Protein AF-0000000086505557 (afdb_homodimer)

Organism: NCBI:txid100452

Sequence (570 aa):
MATQVLDYRLEIDEKNFSAESYFPGIAYDDFDRAGGISPWKICRMFEAGRTVPFFVGNFLDFNSLRTNNFTFFVLGGDYYFDPCLWEVARRYHYFPYKIKVELINVGQTSLTIREVLTNLLDQKEIATFYGKLVYVDKNSKKSQVLPYWHRMKYRNVESSDRVRLDTSLPRIPEHAFSAKTVVGASDTDHNGHTNQGSYIRFCLDAAELARRAKVLHRLTHDICLYPIVKMSTAYTGETLAGEELITTVWEDDLSPTILHFVVKREDTVAYISSVTFKDKPCSKLMATQVLDYRLEIDEKNFSAESYFPGIAYDDFDRAGGISPWKICRMFEAGRTVPFFVGNFLDFNSLRTNNFTFFVLGGDYYFDPCLWEVARRYHYFPYKIKVELINVGQTSLTIREVLTNLLDQKEIATFYGKLVYVDKNSKKSQVLPYWHRMKYRNVESSDRVRLDTSLPRIPEHAFSAKTVVGASDTDHNGHTNQGSYIRFCLDAAELARRAKVLHRLTHDICLYPIVKMSTAYTGETLAGEELITTVWEDDLSPTILHFVVKREDTVAYISSVTFKDKPCSKL

Nearest PDB structures (foldseek):
  8qs0-assembly2_CCC  TM=7.598E-01  e=3.268E-13  Lemna aequinoctialis
  5x04-assembly1_A  TM=7.313E-01  e=1.491E-13  Umbellularia californica
  8qrt-assembly2_DDD  TM=7.493E-01  e=4.574E-13  Lemna aequinoctialis
  8qs0-assembly2_DDD  TM=7.159E-01  e=4.574E-13  Lemna aequinoctialis
  8qrt-assembly2_CCC  TM=7.308E-01  e=2.457E-12  Lemna aequinoctialis

pLDDT: mean 93.53, std 7.04, range [53.16, 98.81]

Radius of gyration: 23.65 Å; Cα contacts (8 Å, |Δi|>4): 1352; chains: 2; bounding box: 50×67×54 Å

Solvent-accessible surface area (backbone atoms only — not comparable to full-atom values): 29739 Å² total; per-residue (Å²): 118,57,56,66,70,41,73,60,54,73,47,77,37,78,90,74,42,31,33,37,33,44,44,66,35,59,47,78,83,38,39,42,48,51,28,31,75,32,70,34,48,51,47,45,50,52,48,45,31,48,47,47,40,27,72,75,61,36,44,91,48,35,60,75,62,40,52,96,50,30,41,74,45,73,42,30,31,39,38,38,39,36,70,33,53,62,63,43,42,64,70,73,49,32,42,33,31,34,20,38,30,30,58,31,36,68,57,65,35,33,42,29,35,37,34,39,36,27,37,64,79,70,65,45,70,36,32,37,36,35,37,36,34,33,31,25,30,65,83,78,67,38,79,33,72,57,56,66,71,57,53,61,73,49,56,82,45,76,45,89,71,74,82,83,73,74,76,71,80,72,86,76,61,90,82,43,41,75,32,77,41,46,38,41,50,81,37,21,34,75,86,52,32,56,28,76,34,45,54,50,43,52,48,54,24,33,48,39,53,32,32,75,69,63,70,43,82,66,54,73,60,68,59,72,34,36,41,56,42,34,36,40,39,23,51,69,46,85,51,45,57,71,40,62,31,41,32,33,36,39,63,36,89,89,46,55,49,26,37,39,37,41,32,22,48,82,91,43,64,26,34,40,36,37,38,33,40,48,83,65,60,55,79,81,115,119,56,54,66,71,42,72,58,55,73,48,78,38,77,90,74,41,31,33,37,35,45,48,66,34,59,45,79,83,38,39,40,48,50,28,30,76,30,70,34,47,50,45,44,50,53,48,45,30,48,46,47,40,26,72,74,62,36,44,93,49,33,61,74,60,40,52,99,51,29,41,74,43,72,42,31,29,39,37,39,38,35,70,32,53,60,63,44,45,60,71,75,46,31,44,34,32,35,21,37,32,30,59,31,37,68,56,65,35,33,41,30,37,39,34,40,36,28,37,64,80,69,65,46,70,35,32,37,36,36,35,35,34,33,30,26,30,66,83,79,68,39,79,34,72,57,54,65,71,57,51,61,72,49,56,82,46,77,46,90,73,74,82,83,74,74,77,71,81,72,87,76,60,89,82,44,41,75,34,77,42,45,38,40,52,80,37,21,33,74,86,52,31,55,29,75,34,44,54,49,42,51,47,54,25,34,49,39,52,33,31,74,69,62,70,43,82,66,56,72,59,67,59,72,34,35,44,56,43,35,36,40,38,22,51,68,47,84,51,44,58,71,41,62,31,40,32,33,38,40,64,36,88,90,45,54,49,26,38,38,37,41,33,22,49,82,91,42,62,26,36,41,38,37,38,34,40,48,84,65,60,56,80,80,114

Structure (mmCIF, N/CA/C/O backbone):
data_AF-0000000086505557-model_v1
#
loop_
_entity.id
_entity.type
_entity.pdbx_description
1 polymer 'Uncharacterized protein'
#
loop_
_atom_site.group_PDB
_atom_site.id
_atom_site.type_symbol
_atom_site.label_atom_id
_atom_site.label_alt_id
_atom_site.label_comp_id
_atom_site.label_asym_id
_atom_site.label_entity_id
_atom_site.label_seq_id
_atom_site.pdbx_PDB_ins_code
_atom_site.Cartn_x
_atom_site.Cartn_y
_atom_site.Cartn_z
_atom_site.occupancy
_atom_site.B_iso_or_equiv
_atom_site.auth_seq_id
_atom_site.auth_comp_id
_atom_site.auth_asym_id
_atom_site.auth_atom_id
_atom_site.pdbx_PDB_model_num
ATOM 1 N N . MET A 1 1 ? 11.859 18.188 -18.219 1 79.44 1 MET A N 1
ATOM 2 C CA . MET A 1 1 ? 12.445 16.875 -18.422 1 79.44 1 MET A CA 1
ATOM 3 C C . MET A 1 1 ? 12.07 15.93 -17.281 1 79.44 1 MET A C 1
ATOM 5 O O . MET A 1 1 ? 12.016 16.344 -16.125 1 79.44 1 MET A O 1
ATOM 9 N N . ALA A 1 2 ? 11.938 14.633 -17.734 1 87.19 2 ALA A N 1
ATOM 10 C CA . ALA A 1 2 ? 11.578 13.609 -16.75 1 87.19 2 ALA A CA 1
ATOM 11 C C . ALA A 1 2 ? 12.648 13.469 -15.68 1 87.19 2 ALA A C 1
ATOM 13 O O . ALA A 1 2 ? 13.836 13.695 -15.945 1 87.19 2 ALA A O 1
ATOM 14 N N . THR A 1 3 ? 12.266 13.172 -14.477 1 89.81 3 THR A N 1
ATOM 15 C CA . THR A 1 3 ? 13.234 12.906 -13.414 1 89.81 3 THR A CA 1
ATOM 16 C C . THR A 1 3 ? 13.977 11.594 -13.672 1 89.81 3 THR A C 1
ATOM 18 O O . THR A 1 3 ? 13.469 10.719 -14.375 1 89.81 3 THR A O 1
ATOM 21 N N . GLN A 1 4 ? 15.102 11.438 -13.125 1 92.56 4 GLN A N 1
ATOM 22 C CA . GLN A 1 4 ? 15.961 10.281 -13.352 1 92.56 4 GLN A CA 1
ATOM 23 C C . GLN A 1 4 ? 15.5 9.078 -12.531 1 92.56 4 GLN A C 1
ATOM 25 O O . GLN A 1 4 ? 14.891 9.242 -11.477 1 92.56 4 GLN A O 1
ATOM 30 N N . VAL A 1 5 ? 15.773 7.906 -13.094 1 93.44 5 VAL A N 1
ATOM 31 C CA . VAL A 1 5 ? 15.438 6.672 -12.391 1 93.44 5 VAL A CA 1
ATOM 32 C C . VAL A 1 5 ? 16.578 5.668 -12.531 1 93.44 5 VAL A C 1
ATOM 34 O O . VAL A 1 5 ? 17.469 5.844 -13.367 1 93.44 5 VAL A O 1
ATOM 37 N N . LEU A 1 6 ? 16.578 4.672 -11.656 1 93.94 6 LEU A N 1
ATOM 38 C CA . LEU A 1 6 ? 17.484 3.529 -11.719 1 93.94 6 LEU A CA 1
ATOM 39 C C . LEU A 1 6 ? 16.719 2.242 -12 1 93.94 6 LEU A C 1
ATOM 41 O O . LEU A 1 6 ? 15.578 2.084 -11.562 1 93.94 6 LEU A O 1
ATOM 45 N N . ASP A 1 7 ? 17.391 1.387 -12.734 1 92.88 7 ASP A N 1
ATOM 46 C CA . ASP A 1 7 ? 16.891 0.019 -12.867 1 92.88 7 ASP A CA 1
ATOM 47 C C . ASP A 1 7 ? 17.234 -0.816 -11.641 1 92.88 7 ASP A C 1
ATOM 49 O O . ASP A 1 7 ? 18.234 -0.551 -10.961 1 92.88 7 ASP A O 1
ATOM 53 N N . TYR A 1 8 ? 16.391 -1.765 -11.398 1 95.19 8 TYR A N 1
ATOM 54 C CA . TYR A 1 8 ? 16.781 -2.748 -10.398 1 95.19 8 TYR A CA 1
ATOM 55 C C . TYR A 1 8 ? 17.969 -3.588 -10.883 1 95.19 8 TYR A C 1
ATOM 57 O O . TYR A 1 8 ? 18.031 -3.945 -12.062 1 95.19 8 TYR A O 1
ATOM 65 N N . ARG A 1 9 ? 18.844 -3.889 -9.961 1 97.25 9 ARG A N 1
ATOM 66 C CA . ARG A 1 9 ? 19.859 -4.883 -10.281 1 97.25 9 ARG A CA 1
ATOM 67 C C . ARG A 1 9 ? 19.234 -6.27 -10.438 1 97.25 9 ARG A C 1
ATOM 69 O O . ARG A 1 9 ? 18.453 -6.699 -9.594 1 97.25 9 ARG A O 1
ATOM 76 N N . LEU A 1 10 ? 19.562 -6.922 -11.531 1 98.06 10 LEU A N 1
ATOM 77 C CA . LEU A 1 10 ? 19.016 -8.234 -11.867 1 98.06 10 LEU A CA 1
ATOM 78 C C . LEU A 1 10 ? 20.125 -9.18 -12.305 1 98.06 10 LEU A C 1
ATOM 80 O O . LEU A 1 10 ? 20.969 -8.82 -13.133 1 98.06 10 LEU A O 1
ATOM 84 N N . GLU A 1 11 ? 20.203 -10.344 -11.688 1 98.5 11 GLU A N 1
ATOM 85 C CA . GLU A 1 11 ? 21.125 -11.414 -12.062 1 98.5 11 GLU A CA 1
ATOM 86 C C . GLU A 1 11 ? 20.359 -12.68 -12.453 1 98.5 11 GLU A C 1
ATOM 88 O O . GLU A 1 11 ? 19.594 -13.219 -11.656 1 98.5 11 GLU A O 1
ATOM 93 N N . ILE A 1 12 ? 20.656 -13.188 -13.625 1 97.88 12 ILE A N 1
ATOM 94 C CA . ILE A 1 12 ? 19.984 -14.375 -14.117 1 97.88 12 ILE A CA 1
ATOM 95 C C . ILE A 1 12 ? 20.969 -15.531 -14.242 1 97.88 12 ILE A C 1
ATOM 97 O O . ILE A 1 12 ? 22.062 -15.359 -14.812 1 97.88 12 ILE A O 1
ATOM 101 N N . ASP A 1 13 ? 20.656 -16.609 -13.656 1 96.75 13 ASP A N 1
ATOM 102 C CA . ASP A 1 13 ? 21.391 -17.859 -13.75 1 96.75 13 ASP A CA 1
ATOM 103 C C . ASP A 1 13 ? 20.625 -18.891 -14.562 1 96.75 13 ASP A C 1
ATOM 105 O O . ASP A 1 13 ? 19.859 -19.688 -14.016 1 96.75 13 ASP A O 1
ATOM 109 N N . GLU A 1 14 ? 20.875 -18.969 -15.812 1 91.12 14 GLU A N 1
ATOM 110 C CA . GLU A 1 14 ? 20.125 -19.859 -16.719 1 91.12 14 GLU A CA 1
ATOM 111 C C . GLU A 1 14 ? 20.422 -21.328 -16.422 1 91.12 14 GLU A C 1
ATOM 113 O O . GLU A 1 14 ? 19.578 -22.188 -16.625 1 91.12 14 GLU A O 1
ATOM 118 N N . LYS A 1 15 ? 21.609 -21.578 -16.016 1 90.88 15 LYS A N 1
ATOM 119 C CA . LYS A 1 15 ? 22.031 -22.953 -15.758 1 90.88 15 LYS A CA 1
ATOM 120 C C . LYS A 1 15 ? 21.25 -23.547 -14.594 1 90.88 15 LYS A C 1
ATOM 122 O O . LYS A 1 15 ? 20.844 -24.703 -14.641 1 90.88 15 LYS A O 1
ATOM 127 N N . ASN A 1 16 ? 21 -22.734 -13.609 1 92.06 16 ASN A N 1
ATOM 128 C CA . ASN A 1 16 ? 20.328 -23.234 -12.414 1 92.06 16 ASN A CA 1
ATOM 129 C C . ASN A 1 16 ? 18.875 -22.766 -12.367 1 92.06 16 ASN A C 1
ATOM 131 O O . ASN A 1 16 ? 18.234 -22.859 -11.32 1 92.06 16 ASN A O 1
ATOM 135 N N . PHE A 1 17 ? 18.391 -22.219 -13.461 1 94.94 17 PHE A N 1
ATOM 136 C CA . PHE A 1 17 ? 17 -21.812 -13.633 1 94.94 17 PHE A CA 1
ATOM 137 C C . PHE A 1 17 ? 16.562 -20.891 -12.492 1 94.94 17 PHE A C 1
ATOM 139 O O . PHE A 1 17 ? 15.523 -21.109 -11.883 1 94.94 17 PHE A O 1
ATOM 146 N N . SER A 1 18 ? 17.406 -19.906 -12.195 1 97.25 18 SER A N 1
ATOM 147 C CA . SER A 1 18 ? 17.094 -18.969 -11.125 1 97.25 18 SER A CA 1
ATOM 148 C C . SER A 1 18 ? 17.469 -17.531 -11.516 1 97.25 18 SER A C 1
ATOM 150 O O . SER A 1 18 ? 18.172 -17.328 -12.5 1 97.25 18 SER A O 1
ATOM 152 N N . ALA A 1 19 ? 16.906 -16.594 -10.859 1 98.62 19 ALA A N 1
ATOM 153 C CA . ALA A 1 19 ? 17.203 -15.164 -11.016 1 98.62 19 ALA A CA 1
ATOM 154 C C . ALA A 1 19 ? 17.109 -14.438 -9.68 1 98.62 19 ALA A C 1
ATOM 156 O O . ALA A 1 19 ? 16.312 -14.812 -8.812 1 98.62 19 ALA A O 1
ATOM 157 N N . GLU A 1 20 ? 17.938 -13.438 -9.508 1 98.75 20 GLU A N 1
ATOM 158 C CA . GLU A 1 20 ? 17.938 -12.609 -8.305 1 98.75 20 GLU A CA 1
ATOM 159 C C . GLU A 1 20 ? 17.719 -11.141 -8.641 1 98.75 20 GLU A C 1
ATOM 161 O O . GLU A 1 20 ? 18.375 -10.594 -9.531 1 98.75 20 GLU A O 1
ATOM 166 N N . SER A 1 21 ? 16.766 -10.586 -8.047 1 98.44 21 SER A N 1
ATOM 167 C CA . SER A 1 21 ? 16.5 -9.156 -8.141 1 98.44 21 SER A CA 1
ATOM 168 C C . SER A 1 21 ? 16.812 -8.453 -6.824 1 98.44 21 SER A C 1
ATOM 170 O O . SER A 1 21 ? 16.516 -8.977 -5.75 1 98.44 21 SER A O 1
ATOM 172 N N . TYR A 1 22 ? 17.406 -7.266 -6.926 1 98.25 22 TYR A N 1
ATOM 173 C CA . TYR A 1 22 ? 17.844 -6.512 -5.754 1 98.25 22 TYR A CA 1
ATOM 174 C C . TYR A 1 22 ? 17.047 -5.223 -5.609 1 98.25 22 TYR A C 1
ATOM 176 O O . TYR A 1 22 ? 16.875 -4.48 -6.578 1 98.25 22 TYR A O 1
ATOM 184 N N . PHE A 1 23 ? 16.578 -4.969 -4.461 1 97.5 23 PHE A N 1
ATOM 185 C CA . PHE A 1 23 ? 15.727 -3.822 -4.18 1 97.5 23 PHE A CA 1
ATOM 186 C C . PHE A 1 23 ? 16.328 -2.959 -3.078 1 97.5 23 PHE A C 1
ATOM 188 O O . PHE A 1 23 ? 16.984 -3.473 -2.162 1 97.5 23 PHE A O 1
ATOM 195 N N . PRO A 1 24 ? 16.125 -1.678 -3.17 1 94.44 24 PRO A N 1
ATOM 196 C CA . PRO A 1 24 ? 16.828 -0.757 -2.266 1 94.44 24 PRO A CA 1
ATOM 197 C C . PRO A 1 24 ? 16.359 -0.882 -0.819 1 94.44 24 PRO A C 1
ATOM 199 O O . PRO A 1 24 ? 17.078 -0.526 0.107 1 94.44 24 PRO A O 1
ATOM 202 N N . GLY A 1 25 ? 15.055 -1.306 -0.625 1 92.38 25 GLY A N 1
ATOM 203 C CA . GLY A 1 25 ? 14.625 -1.514 0.749 1 92.38 25 GLY A CA 1
ATOM 204 C C . GLY A 1 25 ? 13.117 -1.49 0.912 1 92.38 25 GLY A C 1
ATOM 205 O O . GLY A 1 25 ? 12.391 -1.109 -0.011 1 92.38 25 GLY A O 1
ATOM 206 N N . ILE A 1 26 ? 12.719 -1.904 2.15 1 91.31 26 ILE A N 1
ATOM 207 C CA . ILE A 1 26 ? 11.32 -1.717 2.533 1 91.31 26 ILE A CA 1
ATOM 208 C C . ILE A 1 26 ? 11.039 -0.232 2.754 1 91.31 26 ILE A C 1
ATOM 210 O O . ILE A 1 26 ? 11.953 0.539 3.062 1 91.31 26 ILE A O 1
ATOM 214 N N . ALA A 1 27 ? 9.797 0.083 2.492 1 90.5 27 ALA A N 1
ATOM 215 C CA . ALA A 1 27 ? 9.398 1.485 2.594 1 90.5 27 ALA A CA 1
ATOM 216 C C . ALA A 1 27 ? 8.578 1.736 3.857 1 90.5 27 ALA A C 1
ATOM 218 O O . ALA A 1 27 ? 8.086 0.794 4.48 1 90.5 27 ALA A O 1
ATOM 219 N N . TYR A 1 28 ? 8.477 2.994 4.254 1 91.44 28 TYR A N 1
ATOM 220 C CA . TYR A 1 28 ? 7.664 3.42 5.391 1 91.44 28 TYR A CA 1
ATOM 221 C C . TYR A 1 28 ? 6.246 2.873 5.281 1 91.44 28 TYR A C 1
ATOM 223 O O . TYR A 1 28 ? 5.668 2.43 6.273 1 91.44 28 TYR A O 1
ATOM 231 N N . ASP A 1 29 ? 5.699 2.838 4.129 1 91.75 29 ASP A N 1
ATOM 232 C CA . ASP A 1 29 ? 4.312 2.441 3.895 1 91.75 29 ASP A CA 1
ATOM 233 C C . ASP A 1 29 ? 4.168 0.922 3.904 1 91.75 29 ASP A C 1
ATOM 235 O O . ASP A 1 29 ? 3.066 0.398 3.727 1 91.75 29 ASP A O 1
ATOM 239 N N . ASP A 1 30 ? 5.238 0.219 4.074 1 92 30 ASP A N 1
ATOM 240 C CA . ASP A 1 30 ? 5.18 -1.238 4.145 1 92 30 ASP A CA 1
ATOM 241 C C . ASP A 1 30 ? 4.797 -1.704 5.547 1 92 30 ASP A C 1
ATOM 243 O O . ASP A 1 30 ? 4.441 -2.867 5.746 1 92 30 ASP A O 1
ATOM 247 N N . PHE A 1 31 ? 4.859 -0.807 6.465 1 90.38 31 PHE A N 1
ATOM 248 C CA . PHE A 1 31 ? 4.523 -1.137 7.848 1 90.38 31 PHE A CA 1
ATOM 249 C C . PHE A 1 31 ? 3.029 -0.965 8.094 1 90.38 31 PHE A C 1
ATOM 251 O O . PHE A 1 31 ? 2.416 -0.016 7.605 1 90.38 31 PHE A O 1
ATOM 258 N N . ASP A 1 32 ? 2.521 -1.871 8.852 1 90.88 32 ASP A N 1
ATOM 259 C CA . ASP A 1 32 ? 1.107 -1.777 9.195 1 90.88 32 ASP A CA 1
ATOM 260 C C . ASP A 1 32 ? 0.907 -0.941 10.461 1 90.88 32 ASP A C 1
ATOM 262 O O . ASP A 1 32 ? 1.849 -0.314 10.953 1 90.88 32 ASP A O 1
ATOM 266 N N . ARG A 1 33 ? -0.333 -0.852 10.922 1 90.19 33 ARG A N 1
ATOM 267 C CA . ARG A 1 33 ? -0.722 0.029 12.016 1 90.19 33 ARG A CA 1
ATOM 268 C C . ARG A 1 33 ? -0.018 -0.364 13.312 1 90.19 33 ARG A C 1
ATOM 270 O O . ARG A 1 33 ? 0.106 0.45 14.227 1 90.19 33 ARG A O 1
ATOM 277 N N . ALA A 1 34 ? 0.431 -1.656 13.445 1 89 34 ALA A N 1
ATOM 278 C CA . ALA A 1 34 ? 1.112 -2.125 14.648 1 89 34 ALA A CA 1
ATOM 279 C C . ALA A 1 34 ? 2.621 -1.923 14.539 1 89 34 ALA A C 1
ATOM 281 O O . ALA A 1 34 ? 3.357 -2.166 15.5 1 89 34 ALA A O 1
ATOM 282 N N . GLY A 1 35 ? 3.053 -1.557 13.352 1 87.56 35 GLY A N 1
ATOM 283 C CA . GLY A 1 35 ? 4.461 -1.229 13.188 1 87.56 35 GLY A CA 1
ATOM 284 C C . GLY A 1 35 ? 5.27 -2.361 12.586 1 87.56 35 GLY A C 1
ATOM 285 O O . GLY A 1 35 ? 6.484 -2.242 12.422 1 87.56 35 GLY A O 1
ATOM 286 N N . GLY A 1 36 ? 4.707 -3.434 12.289 1 89.06 36 GLY A N 1
ATOM 287 C CA . GLY A 1 36 ? 5.379 -4.527 11.609 1 89.06 36 GLY A CA 1
ATOM 288 C C . GLY A 1 36 ? 5.18 -4.504 10.102 1 89.06 36 GLY A C 1
ATOM 289 O O . GLY A 1 36 ? 4.301 -3.801 9.602 1 89.06 36 GLY A O 1
ATOM 290 N N . ILE A 1 37 ? 6.035 -5.25 9.406 1 91.81 37 ILE A N 1
ATOM 291 C CA . ILE A 1 37 ? 5.852 -5.363 7.965 1 91.81 37 ILE A CA 1
ATOM 292 C C . ILE A 1 37 ? 4.574 -6.141 7.668 1 91.81 37 ILE A C 1
ATOM 294 O O . ILE A 1 37 ? 4.336 -7.207 8.242 1 91.81 37 ILE A O 1
ATOM 298 N N . SER A 1 38 ? 3.783 -5.625 6.805 1 93.88 38 SER A N 1
ATOM 299 C CA . SER A 1 38 ? 2.504 -6.246 6.477 1 93.88 38 SER A CA 1
ATOM 300 C C . SER A 1 38 ? 2.695 -7.48 5.605 1 93.88 38 SER A C 1
ATOM 302 O O . SER A 1 38 ? 3.455 -7.449 4.637 1 93.88 38 SER A O 1
ATOM 304 N N . PRO A 1 39 ? 1.947 -8.555 5.902 1 95.75 39 PRO A N 1
ATOM 305 C CA . PRO A 1 39 ? 2.076 -9.758 5.078 1 95.75 39 PRO A CA 1
ATOM 306 C C . PRO A 1 39 ? 1.699 -9.523 3.619 1 95.75 39 PRO A C 1
ATOM 308 O O . PRO A 1 39 ? 2.293 -10.125 2.719 1 95.75 39 PRO A O 1
ATOM 311 N N . TRP A 1 40 ? 0.682 -8.695 3.385 1 97.25 40 TRP A N 1
ATOM 312 C CA . TRP A 1 40 ? 0.293 -8.445 2 1 97.25 40 TRP A CA 1
ATOM 313 C C . TRP A 1 40 ? 1.358 -7.633 1.274 1 97.25 40 TRP A C 1
ATOM 315 O O . TRP A 1 40 ? 1.48 -7.707 0.05 1 97.25 40 TRP A O 1
ATOM 325 N N . LYS A 1 41 ? 2.148 -6.848 2.021 1 96.19 41 LYS A N 1
ATOM 326 C CA . LYS A 1 41 ? 3.275 -6.156 1.4 1 96.19 41 LYS A CA 1
ATOM 327 C C . LYS A 1 41 ? 4.402 -7.129 1.067 1 96.19 41 LYS A C 1
ATOM 329 O O . LYS A 1 41 ? 5.082 -6.977 0.049 1 96.19 41 LYS A O 1
ATOM 334 N N . ILE A 1 42 ? 4.586 -8.086 1.916 1 96.75 42 ILE A N 1
ATOM 335 C CA . ILE A 1 42 ? 5.57 -9.117 1.617 1 96.75 42 ILE A CA 1
ATOM 336 C C . ILE A 1 42 ? 5.156 -9.875 0.356 1 96.75 42 ILE A C 1
ATOM 338 O O . ILE A 1 42 ? 6 -10.203 -0.484 1 96.75 42 ILE A O 1
ATOM 342 N N . CYS A 1 43 ? 3.889 -10.141 0.228 1 97.75 43 CYS A N 1
ATOM 343 C CA . CYS A 1 43 ? 3.377 -10.742 -1 1 97.75 43 CYS A CA 1
ATOM 344 C C . CYS A 1 43 ? 3.736 -9.891 -2.211 1 97.75 43 CYS A C 1
ATOM 346 O O . CYS A 1 43 ? 4.141 -10.414 -3.248 1 97.75 43 CYS A O 1
ATOM 348 N N . ARG A 1 44 ? 3.613 -8.609 -2.088 1 97 44 ARG A N 1
ATOM 349 C CA . ARG A 1 44 ? 3.941 -7.703 -3.186 1 97 44 ARG A CA 1
ATOM 350 C C . ARG A 1 44 ? 5.438 -7.711 -3.473 1 97 44 ARG A C 1
ATOM 352 O O . ARG A 1 44 ? 5.855 -7.559 -4.621 1 97 44 ARG A O 1
ATOM 359 N N . MET A 1 45 ? 6.238 -7.875 -2.428 1 97.25 45 MET A N 1
ATOM 360 C CA . MET A 1 45 ? 7.676 -8.023 -2.643 1 97.25 45 MET A CA 1
ATOM 361 C C . MET A 1 45 ? 7.977 -9.258 -3.48 1 97.25 45 MET A C 1
ATOM 363 O O . MET A 1 45 ? 8.797 -9.211 -4.402 1 97.25 45 MET A O 1
ATOM 367 N N . PHE A 1 46 ? 7.305 -10.305 -3.158 1 98.44 46 PHE A N 1
ATOM 368 C CA . PHE A 1 46 ? 7.488 -11.523 -3.947 1 98.44 46 PHE A CA 1
ATOM 369 C C . PHE A 1 46 ? 7.016 -11.312 -5.383 1 98.44 46 PHE A C 1
ATOM 371 O O . PHE A 1 46 ? 7.617 -11.836 -6.32 1 98.44 46 PHE A O 1
ATOM 378 N N . GLU A 1 47 ? 5.93 -10.586 -5.535 1 96.94 47 GLU A N 1
ATOM 379 C CA . GLU A 1 47 ? 5.488 -10.234 -6.883 1 96.94 47 GLU A CA 1
ATOM 380 C C . GLU A 1 47 ? 6.574 -9.477 -7.637 1 96.94 47 GLU A C 1
ATOM 382 O O . GLU A 1 47 ? 6.848 -9.766 -8.805 1 96.94 47 GLU A O 1
ATOM 387 N N . ALA A 1 48 ? 7.176 -8.531 -6.984 1 96.44 48 ALA A N 1
ATOM 388 C CA . ALA A 1 48 ? 8.281 -7.797 -7.594 1 96.44 48 ALA A CA 1
ATOM 389 C C . ALA A 1 48 ? 9.406 -8.742 -8 1 96.44 48 ALA A C 1
ATOM 391 O O . ALA A 1 48 ? 9.953 -8.633 -9.102 1 96.44 48 ALA A O 1
ATOM 392 N N . GLY A 1 49 ? 9.68 -9.656 -7.133 1 97.56 49 GLY A N 1
ATOM 393 C CA . GLY A 1 49 ? 10.766 -10.602 -7.352 1 97.56 49 GLY A CA 1
ATOM 394 C C . GLY A 1 49 ? 10.523 -11.523 -8.531 1 97.56 49 GLY A C 1
ATOM 395 O O . GLY A 1 49 ? 11.469 -12.133 -9.055 1 97.56 49 GLY A O 1
ATOM 396 N N . ARG A 1 50 ? 9.32 -11.672 -8.914 1 95.38 50 ARG A N 1
ATOM 397 C CA . ARG A 1 50 ? 9.023 -12.5 -10.078 1 95.38 50 ARG A CA 1
ATOM 398 C C . ARG A 1 50 ? 8.82 -11.648 -11.32 1 95.38 50 ARG A C 1
ATOM 400 O O . ARG A 1 50 ? 9.25 -12.023 -12.414 1 95.38 50 ARG A O 1
ATOM 407 N N . THR A 1 51 ? 8.242 -10.484 -11.172 1 94.06 51 THR A N 1
ATOM 408 C CA . THR A 1 51 ? 7.879 -9.672 -12.328 1 94.06 51 THR A CA 1
ATOM 409 C C . THR A 1 51 ? 9.117 -9.023 -12.945 1 94.06 51 THR A C 1
ATOM 411 O O . THR A 1 51 ? 9.219 -8.906 -14.164 1 94.06 51 THR A O 1
ATOM 414 N N . VAL A 1 52 ? 10.062 -8.625 -12.117 1 96.12 52 VAL A N 1
ATOM 415 C CA . VAL A 1 52 ? 11.258 -7.977 -12.641 1 96.12 52 VAL A CA 1
ATOM 416 C C . VAL A 1 52 ? 12.047 -8.961 -13.5 1 96.12 52 VAL A C 1
ATOM 418 O O . VAL A 1 52 ? 12.32 -8.695 -14.672 1 96.12 52 VAL A O 1
ATOM 421 N N . PRO A 1 53 ? 12.359 -10.141 -13.023 1 97.56 53 PRO A N 1
ATOM 422 C CA . PRO A 1 53 ? 13.055 -11.094 -13.891 1 97.56 53 PRO A CA 1
ATOM 423 C C . PRO A 1 53 ? 12.227 -11.5 -15.109 1 97.56 53 PRO A C 1
ATOM 425 O O . PRO A 1 53 ? 12.781 -11.703 -16.188 1 97.56 53 PRO A O 1
ATOM 428 N N . PHE A 1 54 ? 10.922 -11.633 -14.953 1 95.75 54 PHE A N 1
ATOM 429 C CA . PHE A 1 54 ? 10.062 -12.062 -16.047 1 95.75 54 PHE A CA 1
ATOM 430 C C . PHE A 1 54 ? 10 -11.008 -17.141 1 95.75 54 PHE A C 1
ATOM 432 O O . PHE A 1 54 ? 10.336 -11.281 -18.297 1 95.75 54 PHE A O 1
ATOM 439 N N . PHE A 1 55 ? 9.719 -9.789 -16.766 1 91.88 55 PHE A N 1
ATOM 440 C CA . PHE A 1 55 ? 9.391 -8.766 -17.75 1 91.88 55 PHE A CA 1
ATOM 441 C C . PHE A 1 55 ? 10.641 -8.016 -18.188 1 91.88 55 PHE A C 1
ATOM 443 O O . PHE A 1 55 ? 10.789 -7.68 -19.359 1 91.88 55 PHE A O 1
ATOM 450 N N . VAL A 1 56 ? 11.5 -7.77 -17.266 1 92.44 56 VAL A N 1
ATOM 451 C CA . VAL A 1 56 ? 12.711 -7.016 -17.594 1 92.44 56 VAL A CA 1
ATOM 452 C C . VAL A 1 56 ? 13.797 -7.973 -18.078 1 92.44 56 VAL A C 1
ATOM 454 O O . VAL A 1 56 ? 14.492 -7.688 -19.047 1 92.44 56 VAL A O 1
ATOM 457 N N . GLY A 1 57 ? 13.883 -9.141 -17.531 1 95.38 57 GLY A N 1
ATOM 458 C CA . GLY A 1 57 ? 14.984 -10.047 -17.797 1 95.38 57 GLY A CA 1
ATOM 459 C C . GLY A 1 57 ? 14.633 -11.148 -18.781 1 95.38 57 GLY A C 1
ATOM 460 O O . GLY A 1 57 ? 15.5 -11.906 -19.219 1 95.38 57 GLY A O 1
ATOM 461 N N . ASN A 1 58 ? 13.344 -11.281 -19.062 1 96.56 58 ASN A N 1
ATOM 462 C CA . ASN A 1 58 ? 12.852 -12.375 -19.891 1 96.56 58 ASN A CA 1
ATOM 463 C C . ASN A 1 58 ? 13.234 -13.734 -19.312 1 96.56 58 ASN A C 1
ATOM 465 O O . ASN A 1 58 ? 13.625 -14.641 -20.062 1 96.56 58 ASN A O 1
ATOM 469 N N . PHE A 1 59 ? 13.336 -13.789 -18.016 1 97.25 59 PHE A N 1
ATOM 470 C CA . PHE A 1 59 ? 13.602 -15.039 -17.312 1 97.25 59 PHE A CA 1
ATOM 471 C C . PHE A 1 59 ? 12.594 -16.109 -17.703 1 97.25 59 PHE A C 1
ATOM 473 O O . PHE A 1 59 ? 11.398 -15.836 -17.797 1 97.25 59 PHE A O 1
ATOM 480 N N . LEU A 1 60 ? 13.102 -17.328 -18.109 1 96.56 60 LEU A N 1
ATOM 481 C CA . LEU A 1 60 ? 12.32 -18.5 -18.516 1 96.56 60 LEU A CA 1
ATOM 482 C C . LEU A 1 60 ? 11.602 -18.219 -19.844 1 96.56 60 LEU A C 1
ATOM 484 O O . LEU A 1 60 ? 10.539 -18.781 -20.094 1 96.56 60 LEU A O 1
ATOM 488 N N . ASP A 1 61 ? 12.109 -17.234 -20.594 1 96.56 61 ASP A N 1
ATOM 489 C CA . ASP A 1 61 ? 11.539 -16.859 -21.875 1 96.56 61 ASP A CA 1
ATOM 490 C C . ASP A 1 61 ? 10.109 -16.359 -21.719 1 96.56 61 ASP A C 1
ATOM 492 O O . ASP A 1 61 ? 9.25 -16.656 -22.547 1 96.56 61 ASP A O 1
ATOM 496 N N . PHE A 1 62 ? 9.914 -15.672 -20.672 1 95.75 62 PHE A N 1
ATOM 497 C CA . PHE A 1 62 ? 8.57 -15.227 -20.281 1 95.75 62 PHE A CA 1
ATOM 498 C C . PHE A 1 62 ? 7.957 -14.367 -21.375 1 95.75 62 PHE A C 1
ATOM 500 O O . PHE A 1 62 ? 6.766 -14.5 -21.688 1 95.75 62 PHE A O 1
ATOM 507 N N . ASN A 1 63 ? 8.688 -13.516 -22 1 93.56 63 ASN A N 1
ATOM 508 C CA . ASN A 1 63 ? 8.18 -12.609 -23.016 1 93.56 63 ASN A CA 1
ATOM 509 C C . ASN A 1 63 ? 7.754 -13.367 -24.281 1 93.56 63 ASN A C 1
ATOM 511 O O . ASN A 1 63 ? 6.855 -12.922 -25 1 93.56 63 ASN A O 1
ATOM 515 N N . SER A 1 64 ? 8.359 -14.453 -24.438 1 93.94 64 SER A N 1
ATOM 516 C CA . SER A 1 64 ? 7.992 -15.297 -25.578 1 93.94 64 SER A CA 1
ATOM 517 C C . SER A 1 64 ? 6.723 -16.094 -25.281 1 93.94 64 SER A C 1
ATOM 519 O O . SER A 1 64 ? 5.965 -16.422 -26.188 1 93.94 64 SER A O 1
ATOM 521 N N . LEU A 1 65 ? 6.559 -16.422 -24.078 1 95.25 65 LEU A N 1
ATOM 522 C CA . LEU A 1 65 ? 5.383 -17.188 -23.672 1 95.25 65 LEU A CA 1
ATOM 523 C C . LEU A 1 65 ? 4.148 -16.281 -23.625 1 95.25 65 LEU A C 1
ATOM 525 O O . LEU A 1 65 ? 3.043 -16.719 -23.938 1 95.25 65 LEU A O 1
ATOM 529 N N . ARG A 1 66 ? 4.453 -15.094 -23.203 1 92.5 66 ARG A N 1
ATOM 530 C CA . ARG A 1 66 ? 3.352 -14.141 -23.109 1 92.5 66 ARG A CA 1
ATOM 531 C C . ARG A 1 66 ? 3.041 -13.539 -24.484 1 92.5 66 ARG A C 1
ATOM 533 O O . ARG A 1 66 ? 3.941 -13.062 -25.172 1 92.5 66 ARG A O 1
ATOM 540 N N . THR A 1 67 ? 1.825 -13.688 -24.922 1 90.25 67 THR A N 1
ATOM 541 C CA . THR A 1 67 ? 1.354 -13.117 -26.188 1 90.25 67 THR A CA 1
ATOM 542 C C . THR A 1 67 ? 0.052 -12.344 -25.969 1 90.25 67 THR A C 1
ATOM 544 O O . THR A 1 67 ? -0.358 -12.109 -24.828 1 90.25 67 THR A O 1
ATOM 547 N N . ASN A 1 68 ? -0.494 -11.93 -27.031 1 88.44 68 ASN A N 1
ATOM 548 C CA . ASN A 1 68 ? -1.786 -11.258 -26.953 1 88.44 68 ASN A CA 1
ATOM 549 C C . ASN A 1 68 ? -2.881 -12.203 -26.469 1 88.44 68 ASN A C 1
ATOM 551 O O . ASN A 1 68 ? -3.912 -11.758 -25.969 1 88.44 68 ASN A O 1
ATOM 555 N N . ASN A 1 69 ? -2.551 -13.469 -26.578 1 91.62 69 ASN A N 1
ATOM 556 C CA . ASN A 1 69 ? -3.615 -14.43 -26.297 1 91.62 69 ASN A CA 1
ATOM 557 C C . ASN A 1 69 ? -3.338 -15.234 -25.031 1 91.62 69 ASN A C 1
ATOM 559 O O . ASN A 1 69 ? -4.238 -15.867 -24.484 1 91.62 69 ASN A O 1
ATOM 563 N N . PHE A 1 70 ? -2.033 -15.25 -24.688 1 94.06 70 PHE A N 1
ATOM 564 C CA . PHE A 1 70 ? -1.677 -16.141 -23.578 1 94.06 70 PHE A CA 1
ATOM 565 C C . PHE A 1 70 ? -0.923 -15.375 -22.5 1 94.06 70 PHE A C 1
ATOM 567 O O . PHE A 1 70 ? -0.23 -14.391 -22.797 1 94.06 70 PHE A O 1
ATOM 574 N N . THR A 1 71 ? -1.125 -15.805 -21.328 1 93.44 71 THR A N 1
ATOM 575 C CA . THR A 1 71 ? -0.441 -15.203 -20.188 1 93.44 71 THR A CA 1
ATOM 576 C C . THR A 1 71 ? -0.321 -16.203 -19.031 1 93.44 71 THR A C 1
ATOM 578 O O . THR A 1 71 ? -0.656 -17.375 -19.188 1 93.44 71 THR A O 1
ATOM 581 N N . PHE A 1 72 ? 0.261 -15.805 -17.938 1 94.12 72 PHE A N 1
ATOM 582 C CA . PHE A 1 72 ? 0.35 -16.609 -16.719 1 94.12 72 PHE A CA 1
ATOM 583 C C . PHE A 1 72 ? -0.479 -15.992 -15.602 1 94.12 72 PHE A C 1
ATOM 585 O O . PHE A 1 72 ? -0.5 -14.773 -15.445 1 94.12 72 PHE A O 1
ATOM 592 N N . PHE A 1 73 ? -1.12 -16.844 -14.859 1 93.12 73 PHE A N 1
ATOM 593 C CA . PHE A 1 73 ? -1.754 -16.453 -13.602 1 93.12 73 PHE A CA 1
ATOM 594 C C . PHE A 1 73 ? -1.146 -17.219 -12.43 1 93.12 73 PHE A C 1
ATOM 596 O O . PHE A 1 73 ? -0.777 -18.391 -12.562 1 93.12 73 PHE A O 1
ATOM 603 N N . VAL A 1 74 ? -1.035 -16.562 -11.359 1 94.38 74 VAL A N 1
ATOM 604 C CA . VAL A 1 74 ? -0.686 -17.25 -10.117 1 94.38 74 VAL A CA 1
ATOM 605 C C . VAL A 1 74 ? -1.902 -18 -9.586 1 94.38 74 VAL A C 1
ATOM 607 O O . VAL A 1 74 ? -2.955 -17.406 -9.352 1 94.38 74 VAL A O 1
ATOM 610 N N . LEU A 1 75 ? -1.839 -19.266 -9.344 1 94.62 75 LEU A N 1
ATOM 611 C CA . LEU A 1 75 ? -2.936 -20.078 -8.844 1 94.62 75 LEU A CA 1
ATOM 612 C C . LEU A 1 75 ? -2.949 -20.094 -7.32 1 94.62 75 LEU A C 1
ATOM 614 O O . LEU A 1 75 ? -3.975 -20.391 -6.703 1 94.62 75 LEU A O 1
ATOM 618 N N . GLY A 1 76 ? -1.875 -19.906 -6.742 1 95.44 76 GLY A N 1
ATOM 619 C CA . GLY A 1 76 ? -1.729 -19.969 -5.297 1 95.44 76 GLY A CA 1
ATOM 620 C C . GLY A 1 76 ? -0.37 -20.469 -4.852 1 95.44 76 GLY A C 1
ATOM 621 O O . GLY A 1 76 ? 0.556 -20.578 -5.66 1 95.44 76 GLY A O 1
ATOM 622 N N . GLY A 1 77 ? -0.303 -20.688 -3.564 1 95.75 77 GLY A N 1
ATOM 623 C CA . GLY A 1 77 ? 0.946 -21.172 -3.004 1 95.75 77 GLY A CA 1
ATOM 624 C C . GLY A 1 77 ? 1.046 -20.969 -1.503 1 95.75 77 GLY A C 1
ATOM 625 O O . GLY A 1 77 ? 0.058 -20.625 -0.852 1 95.75 77 GLY A O 1
ATOM 626 N N . ASP A 1 78 ? 2.256 -21.312 -1.011 1 96.81 78 ASP A N 1
ATOM 627 C CA . ASP A 1 78 ? 2.52 -21.234 0.423 1 96.81 78 ASP A CA 1
ATOM 628 C C . ASP A 1 78 ? 3.623 -20.219 0.724 1 96.81 78 ASP A C 1
ATOM 630 O O . ASP A 1 78 ? 4.668 -20.219 0.068 1 96.81 78 ASP A O 1
ATOM 634 N N . TYR A 1 79 ? 3.295 -19.406 1.665 1 97.75 79 TYR A N 1
ATOM 635 C CA . TYR A 1 79 ? 4.297 -18.516 2.234 1 97.75 79 TYR A CA 1
ATOM 636 C C . TYR A 1 79 ? 4.797 -19.031 3.576 1 97.75 79 TYR A C 1
ATOM 638 O O . TYR A 1 79 ? 4.004 -19.484 4.406 1 97.75 79 TYR A O 1
ATOM 646 N N . TYR A 1 80 ? 6.055 -18.969 3.779 1 97.56 80 TYR A N 1
ATOM 647 C CA . TYR A 1 80 ? 6.688 -19.234 5.062 1 97.56 80 TYR A CA 1
ATOM 648 C C . TYR A 1 80 ? 7.469 -18.031 5.559 1 97.56 80 TYR A C 1
ATOM 650 O O . TYR A 1 80 ? 8.211 -17.406 4.797 1 97.56 80 TYR A O 1
ATOM 658 N N . PHE A 1 81 ? 7.277 -17.75 6.828 1 96.88 81 PHE A N 1
ATOM 659 C CA . PHE A 1 81 ? 7.941 -16.578 7.398 1 96.88 81 PHE A CA 1
ATOM 660 C C . PHE A 1 81 ? 8.875 -16.984 8.531 1 96.88 81 PHE A C 1
ATOM 662 O O . PHE A 1 81 ? 8.477 -17.719 9.438 1 96.88 81 PHE A O 1
ATOM 669 N N . ASP A 1 82 ? 10.062 -16.516 8.43 1 95 82 ASP A N 1
ATOM 670 C CA . ASP A 1 82 ? 11.023 -16.766 9.5 1 95 82 ASP A CA 1
ATOM 671 C C . ASP A 1 82 ? 10.75 -15.852 10.703 1 95 82 ASP A C 1
ATOM 673 O O . ASP A 1 82 ? 10.445 -14.672 10.531 1 95 82 ASP A O 1
ATOM 677 N N . PRO A 1 83 ? 10.992 -16.359 11.898 1 90.88 83 PRO A N 1
ATOM 678 C CA . PRO A 1 83 ? 10.727 -15.57 13.102 1 90.88 83 PRO A CA 1
ATOM 679 C C . PRO A 1 83 ? 11.57 -14.297 13.164 1 90.88 83 PRO A C 1
ATOM 681 O O . PRO A 1 83 ? 11.156 -13.312 13.781 1 90.88 83 PRO A O 1
ATOM 684 N N . CYS A 1 84 ? 12.664 -14.281 12.516 1 90.38 84 CYS A N 1
ATOM 685 C CA . CYS A 1 84 ? 13.555 -13.133 12.57 1 90.38 84 CYS A CA 1
ATOM 686 C C . CYS A 1 84 ? 12.906 -11.914 11.922 1 90.38 84 CYS A C 1
ATOM 688 O O . CYS A 1 84 ? 13.32 -10.773 12.18 1 90.38 84 CYS A O 1
ATOM 690 N N . LEU A 1 85 ? 11.93 -12.203 11.133 1 90.12 85 LEU A N 1
ATOM 691 C CA . LEU A 1 85 ? 11.203 -11.125 10.461 1 90.12 85 LEU A CA 1
ATOM 692 C C . LEU A 1 85 ? 10.383 -10.32 11.461 1 90.12 85 LEU A C 1
ATOM 694 O O . LEU A 1 85 ? 10.312 -9.094 11.367 1 90.12 85 LEU A O 1
ATOM 698 N N . TRP A 1 86 ? 9.82 -10.984 12.398 1 87.19 86 TRP A N 1
ATOM 699 C CA . TRP A 1 86 ? 8.812 -10.383 13.258 1 87.19 86 TRP A CA 1
ATOM 700 C C . TRP A 1 86 ? 9.461 -9.75 14.484 1 87.19 86 TRP A C 1
ATOM 702 O O . TRP A 1 86 ? 8.82 -8.953 15.188 1 87.19 86 TRP A O 1
ATOM 712 N N . GLU A 1 87 ? 10.711 -10.141 14.75 1 76.44 87 GLU A N 1
ATOM 713 C CA . GLU A 1 87 ? 11.398 -9.625 15.93 1 76.44 87 GLU A CA 1
ATOM 714 C C . GLU A 1 87 ? 11.953 -8.227 15.672 1 76.44 87 GLU A C 1
ATOM 716 O O . GLU A 1 87 ? 12.422 -7.559 16.594 1 76.44 87 GLU A O 1
ATOM 721 N N . VAL A 1 88 ? 12.008 -7.812 14.406 1 62.41 88 VAL A N 1
ATOM 722 C CA . VAL A 1 88 ? 12.531 -6.5 14.039 1 62.41 88 VAL A CA 1
ATOM 723 C C . VAL A 1 88 ? 11.43 -5.449 14.164 1 62.41 88 VAL A C 1
ATOM 725 O O . VAL A 1 88 ? 10.461 -5.469 13.406 1 62.41 88 VAL A O 1
ATOM 728 N N . ALA A 1 89 ? 10.734 -5.477 15.125 1 53.16 89 ALA A N 1
ATOM 729 C CA . ALA A 1 89 ? 9.578 -4.582 15.086 1 53.16 89 ALA A CA 1
ATOM 730 C C . ALA A 1 89 ? 9.953 -3.219 14.516 1 53.16 89 ALA A C 1
ATOM 732 O O . ALA A 1 89 ? 9.219 -2.656 13.703 1 53.16 89 ALA A O 1
ATOM 733 N N . ARG A 1 90 ? 10.703 -2.367 14.172 1 66.25 90 ARG A N 1
ATOM 734 C CA . ARG A 1 90 ? 10.484 -1.067 14.797 1 66.25 90 ARG A CA 1
ATOM 735 C C . ARG A 1 90 ? 10.32 0.027 13.75 1 66.25 90 ARG A C 1
ATOM 737 O O . ARG A 1 90 ? 10.898 -0.056 12.664 1 66.25 90 ARG A O 1
ATOM 744 N N . ARG A 1 91 ? 9.062 0.49 13.609 1 71.94 91 ARG A N 1
ATOM 745 C CA . ARG A 1 91 ? 8.656 1.606 12.758 1 71.94 91 ARG A CA 1
ATOM 746 C C . ARG A 1 91 ? 9.828 2.549 12.5 1 71.94 91 ARG A C 1
ATOM 748 O O . ARG A 1 91 ? 10.641 2.797 13.391 1 71.94 91 ARG A O 1
ATOM 755 N N . TYR A 1 92 ? 10.156 2.781 11.305 1 82.5 92 TYR A N 1
ATOM 756 C CA . TYR A 1 92 ? 11.07 3.826 10.859 1 82.5 92 TYR A CA 1
ATOM 757 C C . TYR A 1 92 ? 12.43 3.24 10.5 1 82.5 92 TYR A C 1
ATOM 759 O O . TYR A 1 92 ? 13.461 3.896 10.664 1 82.5 92 TYR A O 1
ATOM 767 N N . HIS A 1 93 ? 12.445 1.864 10.266 1 90.94 93 HIS A N 1
ATOM 768 C CA . HIS A 1 93 ? 13.672 1.219 9.797 1 90.94 93 HIS A CA 1
ATOM 769 C C . HIS A 1 93 ? 13.477 0.604 8.414 1 90.94 93 HIS A C 1
ATOM 771 O O . HIS A 1 93 ? 12.344 0.47 7.945 1 90.94 93 HIS A O 1
ATOM 777 N N . TYR A 1 94 ? 14.586 0.37 7.871 1 93.12 94 TYR A N 1
ATOM 778 C CA . TYR A 1 94 ? 14.516 -0.318 6.59 1 93.12 94 TYR A CA 1
ATOM 779 C C . TYR A 1 94 ? 15.711 -1.247 6.406 1 93.12 94 TYR A C 1
ATOM 781 O O . TYR A 1 94 ? 16.656 -1.228 7.207 1 93.12 94 TYR A O 1
ATOM 789 N N . PHE A 1 95 ? 15.633 -2.098 5.492 1 94.44 95 PHE A N 1
ATOM 790 C CA . PHE A 1 95 ? 16.75 -2.91 5.031 1 94.44 95 PHE A CA 1
ATOM 791 C C . PHE A 1 95 ? 16.641 -3.207 3.543 1 94.44 95 PHE A C 1
ATOM 793 O O . PHE A 1 95 ? 15.523 -3.383 3.027 1 94.44 95 PHE A O 1
ATOM 800 N N . PRO A 1 96 ? 17.75 -3.105 2.848 1 96.69 96 PRO A N 1
ATOM 801 C CA . PRO A 1 96 ? 17.734 -3.605 1.472 1 96.69 96 PRO A CA 1
ATOM 802 C C . PRO A 1 96 ? 17.547 -5.117 1.396 1 96.69 96 PRO A C 1
ATOM 804 O O . PRO A 1 96 ? 17.891 -5.84 2.332 1 96.69 96 PRO A O 1
ATOM 807 N N . TYR A 1 97 ? 16.953 -5.543 0.309 1 97.31 97 TYR A N 1
ATOM 808 C CA . TYR A 1 97 ? 16.688 -6.977 0.227 1 97.31 97 TYR A CA 1
ATOM 809 C C . TYR A 1 97 ? 16.828 -7.477 -1.205 1 97.31 97 TYR A C 1
ATOM 811 O O . TYR A 1 97 ? 16.891 -6.68 -2.145 1 97.31 97 TYR A O 1
ATOM 819 N N . LYS A 1 98 ? 16.953 -8.711 -1.378 1 98.62 98 LYS A N 1
ATOM 820 C CA . LYS A 1 98 ? 16.875 -9.375 -2.672 1 98.62 98 LYS A CA 1
ATOM 821 C C . LYS A 1 98 ? 15.828 -10.5 -2.643 1 98.62 98 LYS A C 1
ATOM 823 O O . LYS A 1 98 ? 15.461 -10.984 -1.571 1 98.62 98 LYS A O 1
ATOM 828 N N . ILE A 1 99 ? 15.344 -10.836 -3.779 1 98.81 99 ILE A N 1
ATOM 829 C CA . ILE A 1 99 ? 14.484 -12 -3.961 1 98.81 99 ILE A CA 1
ATOM 830 C C . ILE A 1 99 ? 15.078 -12.922 -5.023 1 98.81 99 ILE A C 1
ATOM 832 O O . ILE A 1 99 ? 15.383 -12.484 -6.137 1 98.81 99 ILE A O 1
ATOM 836 N N . LYS A 1 100 ? 15.25 -14.102 -4.621 1 98.81 100 LYS A N 1
ATOM 837 C CA . LYS A 1 100 ? 15.641 -15.133 -5.574 1 98.81 100 LYS A CA 1
ATOM 838 C C . LYS A 1 100 ? 14.43 -15.945 -6.023 1 98.81 100 LYS A C 1
ATOM 840 O O . LYS A 1 100 ? 13.688 -16.484 -5.191 1 98.81 100 LYS A O 1
ATOM 845 N N . VAL A 1 101 ? 14.195 -16.031 -7.336 1 98.38 101 VAL A N 1
ATOM 846 C CA . VAL A 1 101 ? 13.164 -16.891 -7.895 1 98.38 101 VAL A CA 1
ATOM 847 C C . VAL A 1 101 ? 13.805 -18.062 -8.633 1 98.38 101 VAL A C 1
ATOM 849 O O . VAL A 1 101 ? 14.766 -17.891 -9.375 1 98.38 101 VAL A O 1
ATOM 852 N N . GLU A 1 102 ? 13.305 -19.188 -8.344 1 96.88 102 GLU A N 1
ATOM 853 C CA . GLU A 1 102 ? 13.797 -20.438 -8.938 1 96.88 102 GLU A CA 1
ATOM 854 C C . GLU A 1 102 ? 12.656 -21.266 -9.523 1 96.88 102 GLU A C 1
ATOM 856 O O . GLU A 1 102 ? 11.594 -21.375 -8.906 1 96.88 102 GLU A O 1
ATOM 861 N N . LEU A 1 103 ? 12.883 -21.734 -10.727 1 96.62 103 LEU A N 1
ATOM 862 C CA . LEU A 1 103 ? 11.969 -22.734 -11.281 1 96.62 103 LEU A CA 1
ATOM 863 C C . LEU A 1 103 ? 12.211 -24.109 -10.664 1 96.62 103 LEU A C 1
ATOM 865 O O . LEU A 1 103 ? 13.312 -24.656 -10.773 1 96.62 103 LEU A O 1
ATOM 869 N N . ILE A 1 104 ? 11.164 -24.656 -10.094 1 94.12 104 ILE A N 1
ATOM 870 C CA . ILE A 1 104 ? 11.469 -25.891 -9.383 1 94.12 104 ILE A CA 1
ATOM 871 C C . ILE A 1 104 ? 10.68 -27.047 -10 1 94.12 104 ILE A C 1
ATOM 873 O O . ILE A 1 104 ? 10.961 -28.203 -9.734 1 94.12 104 ILE A O 1
ATOM 877 N N . ASN A 1 105 ? 9.68 -26.766 -10.812 1 92.5 105 ASN A N 1
ATOM 878 C CA . ASN A 1 105 ? 8.961 -27.797 -11.547 1 92.5 105 ASN A CA 1
ATOM 879 C C . ASN A 1 105 ? 8.273 -27.234 -12.789 1 92.5 105 ASN A C 1
ATOM 881 O O . ASN A 1 105 ? 7.75 -26.109 -12.758 1 92.5 105 ASN A O 1
ATOM 885 N N . VAL A 1 106 ? 8.305 -28.016 -13.812 1 93.44 106 VAL A N 1
ATOM 886 C CA . VAL A 1 106 ? 7.57 -27.688 -15.023 1 93.44 106 VAL A CA 1
ATOM 887 C C . VAL A 1 106 ? 6.523 -28.766 -15.297 1 93.44 106 VAL A C 1
ATOM 889 O O . VAL A 1 106 ? 6.859 -29.938 -15.5 1 93.44 106 VAL A O 1
ATOM 892 N N . GLY A 1 107 ? 5.273 -28.344 -15.258 1 91.25 107 GLY A N 1
ATOM 893 C CA . GLY A 1 107 ? 4.18 -29.219 -15.641 1 91.25 107 GLY A CA 1
ATOM 894 C C . GLY A 1 107 ? 3.738 -29.031 -17.078 1 91.25 107 GLY A C 1
ATOM 895 O O . GLY A 1 107 ? 4.422 -28.375 -17.859 1 91.25 107 GLY A O 1
ATOM 896 N N . GLN A 1 108 ? 2.609 -29.672 -17.406 1 94.12 108 GLN A N 1
ATOM 897 C CA . GLN A 1 108 ? 2.068 -29.531 -18.75 1 94.12 108 GLN A CA 1
ATOM 898 C C . GLN A 1 108 ? 1.527 -28.125 -18.984 1 94.12 108 GLN A C 1
ATOM 900 O O . GLN A 1 108 ? 1.712 -27.547 -20.062 1 94.12 108 GLN A O 1
ATOM 905 N N . THR A 1 109 ? 0.868 -27.578 -17.953 1 96 109 THR A N 1
ATOM 906 C CA . THR A 1 109 ? 0.211 -26.281 -18.125 1 96 109 THR A CA 1
ATOM 907 C C . THR A 1 109 ? 0.707 -25.281 -17.094 1 96 109 THR A C 1
ATOM 909 O O . THR A 1 109 ? 0.186 -24.172 -17 1 96 109 THR A O 1
ATOM 912 N N . SER A 1 110 ? 1.694 -25.781 -16.25 1 94.19 110 SER A N 1
ATOM 913 C CA . SER A 1 110 ? 2.008 -24.938 -15.094 1 94.19 110 SER A CA 1
ATOM 914 C C . SER A 1 110 ? 3.508 -24.906 -14.828 1 94.19 110 SER A C 1
ATOM 916 O O . SER A 1 110 ? 4.242 -25.797 -15.273 1 94.19 110 SER A O 1
ATOM 918 N N . LEU A 1 111 ? 3.941 -23.844 -14.219 1 94.88 111 LEU A N 1
ATOM 919 C CA . LEU A 1 111 ? 5.273 -23.688 -13.641 1 94.88 111 LEU A CA 1
ATOM 920 C C . LEU A 1 111 ? 5.195 -23.562 -12.125 1 94.88 111 LEU A C 1
ATOM 922 O O . LEU A 1 111 ? 4.316 -22.875 -11.602 1 94.88 111 LEU A O 1
ATOM 926 N N . THR A 1 112 ? 6.047 -24.281 -11.414 1 95.38 112 THR A N 1
ATOM 927 C CA . THR A 1 112 ? 6.18 -24.109 -9.977 1 95.38 112 THR A CA 1
ATOM 928 C C . THR A 1 112 ? 7.488 -23.391 -9.641 1 95.38 112 THR A C 1
ATOM 930 O O . THR A 1 112 ? 8.555 -23.781 -10.125 1 95.38 112 THR A O 1
ATOM 933 N N . ILE A 1 113 ? 7.32 -22.391 -8.836 1 96.56 113 ILE A N 1
ATOM 934 C CA . ILE A 1 113 ? 8.5 -21.609 -8.516 1 96.56 113 ILE A CA 1
ATOM 935 C C . ILE A 1 113 ? 8.695 -21.547 -7.004 1 96.56 113 ILE A C 1
ATOM 937 O O . ILE A 1 113 ? 7.746 -21.766 -6.242 1 96.56 113 ILE A O 1
ATOM 941 N N . ARG A 1 114 ? 9.906 -21.328 -6.602 1 96.88 114 ARG A N 1
ATOM 942 C CA . ARG A 1 114 ? 10.297 -2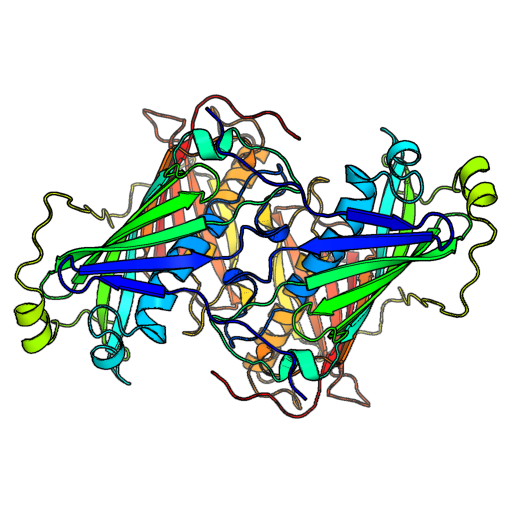0.969 -5.238 1 96.88 114 ARG A CA 1
ATOM 943 C C . ARG A 1 114 ? 10.945 -19.594 -5.188 1 96.88 114 ARG A C 1
ATOM 945 O O . ARG A 1 114 ? 11.82 -19.281 -5.992 1 96.88 114 ARG A O 1
ATOM 952 N N . GLU A 1 115 ? 10.5 -18.781 -4.348 1 98.25 115 GLU A N 1
ATOM 953 C CA . GLU A 1 115 ? 11.094 -17.453 -4.129 1 98.25 115 GLU A CA 1
ATOM 954 C C . GLU A 1 115 ? 11.594 -17.312 -2.695 1 98.25 115 GLU A C 1
ATOM 956 O O . GLU A 1 115 ? 10.938 -17.766 -1.755 1 98.25 115 GLU A O 1
ATOM 961 N N . VAL A 1 116 ? 12.758 -16.719 -2.541 1 98.56 116 VAL A N 1
ATOM 962 C CA . VAL A 1 116 ? 13.336 -16.484 -1.221 1 98.56 116 VAL A CA 1
ATOM 963 C C . VAL A 1 116 ? 13.656 -15.008 -1.045 1 98.56 116 VAL A C 1
ATOM 965 O O . VAL A 1 116 ? 14.383 -14.422 -1.855 1 98.56 116 VAL A O 1
ATOM 968 N N . LEU A 1 117 ? 13.078 -14.445 -0.035 1 98.5 117 LEU A N 1
ATOM 969 C CA . LEU A 1 117 ? 13.359 -13.07 0.366 1 98.5 117 LEU A CA 1
ATOM 970 C C . LEU A 1 117 ? 14.5 -13.023 1.373 1 98.5 117 LEU A C 1
ATOM 972 O O . LEU A 1 117 ? 14.406 -13.602 2.459 1 98.5 117 LEU A O 1
ATOM 976 N N . THR A 1 118 ? 15.555 -12.273 1.058 1 98.38 118 THR A N 1
ATOM 977 C CA . THR A 1 118 ? 16.75 -12.227 1.887 1 98.38 118 THR A CA 1
ATOM 978 C C . THR A 1 118 ? 17.094 -10.789 2.26 1 98.38 118 THR A C 1
ATOM 980 O O . THR A 1 118 ? 17.125 -9.906 1.398 1 98.38 118 THR A O 1
ATOM 983 N N . ASN A 1 119 ? 17.312 -10.57 3.537 1 97.12 119 ASN A N 1
ATOM 984 C CA . ASN A 1 119 ? 17.859 -9.305 4.008 1 97.12 119 ASN A CA 1
ATOM 985 C C . ASN A 1 119 ? 19.328 -9.156 3.643 1 97.12 119 ASN A C 1
ATOM 987 O O . ASN A 1 119 ? 20.156 -9.984 4.02 1 97.12 119 ASN A O 1
ATOM 991 N N . LEU A 1 120 ? 19.672 -8.102 3.018 1 97.69 120 LEU A N 1
ATOM 992 C CA . LEU A 1 120 ? 21.016 -7.965 2.471 1 97.69 120 LEU A CA 1
ATOM 993 C C . LEU A 1 120 ? 22 -7.477 3.539 1 97.69 120 LEU A C 1
ATOM 995 O O . LEU A 1 120 ? 23.219 -7.523 3.344 1 97.69 120 LEU A O 1
ATOM 999 N N . LEU A 1 121 ? 21.516 -7.008 4.66 1 96.12 121 LEU A N 1
ATOM 1000 C CA . LEU A 1 121 ? 22.391 -6.527 5.723 1 96.12 121 LEU A CA 1
ATOM 1001 C C . LEU A 1 121 ? 23.016 -7.695 6.477 1 96.12 121 LEU A C 1
ATOM 1003 O O . LEU A 1 121 ? 24.172 -7.605 6.922 1 96.12 121 LEU A O 1
ATOM 1007 N N . ASP A 1 122 ? 22.297 -8.797 6.594 1 96.38 122 ASP A N 1
ATOM 1008 C CA . ASP A 1 122 ? 22.812 -9.906 7.391 1 96.38 122 ASP A CA 1
ATOM 1009 C C . ASP A 1 122 ? 22.672 -11.234 6.652 1 96.38 122 ASP A C 1
ATOM 1011 O O . ASP A 1 122 ? 22.969 -12.289 7.199 1 96.38 122 ASP A O 1
ATOM 1015 N N . GLN A 1 123 ? 22.094 -11.234 5.492 1 97.62 123 GLN A N 1
ATOM 1016 C CA . GLN A 1 123 ? 21.953 -12.359 4.574 1 97.62 123 GLN A CA 1
ATOM 1017 C C . GLN A 1 123 ? 20.984 -13.406 5.129 1 97.62 123 GLN A C 1
ATOM 1019 O O . GLN A 1 123 ? 21 -14.562 4.691 1 97.62 123 GLN A O 1
ATOM 1024 N N . LYS A 1 124 ? 20.172 -13 6.039 1 96.5 124 LYS A N 1
ATOM 1025 C CA . LYS A 1 124 ? 19.156 -13.922 6.539 1 96.5 124 LYS A CA 1
ATOM 1026 C C . LYS A 1 124 ? 18.016 -14.062 5.543 1 96.5 124 LYS A C 1
ATOM 1028 O O . LYS A 1 124 ? 17.531 -13.07 4.992 1 96.5 124 LYS A O 1
ATOM 1033 N N . GLU A 1 125 ? 17.625 -15.312 5.316 1 97.31 125 GLU A N 1
ATOM 1034 C CA . GLU A 1 125 ? 16.375 -15.586 4.613 1 97.31 125 GLU A CA 1
ATOM 1035 C C . GLU A 1 125 ? 15.164 -15.359 5.52 1 97.31 125 GLU A C 1
ATOM 1037 O O . GLU A 1 125 ? 14.977 -16.078 6.5 1 97.31 125 GLU A O 1
ATOM 1042 N N . ILE A 1 126 ? 14.336 -14.422 5.148 1 95.62 126 ILE A N 1
ATOM 1043 C CA . ILE A 1 126 ? 13.352 -14.016 6.141 1 95.62 126 ILE A CA 1
ATOM 1044 C C . ILE A 1 126 ? 11.969 -14.523 5.73 1 95.62 126 ILE A C 1
ATOM 1046 O O . ILE A 1 126 ? 11.047 -14.562 6.547 1 95.62 126 ILE A O 1
ATOM 1050 N N . ALA A 1 127 ? 11.758 -14.891 4.488 1 97.56 127 ALA A N 1
ATOM 1051 C CA . ALA A 1 127 ? 10.508 -15.477 4.023 1 97.56 127 ALA A CA 1
ATOM 1052 C C . ALA A 1 127 ? 10.727 -16.281 2.748 1 97.56 127 ALA A C 1
ATOM 1054 O O . ALA A 1 127 ? 11.68 -16.047 2.004 1 97.56 127 ALA A O 1
ATOM 1055 N N . THR A 1 128 ? 9.875 -17.203 2.523 1 97.94 128 THR A N 1
ATOM 1056 C CA . THR A 1 128 ? 9.898 -18.047 1.329 1 97.94 128 THR A CA 1
ATOM 1057 C C . THR A 1 128 ? 8.492 -18.219 0.767 1 97.94 128 THR A C 1
ATOM 1059 O O . THR A 1 128 ? 7.523 -18.344 1.523 1 97.94 128 THR A O 1
ATOM 1062 N N . PHE A 1 129 ? 8.391 -18.234 -0.52 1 98 129 PHE A N 1
ATOM 1063 C CA . PHE A 1 129 ? 7.133 -18.469 -1.206 1 98 129 PHE A CA 1
ATOM 1064 C C . PHE A 1 129 ? 7.277 -19.609 -2.215 1 98 129 PHE A C 1
ATOM 1066 O O . PHE A 1 129 ? 8.188 -19.594 -3.051 1 98 129 PHE A O 1
ATOM 1073 N N . TYR A 1 130 ? 6.473 -20.578 -2.102 1 96.62 130 TYR A N 1
ATOM 1074 C CA . TYR A 1 130 ? 6.266 -21.594 -3.131 1 96.62 130 TYR A CA 1
ATOM 1075 C C . TYR A 1 130 ? 4.965 -21.344 -3.889 1 96.62 130 TYR A C 1
ATOM 1077 O O . TYR A 1 130 ? 3.889 -21.312 -3.291 1 96.62 130 TYR A O 1
ATOM 1085 N N . GLY A 1 131 ? 5.094 -21.141 -5.164 1 95.94 131 GLY A N 1
ATOM 1086 C CA . GLY A 1 131 ? 3.902 -20.781 -5.914 1 95.94 131 GLY A CA 1
ATOM 1087 C C . GLY A 1 131 ? 3.775 -21.531 -7.227 1 95.94 131 GLY A C 1
ATOM 1088 O O . GLY A 1 131 ? 4.77 -22.031 -7.766 1 95.94 131 GLY A O 1
ATOM 1089 N N . LYS A 1 132 ? 2.551 -21.641 -7.656 1 95.56 132 LYS A N 1
ATOM 1090 C CA . LYS A 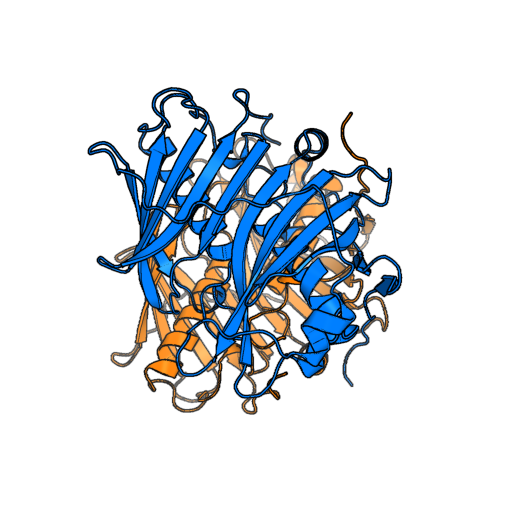1 132 ? 2.242 -22.25 -8.945 1 95.56 132 LYS A CA 1
ATOM 1091 C C . LYS A 1 132 ? 1.652 -21.234 -9.914 1 95.56 132 LYS A C 1
ATOM 1093 O O . LYS A 1 132 ? 0.723 -20.5 -9.562 1 95.56 132 LYS A O 1
ATOM 1098 N N . LEU A 1 133 ? 2.246 -21.156 -11.062 1 95.75 133 LEU A N 1
ATOM 1099 C CA . LEU A 1 133 ? 1.741 -20.344 -12.172 1 95.75 133 LEU A CA 1
ATOM 1100 C C . LEU A 1 133 ? 1.088 -21.219 -13.234 1 95.75 133 LEU A C 1
ATOM 1102 O O . LEU A 1 133 ? 1.587 -22.312 -13.539 1 95.75 133 LEU A O 1
ATOM 1106 N N . VAL A 1 134 ? 0.034 -20.766 -13.758 1 95.88 134 VAL A N 1
ATOM 1107 C CA . VAL A 1 134 ? -0.648 -21.531 -14.789 1 95.88 134 VAL A CA 1
ATOM 1108 C C . VAL A 1 134 ? -0.684 -20.734 -16.094 1 95.88 134 VAL A C 1
ATOM 1110 O O . VAL A 1 134 ? -0.902 -19.531 -16.078 1 95.88 134 VAL A O 1
ATOM 1113 N N . TYR A 1 135 ? -0.346 -21.406 -17.125 1 96.88 135 TYR A N 1
ATOM 1114 C CA . TYR A 1 135 ? -0.432 -20.844 -18.453 1 96.88 135 TYR A CA 1
ATOM 1115 C C . TYR A 1 135 ? -1.874 -20.828 -18.953 1 96.88 135 TYR A C 1
ATOM 1117 O O . TYR A 1 135 ? -2.543 -21.859 -18.969 1 96.88 135 TYR A O 1
ATOM 1125 N N . VAL A 1 136 ? -2.332 -19.609 -19.375 1 95.81 136 VAL A N 1
ATOM 1126 C CA . VAL A 1 136 ? -3.77 -19.484 -19.594 1 95.81 136 VAL A CA 1
ATOM 1127 C C . VAL A 1 136 ? -4.027 -18.75 -20.906 1 95.81 136 VAL A C 1
ATOM 1129 O O . VAL A 1 136 ? -3.25 -17.875 -21.297 1 95.81 136 VAL A O 1
ATOM 1132 N N . ASP A 1 137 ? -5.094 -19.125 -21.531 1 94.88 137 ASP A N 1
ATOM 1133 C CA . ASP A 1 137 ? -5.664 -18.359 -22.641 1 94.88 137 ASP A CA 1
ATOM 1134 C C . ASP A 1 137 ? -6.449 -17.156 -22.109 1 94.88 137 ASP A C 1
ATOM 1136 O O . ASP A 1 137 ? -7.41 -17.312 -21.359 1 94.88 137 ASP A O 1
ATOM 1140 N N . LYS A 1 138 ? -6.102 -15.992 -22.562 1 89.5 138 LYS A N 1
ATOM 1141 C CA . LYS A 1 138 ? -6.695 -14.766 -22.031 1 89.5 138 LYS A CA 1
ATOM 1142 C C . LYS A 1 138 ? -8.18 -14.688 -22.359 1 89.5 138 LYS A C 1
ATOM 1144 O O . LYS A 1 138 ? -8.961 -14.094 -21.625 1 89.5 138 LYS A O 1
ATOM 1149 N N . ASN A 1 139 ? -8.586 -15.266 -23.406 1 90.56 139 ASN A N 1
ATOM 1150 C CA . ASN A 1 139 ? -9.969 -15.195 -23.875 1 90.56 139 ASN A CA 1
ATOM 1151 C C . ASN A 1 139 ? -10.844 -16.219 -23.172 1 90.56 139 ASN A C 1
ATOM 1153 O O . ASN A 1 139 ? -11.852 -15.867 -22.562 1 90.56 139 ASN A O 1
ATOM 1157 N N . SER A 1 140 ? -10.445 -17.438 -23.172 1 91.31 140 SER A N 1
ATOM 1158 C CA . SER A 1 140 ? -11.258 -18.5 -22.578 1 91.31 140 SER A CA 1
ATOM 1159 C C . SER A 1 140 ? -11.016 -18.609 -21.078 1 91.31 140 SER A C 1
ATOM 1161 O O . SER A 1 140 ? -11.789 -19.25 -20.359 1 91.31 140 SER A O 1
ATOM 1163 N N . LYS A 1 141 ? -9.914 -18.094 -20.609 1 87.25 141 LYS A N 1
ATOM 1164 C CA . LYS A 1 141 ? -9.484 -18.172 -19.219 1 87.25 141 LYS A CA 1
ATOM 1165 C C . LYS A 1 141 ? -9.195 -19.609 -18.812 1 87.25 141 LYS A C 1
ATOM 1167 O O . LYS A 1 141 ? -9.188 -19.922 -17.625 1 87.25 141 LYS A O 1
ATOM 1172 N N . LYS A 1 142 ? -8.992 -20.422 -19.797 1 93.19 142 LYS A N 1
ATOM 1173 C CA . LYS A 1 142 ? -8.688 -21.812 -19.516 1 93.19 142 LYS A CA 1
ATOM 1174 C C . LYS A 1 142 ? -7.188 -22.078 -19.578 1 93.19 142 LYS A C 1
ATOM 1176 O O . LYS A 1 142 ? -6.473 -21.422 -20.344 1 93.19 142 LYS A O 1
ATOM 1181 N N . SER A 1 143 ? -6.855 -23.094 -18.828 1 95.12 143 SER A N 1
ATOM 1182 C CA . SER A 1 143 ? -5.457 -23.5 -18.844 1 95.12 143 SER A CA 1
ATOM 1183 C C . SER A 1 143 ? -5.051 -24.031 -20.219 1 95.12 143 SER A C 1
ATOM 1185 O O . SER A 1 143 ? -5.832 -24.719 -20.875 1 95.12 143 SER A O 1
ATOM 1187 N N . GLN A 1 144 ? -3.836 -23.734 -20.562 1 96.06 144 GLN A N 1
ATOM 1188 C CA . GLN A 1 144 ? -3.27 -24.156 -21.844 1 96.06 144 GLN A CA 1
ATOM 1189 C C . GLN A 1 144 ? -1.963 -24.922 -21.641 1 96.06 144 GLN A C 1
ATOM 1191 O O . GLN A 1 144 ? -1.202 -24.625 -20.719 1 96.06 144 GLN A O 1
ATOM 1196 N N . VAL A 1 145 ? -1.75 -25.828 -22.547 1 96.56 145 VAL A N 1
ATOM 1197 C CA . VAL A 1 145 ? -0.48 -26.547 -22.531 1 96.56 145 VAL A CA 1
ATOM 1198 C C . VAL A 1 145 ? 0.655 -25.594 -22.922 1 96.56 145 VAL A C 1
ATOM 1200 O O . VAL A 1 145 ? 0.533 -24.828 -23.875 1 96.56 145 VAL A O 1
ATOM 1203 N N . LEU A 1 146 ? 1.731 -25.719 -22.156 1 96.94 146 LEU A N 1
ATOM 1204 C CA . LEU A 1 146 ? 2.916 -24.953 -22.516 1 96.94 146 LEU A CA 1
ATOM 1205 C C . LEU A 1 146 ? 3.467 -25.375 -23.875 1 96.94 146 LEU A C 1
ATOM 1207 O O . LEU A 1 146 ? 3.434 -26.562 -24.219 1 96.94 146 LEU A O 1
ATOM 1211 N N . PRO A 1 147 ? 4.02 -24.391 -24.594 1 96.25 147 PRO A N 1
ATOM 1212 C CA . PRO A 1 147 ? 4.613 -24.766 -25.891 1 96.25 147 PRO A CA 1
ATOM 1213 C C . PRO A 1 147 ? 5.668 -25.859 -25.75 1 96.25 147 PRO A C 1
ATOM 1215 O O . PRO A 1 147 ? 6.434 -25.875 -24.781 1 96.25 147 PRO A O 1
ATOM 1218 N N . TYR A 1 148 ? 5.66 -26.688 -26.766 1 96 148 TYR A N 1
ATOM 1219 C CA . TYR A 1 148 ? 6.574 -27.828 -26.766 1 96 148 TYR A CA 1
ATOM 1220 C C . TYR A 1 148 ? 8.016 -27.359 -26.578 1 96 148 TYR A C 1
ATOM 1222 O O . TYR A 1 148 ? 8.766 -27.953 -25.781 1 96 148 TYR A O 1
ATOM 1230 N N . TRP A 1 149 ? 8.414 -26.328 -27.25 1 96.31 149 TRP A N 1
ATOM 1231 C CA . TRP A 1 149 ? 9.789 -25.844 -27.172 1 96.31 149 TRP A CA 1
ATOM 1232 C C . TRP A 1 149 ? 10.148 -25.453 -25.734 1 96.31 149 TRP A C 1
ATOM 1234 O O . TRP A 1 149 ? 11.273 -25.672 -25.297 1 96.31 149 TRP A O 1
ATOM 1244 N N . HIS A 1 150 ? 9.266 -24.891 -25.016 1 96.44 150 HIS A N 1
ATOM 1245 C CA . HIS A 1 150 ? 9.516 -24.438 -23.641 1 96.44 150 HIS A CA 1
ATOM 1246 C C . HIS A 1 150 ? 9.648 -25.625 -22.688 1 96.44 150 HIS A C 1
ATOM 1248 O O . HIS A 1 150 ? 10.562 -25.656 -21.875 1 96.44 150 HIS A O 1
ATOM 1254 N N . ARG A 1 151 ? 8.734 -26.578 -22.781 1 95.06 151 ARG A N 1
ATOM 1255 C CA . ARG A 1 151 ? 8.781 -27.766 -21.953 1 95.06 151 ARG A CA 1
ATOM 1256 C C . ARG A 1 151 ? 10.086 -28.531 -22.156 1 95.06 151 ARG A C 1
ATOM 1258 O O . ARG A 1 151 ? 10.672 -29.047 -21.203 1 95.06 151 ARG A O 1
ATOM 1265 N N . MET A 1 152 ? 10.523 -28.562 -23.375 1 94.75 152 MET A N 1
ATOM 1266 C CA . MET A 1 152 ? 11.766 -29.266 -23.688 1 94.75 152 MET A CA 1
ATOM 1267 C C . MET A 1 152 ? 12.977 -28.5 -23.141 1 94.75 152 MET A C 1
ATOM 1269 O O . MET A 1 152 ? 13.891 -29.109 -22.594 1 94.75 152 MET A O 1
ATOM 1273 N N . LYS A 1 153 ? 12.922 -27.281 -23.281 1 94.62 153 LYS A N 1
ATOM 1274 C CA . LYS A 1 153 ? 14.047 -26.469 -22.828 1 94.62 153 LYS A CA 1
ATOM 1275 C C . LYS A 1 153 ? 14.242 -26.578 -21.328 1 94.62 153 LYS A C 1
ATOM 1277 O O . LYS A 1 153 ? 15.375 -26.578 -20.844 1 94.62 153 LYS A O 1
ATOM 1282 N N . TYR A 1 154 ? 13.172 -26.641 -20.625 1 94.25 154 TYR A N 1
ATOM 1283 C CA . TYR A 1 154 ? 13.258 -26.609 -19.172 1 94.25 154 TYR A CA 1
ATOM 1284 C C . TYR A 1 154 ? 12.938 -27.969 -18.578 1 94.25 154 TYR A C 1
ATOM 1286 O O . TYR A 1 154 ? 12.586 -28.078 -17.391 1 94.25 154 TYR A O 1
ATOM 1294 N N . ARG A 1 155 ? 13.023 -29 -19.281 1 89.56 155 ARG A N 1
ATOM 1295 C CA . ARG A 1 155 ? 12.633 -30.359 -18.906 1 89.56 155 ARG A CA 1
ATOM 1296 C C . ARG A 1 155 ? 13.516 -30.891 -17.781 1 89.56 155 ARG A C 1
ATOM 1298 O O . ARG A 1 155 ? 13.102 -31.766 -17.016 1 89.56 155 ARG A O 1
ATOM 1305 N N . ASN A 1 156 ? 14.703 -30.344 -17.672 1 87.81 156 ASN A N 1
ATOM 1306 C CA . ASN A 1 156 ? 15.656 -30.906 -16.719 1 87.81 156 ASN A CA 1
ATOM 1307 C C . ASN A 1 156 ? 15.477 -30.297 -15.328 1 87.81 156 ASN A C 1
ATOM 1309 O O . ASN A 1 156 ? 16.234 -30.625 -14.398 1 87.81 156 ASN A O 1
ATOM 1313 N N . VAL A 1 157 ? 14.477 -29.469 -15.258 1 85.69 157 VAL A N 1
ATOM 1314 C CA . VAL A 1 157 ? 14.203 -28.906 -13.945 1 85.69 157 VAL A CA 1
ATOM 1315 C C . VAL A 1 157 ? 13.578 -29.969 -13.047 1 85.69 157 VAL A C 1
ATOM 1317 O O . VAL A 1 157 ? 12.602 -30.625 -13.422 1 85.69 157 VAL A O 1
ATOM 1320 N N . GLU A 1 158 ? 14.266 -30.516 -12.031 1 72.75 158 GLU A N 1
ATOM 1321 C CA . GLU A 1 158 ? 13.664 -31.453 -11.086 1 72.75 158 GLU A CA 1
ATOM 1322 C C . GLU A 1 158 ? 14.008 -31.078 -9.648 1 72.75 158 GLU A C 1
ATOM 1324 O O . GLU A 1 158 ? 15.172 -30.844 -9.32 1 72.75 158 GLU A O 1
ATOM 1329 N N . SER A 1 159 ? 13 -30.547 -9.062 1 72 159 SER A N 1
ATOM 1330 C CA . SER A 1 159 ? 13.172 -30.312 -7.637 1 72 159 SER A CA 1
ATOM 1331 C C . SER A 1 159 ? 12.312 -31.266 -6.812 1 72 159 SER A C 1
ATOM 1333 O O . SER A 1 159 ? 11.281 -31.75 -7.281 1 72 159 SER A O 1
ATOM 1335 N N . SER A 1 160 ? 12.797 -31.594 -5.672 1 68.75 160 SER A N 1
ATOM 1336 C CA . SER A 1 160 ? 12.062 -32.438 -4.723 1 68.75 160 SER A CA 1
ATOM 1337 C C . SER A 1 160 ? 10.969 -31.625 -4.023 1 68.75 160 SER A C 1
ATOM 1339 O O . SER A 1 160 ? 10.047 -32.219 -3.439 1 68.75 160 SER A O 1
ATOM 1341 N N . ASP A 1 161 ? 11.047 -30.359 -4.207 1 71.5 161 ASP A N 1
ATOM 1342 C CA . ASP A 1 161 ? 10.047 -29.531 -3.531 1 71.5 161 ASP A CA 1
ATOM 1343 C C . ASP A 1 161 ? 8.727 -29.531 -4.293 1 71.5 161 ASP A C 1
ATOM 1345 O O . ASP A 1 161 ? 8.711 -29.453 -5.523 1 71.5 161 ASP A O 1
ATOM 1349 N N . ARG A 1 162 ? 7.648 -30.047 -3.678 1 63.66 162 ARG A N 1
ATOM 1350 C CA . ARG A 1 162 ? 6.332 -30.047 -4.309 1 63.66 162 ARG A CA 1
ATOM 1351 C C . ARG A 1 162 ? 5.402 -29.047 -3.621 1 63.66 162 ARG A C 1
ATOM 1353 O O . ARG A 1 162 ? 5.41 -28.922 -2.395 1 63.66 162 ARG A O 1
ATOM 1360 N N . VAL A 1 163 ? 4.945 -28.203 -4.469 1 72.06 163 VAL A N 1
ATOM 1361 C CA . VAL A 1 163 ? 3.885 -27.328 -3.992 1 72.06 163 VAL A CA 1
ATOM 1362 C C . VAL A 1 163 ? 2.527 -27.984 -4.211 1 72.06 163 VAL A C 1
ATOM 1364 O O . VAL A 1 163 ? 2.18 -28.344 -5.34 1 72.06 163 VAL A O 1
ATOM 1367 N N . ARG A 1 164 ? 1.92 -28.469 -3.039 1 73.19 164 ARG A N 1
ATOM 1368 C CA . ARG A 1 164 ? 0.543 -28.938 -3.152 1 73.19 164 ARG A CA 1
ATOM 1369 C C . ARG A 1 164 ? -0.447 -27.812 -2.9 1 73.19 164 ARG A C 1
ATOM 1371 O O . ARG A 1 164 ? -0.453 -27.219 -1.824 1 73.19 164 ARG A O 1
ATOM 1378 N N . LEU A 1 165 ? -1.052 -27.406 -3.994 1 80.44 165 LEU A N 1
ATOM 1379 C CA . LEU A 1 165 ? -2.104 -26.406 -3.871 1 80.44 165 LEU A CA 1
ATOM 1380 C C . LEU A 1 165 ? -3.451 -27.062 -3.594 1 80.44 165 LEU A C 1
ATOM 1382 O O . LEU A 1 165 ? -3.885 -27.938 -4.344 1 80.44 165 LEU A O 1
ATOM 1386 N N . ASP A 1 166 ? -3.982 -26.766 -2.434 1 78.88 166 ASP A N 1
ATOM 1387 C CA . ASP A 1 166 ? -5.332 -27.219 -2.115 1 78.88 166 ASP A CA 1
ATOM 1388 C C . ASP A 1 166 ? -6.367 -26.156 -2.473 1 78.88 166 ASP A C 1
ATOM 1390 O O . ASP A 1 166 ? -6.457 -25.125 -1.807 1 78.88 166 ASP A O 1
ATOM 1394 N N . THR A 1 167 ? -7.16 -26.422 -3.516 1 79.5 167 THR A N 1
ATOM 1395 C CA . THR A 1 167 ? -8.148 -25.453 -3.98 1 79.5 167 THR A CA 1
ATOM 1396 C C . THR A 1 167 ? -9.555 -25.859 -3.547 1 79.5 167 THR A C 1
ATOM 1398 O O . THR A 1 167 ? -10.539 -25.25 -3.949 1 79.5 167 THR A O 1
ATOM 1401 N N . SER A 1 168 ? -9.594 -26.859 -2.725 1 84 168 SER A N 1
ATOM 1402 C CA . SER A 1 168 ? -10.914 -27.312 -2.291 1 84 168 SER A CA 1
ATOM 1403 C C . SER A 1 168 ? -11.539 -26.344 -1.301 1 84 168 SER A C 1
ATOM 1405 O O . SER A 1 168 ? -10.836 -25.781 -0.457 1 84 168 SER A O 1
ATOM 1407 N N . LEU A 1 169 ? -12.812 -26.141 -1.553 1 84.62 169 LEU A N 1
ATOM 1408 C CA . LEU A 1 169 ? -13.531 -25.297 -0.611 1 84.62 169 LEU A CA 1
ATOM 1409 C C . LEU A 1 169 ? -13.703 -25.984 0.734 1 84.62 169 LEU A C 1
ATOM 1411 O O . LEU A 1 169 ? -14.281 -27.078 0.806 1 84.62 169 LEU A O 1
ATOM 1415 N N . PRO A 1 170 ? -13.211 -25.344 1.7 1 87.56 170 PRO A N 1
ATOM 1416 C CA . PRO A 1 170 ? -13.43 -25.938 3.02 1 87.56 170 PRO A CA 1
ATOM 1417 C C . PRO A 1 170 ? -14.867 -25.766 3.514 1 87.56 170 PRO A C 1
ATOM 1419 O O . PRO A 1 170 ? -15.578 -24.875 3.037 1 87.56 170 PRO A O 1
ATOM 1422 N N . ARG A 1 171 ? -15.266 -26.641 4.398 1 91.69 171 ARG A N 1
ATOM 1423 C CA . ARG A 1 171 ? -16.547 -26.453 5.062 1 91.69 171 ARG A CA 1
ATOM 1424 C C . ARG A 1 171 ? -16.531 -25.219 5.969 1 91.69 171 ARG A C 1
ATOM 1426 O O . ARG A 1 171 ? -15.711 -25.141 6.879 1 91.69 171 ARG A O 1
ATOM 1433 N N . ILE A 1 172 ? -17.422 -24.375 5.711 1 95.88 172 ILE A N 1
ATOM 1434 C CA . ILE A 1 172 ? -17.516 -23.156 6.512 1 95.88 172 ILE A CA 1
ATOM 1435 C C . ILE A 1 172 ? -18.453 -23.391 7.695 1 95.88 172 ILE A C 1
ATOM 1437 O O . ILE A 1 172 ? -19.625 -23.688 7.512 1 95.88 172 ILE A O 1
ATOM 1441 N N . PRO A 1 173 ? -17.969 -23.266 8.82 1 96.38 173 PRO A N 1
ATOM 1442 C CA . PRO A 1 173 ? -18.844 -23.484 9.977 1 96.38 173 PRO A CA 1
ATOM 1443 C C . PRO A 1 173 ? -19.891 -22.391 10.125 1 96.38 173 PRO A C 1
ATOM 1445 O O . PRO A 1 173 ? -19.734 -21.297 9.602 1 96.38 173 PRO A O 1
ATOM 1448 N N . GLU A 1 174 ? -20.922 -22.672 10.914 1 94.12 174 GLU A N 1
ATOM 1449 C CA . GLU A 1 174 ? -22.031 -21.75 11.109 1 94.12 174 GLU A CA 1
ATOM 1450 C C . GLU A 1 174 ? -21.594 -20.516 11.898 1 94.12 174 GLU A C 1
ATOM 1452 O O . GLU A 1 174 ? -22.141 -19.422 11.711 1 94.12 174 GLU A O 1
ATOM 1457 N N . HIS A 1 175 ? -20.594 -20.688 12.711 1 93.81 175 HIS A N 1
ATOM 1458 C CA . HIS A 1 175 ? -20.172 -19.609 13.594 1 93.81 175 HIS A CA 1
ATOM 1459 C C . HIS A 1 175 ? -19.109 -18.75 12.93 1 93.81 175 HIS A C 1
ATOM 1461 O O . HIS A 1 175 ? -18.547 -17.859 13.57 1 93.81 175 HIS A O 1
ATOM 1467 N N . ALA A 1 176 ? -18.828 -19 11.742 1 97.75 176 ALA A N 1
ATOM 1468 C CA . ALA A 1 176 ? -17.828 -18.203 11.031 1 97.75 176 ALA A CA 1
ATOM 1469 C C . ALA A 1 176 ? -18.25 -16.734 10.961 1 97.75 176 ALA A C 1
ATOM 1471 O O . ALA A 1 176 ? -19.453 -16.438 10.914 1 97.75 176 ALA A O 1
ATOM 1472 N N . PHE A 1 177 ? -17.281 -15.883 11.023 1 98.5 177 PHE A N 1
ATOM 1473 C CA . PHE A 1 177 ? -17.516 -14.445 10.938 1 98.5 177 PHE A CA 1
ATOM 1474 C C . PHE A 1 177 ? -17.391 -13.961 9.5 1 98.5 177 PHE A C 1
ATOM 1476 O O . PHE A 1 177 ? -16.5 -14.398 8.766 1 98.5 177 PHE A O 1
ATOM 1483 N N . SER A 1 178 ? -18.266 -13.039 9.078 1 98.19 178 SER A N 1
ATOM 1484 C CA . SER A 1 178 ? -18.219 -12.5 7.719 1 98.19 178 SER A CA 1
ATOM 1485 C C . SER A 1 178 ? -18.047 -10.984 7.738 1 98.19 178 SER A C 1
ATOM 1487 O O . SER A 1 178 ? -18.688 -10.289 8.531 1 98.19 178 SER A O 1
ATOM 1489 N N . ALA A 1 179 ? -17.172 -10.539 6.934 1 98.12 179 ALA A N 1
ATOM 1490 C CA . ALA A 1 179 ? -16.938 -9.109 6.766 1 98.12 179 ALA A CA 1
ATOM 1491 C C . ALA A 1 179 ? -17.109 -8.688 5.312 1 98.12 179 ALA A C 1
ATOM 1493 O O . ALA A 1 179 ? -16.703 -9.414 4.398 1 98.12 179 ALA A O 1
ATOM 1494 N N . LYS A 1 180 ? -17.656 -7.52 5.137 1 97.38 180 LYS A N 1
ATOM 1495 C CA . LYS A 1 180 ? -17.844 -6.965 3.795 1 97.38 180 LYS A CA 1
ATOM 1496 C C . LYS A 1 180 ? -16.594 -6.219 3.342 1 97.38 180 LYS A C 1
ATOM 1498 O O . LYS A 1 180 ? -15.93 -5.547 4.145 1 97.38 180 LYS A O 1
ATOM 1503 N N . THR A 1 181 ? -16.312 -6.375 2.133 1 96.88 181 THR A N 1
ATOM 1504 C CA . THR A 1 181 ? -15.242 -5.617 1.481 1 96.88 181 THR A CA 1
ATOM 1505 C C . THR A 1 181 ? -15.68 -5.148 0.097 1 96.88 181 THR A C 1
ATOM 1507 O O . THR A 1 181 ? -16.391 -5.867 -0.612 1 96.88 181 THR A O 1
ATOM 1510 N N . VAL A 1 182 ? -15.32 -3.965 -0.279 1 97.88 182 VAL A N 1
ATOM 1511 C CA . VAL A 1 182 ? -15.516 -3.473 -1.639 1 97.88 182 VAL A CA 1
ATOM 1512 C C . VAL A 1 182 ? -14.164 -3.357 -2.344 1 97.88 182 VAL A C 1
ATOM 1514 O O . VAL A 1 182 ? -13.234 -2.734 -1.823 1 97.88 182 VAL A O 1
ATOM 1517 N N . VAL A 1 183 ? -14.086 -3.973 -3.518 1 98.56 183 VAL A N 1
ATOM 1518 C CA . VAL A 1 183 ? -12.844 -3.926 -4.273 1 98.56 183 VAL A CA 1
ATOM 1519 C C . VAL A 1 183 ? -12.641 -2.525 -4.852 1 98.56 183 VAL A C 1
ATOM 1521 O O . VAL A 1 183 ? -13.461 -2.053 -5.645 1 98.56 183 VAL A O 1
ATOM 1524 N N . GLY A 1 184 ? -11.586 -1.858 -4.445 1 98 184 GLY A N 1
ATOM 1525 C CA . GLY A 1 184 ? -11.211 -0.605 -5.086 1 98 184 GLY A CA 1
ATOM 1526 C C . GLY A 1 184 ? -10.453 -0.798 -6.383 1 98 184 GLY A C 1
ATOM 1527 O O . GLY A 1 184 ? -9.781 -1.818 -6.57 1 98 184 GLY A O 1
ATOM 1528 N N . ALA A 1 185 ? -10.539 0.244 -7.234 1 97.69 185 ALA A N 1
ATOM 1529 C CA . ALA A 1 185 ? -9.703 0.194 -8.43 1 97.69 185 ALA A CA 1
ATOM 1530 C C . ALA A 1 185 ? -8.227 0.069 -8.062 1 97.69 185 ALA A C 1
ATOM 1532 O O . ALA A 1 185 ? -7.453 -0.564 -8.781 1 97.69 185 ALA A O 1
ATOM 1533 N N . SER A 1 186 ? -7.848 0.629 -6.934 1 97.62 186 SER A N 1
ATOM 1534 C CA . SER A 1 186 ? -6.473 0.591 -6.449 1 97.62 186 SER A CA 1
ATOM 1535 C C . SER A 1 186 ? -6.086 -0.812 -5.992 1 97.62 186 SER A C 1
ATOM 1537 O O . SER A 1 186 ? -4.906 -1.095 -5.77 1 97.62 186 SER A O 1
ATOM 1539 N N . ASP A 1 187 ? -7.031 -1.704 -5.848 1 98 187 ASP A N 1
ATOM 1540 C CA . ASP A 1 187 ? -6.773 -3.088 -5.465 1 98 187 ASP A CA 1
ATOM 1541 C C . ASP A 1 187 ? -6.418 -3.939 -6.684 1 98 187 ASP A C 1
ATOM 1543 O O . ASP A 1 187 ? -6.035 -5.102 -6.543 1 98 187 ASP A O 1
ATOM 1547 N N . THR A 1 188 ? -6.543 -3.381 -7.875 1 96.81 188 THR A N 1
ATOM 1548 C CA . THR A 1 188 ? -6.406 -4.168 -9.094 1 96.81 188 THR A CA 1
ATOM 1549 C C . THR A 1 188 ? -5.008 -4.012 -9.688 1 96.81 188 THR A C 1
ATOM 1551 O O . THR A 1 188 ? -4.281 -3.08 -9.344 1 96.81 188 THR A O 1
ATOM 1554 N N . ASP A 1 189 ? -4.66 -4.977 -10.461 1 91.56 189 ASP A N 1
ATOM 1555 C CA . ASP A 1 189 ? -3.359 -4.957 -11.125 1 91.56 189 ASP A CA 1
ATOM 1556 C C . ASP A 1 189 ? -3.488 -4.484 -12.57 1 91.56 189 ASP A C 1
ATOM 1558 O O . ASP A 1 189 ? -4.516 -3.924 -12.953 1 91.56 189 ASP A O 1
ATOM 1562 N N . HIS A 1 190 ? -2.426 -4.613 -13.289 1 85.81 190 HIS A N 1
ATOM 1563 C CA . HIS A 1 190 ? -2.344 -4.109 -14.656 1 85.81 190 HIS A CA 1
ATOM 1564 C C . HIS A 1 190 ? -3.385 -4.773 -15.555 1 85.81 190 HIS A C 1
ATOM 1566 O O . HIS A 1 190 ? -3.807 -4.195 -16.562 1 85.81 190 HIS A O 1
ATOM 1572 N N . ASN A 1 191 ? -3.84 -6.008 -15.156 1 83.94 191 ASN A N 1
ATOM 1573 C CA . ASN A 1 191 ? -4.844 -6.727 -15.93 1 83.94 191 ASN A CA 1
ATOM 1574 C C . ASN A 1 191 ? -6.258 -6.293 -15.555 1 83.94 191 ASN A C 1
ATOM 1576 O O . ASN A 1 191 ? -7.23 -6.73 -16.172 1 83.94 191 ASN A O 1
ATOM 1580 N N . GLY A 1 192 ? -6.328 -5.461 -14.523 1 89.25 192 GLY A N 1
ATOM 1581 C CA . GLY A 1 192 ? -7.633 -4.961 -14.109 1 89.25 192 GLY A CA 1
ATOM 1582 C C . GLY A 1 192 ? -8.328 -5.863 -13.109 1 89.25 192 GLY A C 1
ATOM 1583 O O . GLY A 1 192 ? -9.492 -5.652 -12.781 1 89.25 192 GLY A O 1
ATOM 1584 N N . HIS A 1 193 ? -7.676 -6.887 -12.703 1 94 193 HIS A N 1
ATOM 1585 C CA . HIS A 1 193 ? -8.227 -7.797 -11.703 1 94 193 HIS A CA 1
ATOM 1586 C C . HIS A 1 193 ? -7.629 -7.527 -10.32 1 94 193 HIS A C 1
ATOM 1588 O O . HIS A 1 193 ? -6.539 -6.965 -10.211 1 94 193 HIS A O 1
ATOM 1594 N N . THR A 1 194 ? -8.391 -7.969 -9.328 1 97.56 194 THR A N 1
ATOM 1595 C CA . THR A 1 194 ? -7.883 -7.816 -7.973 1 97.56 194 THR A CA 1
ATOM 1596 C C . THR A 1 194 ? -6.52 -8.484 -7.828 1 97.56 194 THR A C 1
ATOM 1598 O O . THR A 1 194 ? -6.336 -9.625 -8.242 1 97.56 194 THR A O 1
ATOM 1601 N N . ASN A 1 195 ? -5.637 -7.734 -7.312 1 97 195 ASN A N 1
ATOM 1602 C CA . ASN A 1 195 ? -4.27 -8.211 -7.121 1 97 195 ASN A CA 1
ATOM 1603 C C . ASN A 1 195 ? -4.199 -9.281 -6.035 1 97 195 ASN A C 1
ATOM 1605 O O . ASN A 1 195 ? -4.965 -9.242 -5.066 1 97 195 ASN A O 1
ATOM 1609 N N . GLN A 1 196 ? -3.219 -10.164 -6.152 1 96.56 196 GLN A N 1
ATOM 1610 C CA . GLN A 1 196 ? -3.045 -11.266 -5.211 1 96.56 196 GLN A CA 1
ATOM 1611 C C . GLN A 1 196 ? -2.857 -10.75 -3.789 1 96.56 196 GLN A C 1
ATOM 1613 O O . GLN A 1 196 ? -3.42 -11.305 -2.842 1 96.56 196 GLN A O 1
ATOM 1618 N N . GLY A 1 197 ? -2.057 -9.711 -3.604 1 97.5 197 GLY A N 1
ATOM 1619 C CA . GLY A 1 197 ? -1.812 -9.148 -2.285 1 97.5 197 GLY A CA 1
ATOM 1620 C C . GLY A 1 197 ? -3.053 -8.547 -1.652 1 97.5 197 GLY A C 1
ATOM 1621 O O . GLY A 1 197 ? -3.203 -8.57 -0.429 1 97.5 197 GLY A O 1
ATOM 1622 N N . SER A 1 198 ? -3.949 -8.023 -2.469 1 98.44 198 SER A N 1
ATOM 1623 C CA . SER A 1 198 ? -5.176 -7.418 -1.962 1 98.44 198 SER A CA 1
ATOM 1624 C C . SER A 1 198 ? -6.066 -8.461 -1.289 1 98.44 198 SER A C 1
ATOM 1626 O O . SER A 1 198 ? -6.676 -8.188 -0.253 1 98.44 198 SER A O 1
ATOM 1628 N N . TYR A 1 199 ? -6.105 -9.672 -1.825 1 98.62 199 TYR A N 1
ATOM 1629 C CA . TYR A 1 199 ? -6.898 -10.719 -1.192 1 98.62 199 TYR A CA 1
ATOM 1630 C C . TYR A 1 199 ? -6.375 -11.031 0.204 1 98.62 199 TYR A C 1
ATOM 1632 O O . TYR A 1 199 ? -7.156 -11.227 1.138 1 98.62 199 TYR A O 1
ATOM 1640 N N . ILE A 1 200 ? -5.086 -11.094 0.301 1 98.56 200 ILE A N 1
ATOM 1641 C CA . ILE A 1 200 ? -4.473 -11.344 1.601 1 98.56 200 ILE A CA 1
ATOM 1642 C C . ILE A 1 200 ? -4.848 -10.227 2.57 1 98.56 200 ILE A C 1
ATOM 1644 O O . ILE A 1 200 ? -5.207 -10.484 3.721 1 98.56 200 ILE A O 1
ATOM 1648 N N . ARG A 1 201 ? -4.801 -9.062 2.111 1 98.56 201 ARG A N 1
ATOM 1649 C CA . ARG A 1 201 ? -5.16 -7.906 2.928 1 98.56 201 ARG A CA 1
ATOM 1650 C C . ARG A 1 201 ? -6.621 -7.977 3.359 1 98.56 201 ARG A C 1
ATOM 1652 O O . ARG A 1 201 ? -6.945 -7.727 4.523 1 98.56 201 ARG A O 1
ATOM 1659 N N . PHE A 1 202 ? -7.531 -8.336 2.416 1 98.75 202 PHE A N 1
ATOM 1660 C CA . PHE A 1 202 ? -8.938 -8.5 2.75 1 98.75 202 PHE A CA 1
ATOM 1661 C C . PHE A 1 202 ? -9.117 -9.484 3.896 1 98.75 202 PHE A C 1
ATOM 1663 O O . PHE A 1 202 ? -9.891 -9.242 4.82 1 98.75 202 PHE A O 1
ATOM 1670 N N . CYS A 1 203 ? -8.383 -10.523 3.842 1 98.75 203 CYS A N 1
ATOM 1671 C CA . CYS A 1 203 ? -8.484 -11.578 4.844 1 98.75 203 CYS A CA 1
ATOM 1672 C C . CYS A 1 203 ? -8.039 -11.07 6.211 1 98.75 203 CYS A C 1
ATOM 1674 O O . CYS A 1 203 ? -8.742 -11.258 7.207 1 98.75 203 CYS A O 1
ATOM 1676 N N . LEU A 1 204 ? -6.941 -10.453 6.242 1 98.62 204 LEU A N 1
ATOM 1677 C CA . LEU A 1 204 ? -6.418 -10.008 7.527 1 98.62 204 LEU A CA 1
ATOM 1678 C C . LEU A 1 204 ? -7.258 -8.859 8.086 1 98.62 204 LEU A C 1
ATOM 1680 O O . LEU A 1 204 ? -7.395 -8.727 9.305 1 98.62 204 LEU A O 1
ATOM 1684 N N . ASP A 1 205 ? -7.816 -8.062 7.211 1 98.62 205 ASP A N 1
ATOM 1685 C CA . ASP A 1 205 ? -8.789 -7.066 7.652 1 98.62 205 ASP A CA 1
ATOM 1686 C C . ASP A 1 205 ? -10 -7.734 8.297 1 98.62 205 ASP A C 1
ATOM 1688 O O . ASP A 1 205 ? -10.469 -7.297 9.352 1 98.62 205 ASP A O 1
ATOM 1692 N N . ALA A 1 206 ? -10.484 -8.766 7.66 1 98.69 206 ALA A N 1
ATOM 1693 C CA . ALA A 1 206 ? -11.617 -9.5 8.211 1 98.69 206 ALA A CA 1
ATOM 1694 C C . ALA A 1 206 ? -11.266 -10.125 9.562 1 98.69 206 ALA A C 1
ATOM 1696 O O . ALA A 1 206 ? -12.086 -10.125 10.484 1 98.69 206 ALA A O 1
ATOM 1697 N N . ALA A 1 207 ? -10.07 -10.641 9.648 1 98.62 207 ALA A N 1
ATOM 1698 C CA . ALA A 1 207 ? -9.617 -11.219 10.914 1 98.62 207 ALA A CA 1
ATOM 1699 C C . ALA A 1 207 ? -9.664 -10.18 12.031 1 98.62 207 ALA A C 1
ATOM 1701 O O . ALA A 1 207 ? -10.086 -10.484 13.148 1 98.62 207 ALA A O 1
ATOM 1702 N N . GLU A 1 208 ? -9.18 -9.016 11.75 1 98.25 208 GLU A N 1
ATOM 1703 C CA . GLU A 1 208 ? -9.195 -7.961 12.758 1 98.25 208 GLU A CA 1
ATOM 1704 C C . GLU A 1 208 ? -10.625 -7.609 13.164 1 98.25 208 GLU A C 1
ATOM 1706 O O . GLU A 1 208 ? -10.898 -7.395 14.344 1 98.25 208 GLU A O 1
ATOM 1711 N N . LEU A 1 209 ? -11.516 -7.531 12.203 1 98.19 209 LEU A N 1
ATOM 1712 C CA . LEU A 1 209 ? -12.914 -7.254 12.523 1 98.19 209 LEU A CA 1
ATOM 1713 C C . LEU A 1 209 ? -13.508 -8.375 13.375 1 98.19 209 LEU A C 1
ATOM 1715 O O . LEU A 1 209 ? -14.273 -8.117 14.305 1 98.19 209 LEU A O 1
ATOM 1719 N N . ALA A 1 210 ? -13.172 -9.578 13.047 1 98.38 210 ALA A N 1
ATOM 1720 C CA . ALA A 1 210 ? -13.625 -10.719 13.836 1 98.38 210 ALA A CA 1
ATOM 1721 C C . ALA A 1 210 ? -13.117 -10.625 15.273 1 98.38 210 ALA A C 1
ATOM 1723 O O . ALA A 1 210 ? -13.867 -10.883 16.219 1 98.38 210 ALA A O 1
ATOM 1724 N N . ARG A 1 211 ? -11.867 -10.312 15.422 1 97.31 211 ARG A N 1
ATOM 1725 C CA . ARG A 1 211 ? -11.281 -10.133 16.75 1 97.31 211 ARG A CA 1
ATOM 1726 C C . ARG A 1 211 ? -12.023 -9.062 17.531 1 97.31 211 ARG A C 1
ATOM 1728 O O . ARG A 1 211 ? -12.352 -9.266 18.703 1 97.31 211 ARG A O 1
ATOM 1735 N N . ARG A 1 212 ? -12.289 -7.961 16.922 1 96.31 212 ARG A N 1
ATOM 1736 C CA . ARG A 1 212 ? -12.992 -6.859 17.578 1 96.31 212 ARG A CA 1
ATOM 1737 C C . ARG A 1 212 ? -14.406 -7.277 17.984 1 96.31 212 ARG A C 1
ATOM 1739 O O . ARG A 1 212 ? -14.922 -6.816 19 1 96.31 212 ARG A O 1
ATOM 1746 N N . ALA A 1 213 ? -14.984 -8.102 17.188 1 96.94 213 ALA A N 1
ATOM 1747 C CA . ALA A 1 213 ? -16.312 -8.625 17.5 1 96.94 213 ALA A CA 1
ATOM 1748 C C . ALA A 1 213 ? -16.25 -9.727 18.547 1 96.94 213 ALA A C 1
ATOM 1750 O O . ALA A 1 213 ? -17.266 -10.336 18.891 1 96.94 213 ALA A O 1
ATOM 1751 N N . LYS A 1 214 ? -15.031 -10.078 19 1 96.25 214 LYS A N 1
ATOM 1752 C CA . LYS A 1 214 ? -14.758 -11.047 20.062 1 96.25 214 LYS A CA 1
ATOM 1753 C C . LYS A 1 214 ? -15.195 -12.453 19.656 1 96.25 214 LYS A C 1
ATOM 1755 O O . LYS A 1 214 ? -15.719 -13.211 20.469 1 96.25 214 LYS A O 1
ATOM 1760 N N . VAL A 1 215 ? -15.008 -12.711 18.375 1 95.31 215 VAL A N 1
ATOM 1761 C CA . VAL A 1 215 ? -15.391 -14.039 17.891 1 95.31 215 VAL A CA 1
ATOM 1762 C C . VAL A 1 215 ? -14.172 -14.953 17.875 1 95.31 215 VAL A C 1
ATOM 1764 O O . VAL A 1 215 ? -14.305 -16.188 17.844 1 95.31 215 VAL A O 1
ATOM 1767 N N . LEU A 1 216 ? -13.023 -14.367 17.828 1 95.56 216 LEU A N 1
ATOM 1768 C CA . LEU A 1 216 ? -11.805 -15.156 17.906 1 95.56 216 LEU A CA 1
ATOM 1769 C C . LEU A 1 216 ? -11.422 -15.43 19.359 1 95.56 216 LEU A C 1
ATOM 1771 O O . LEU A 1 216 ? -11.445 -14.516 20.188 1 95.56 216 LEU A O 1
ATOM 1775 N N . HIS A 1 217 ? -11.016 -16.578 19.672 1 94.88 217 HIS A N 1
ATOM 1776 C CA . HIS A 1 217 ? -10.797 -16.984 21.047 1 94.88 217 HIS A CA 1
ATOM 1777 C C . HIS A 1 217 ? -9.32 -16.938 21.406 1 94.88 217 HIS A C 1
ATOM 1779 O O . HIS A 1 217 ? -8.961 -16.609 22.547 1 94.88 217 HIS A O 1
ATOM 1785 N N . ARG A 1 218 ? -8.5 -17.281 20.531 1 94.12 218 ARG A N 1
ATOM 1786 C CA . ARG A 1 218 ? -7.074 -17.375 20.828 1 94.12 218 ARG A CA 1
ATOM 1787 C C . ARG A 1 218 ? -6.348 -16.078 20.484 1 94.12 218 ARG A C 1
ATOM 1789 O O . ARG A 1 218 ? -5.473 -15.641 21.234 1 94.12 218 ARG A O 1
ATOM 1796 N N . LEU A 1 219 ? -6.711 -15.516 19.406 1 96.31 219 LEU A N 1
ATOM 1797 C CA . LEU A 1 219 ? -6.086 -14.281 18.938 1 96.31 219 LEU A CA 1
ATOM 1798 C C . LEU A 1 219 ? -6.871 -13.062 19.422 1 96.31 219 LEU A C 1
ATOM 1800 O O . LEU A 1 219 ? -7.676 -12.5 18.672 1 96.31 219 LEU A O 1
ATOM 1804 N N . THR A 1 220 ? -6.535 -12.594 20.609 1 95.75 220 THR A N 1
ATOM 1805 C CA . THR A 1 220 ? -7.387 -11.602 21.25 1 95.75 220 THR A CA 1
ATOM 1806 C C . THR A 1 220 ? -6.762 -10.211 21.172 1 95.75 220 THR A C 1
ATOM 1808 O O . THR A 1 220 ? -7.395 -9.219 21.531 1 95.75 220 THR A O 1
ATOM 1811 N N . HIS A 1 221 ? -5.543 -10.086 20.75 1 94.69 221 HIS A N 1
ATOM 1812 C CA . HIS A 1 221 ? -4.895 -8.797 20.516 1 94.69 221 HIS A CA 1
ATOM 1813 C C . HIS A 1 221 ? -4.973 -8.398 19.047 1 94.69 221 HIS A C 1
ATOM 1815 O O . HIS A 1 221 ? -5.484 -9.156 18.219 1 94.69 221 HIS A O 1
ATOM 1821 N N . ASP A 1 222 ? -4.566 -7.188 18.781 1 94.12 222 ASP A N 1
ATOM 1822 C CA . ASP A 1 222 ? -4.52 -6.758 17.391 1 94.12 222 ASP A CA 1
ATOM 1823 C C . ASP A 1 222 ? -3.885 -7.828 16.5 1 94.12 222 ASP A C 1
ATOM 1825 O O . ASP A 1 222 ? -2.777 -8.289 16.781 1 94.12 222 ASP A O 1
ATOM 1829 N N . ILE A 1 223 ? -4.543 -8.195 15.445 1 95.81 223 ILE A N 1
ATOM 1830 C CA . ILE A 1 223 ? -4.129 -9.281 14.57 1 95.81 223 ILE A CA 1
ATOM 1831 C C . ILE A 1 223 ? -2.732 -8.992 14.016 1 95.81 223 ILE A C 1
ATOM 1833 O O . ILE A 1 223 ? -1.933 -9.914 13.828 1 95.81 223 ILE A O 1
ATOM 1837 N N . CYS A 1 224 ? -2.391 -7.734 13.867 1 93.19 224 CYS A N 1
ATOM 1838 C CA . CYS A 1 224 ? -1.117 -7.336 13.281 1 93.19 224 CYS A CA 1
ATOM 1839 C C . CYS A 1 224 ? 0.034 -7.586 14.25 1 93.19 224 CYS A C 1
ATOM 1841 O O . CYS A 1 224 ? 1.201 -7.559 13.852 1 93.19 224 CYS A O 1
ATOM 1843 N N . LEU A 1 225 ? -0.248 -7.852 15.477 1 92.62 225 LEU A N 1
ATOM 1844 C CA . LEU A 1 225 ? 0.8 -8.078 16.469 1 92.62 225 LEU A CA 1
ATOM 1845 C C . LEU A 1 225 ? 1.236 -9.539 16.469 1 92.62 225 LEU A C 1
ATOM 1847 O O . LEU A 1 225 ? 2.27 -9.883 17.047 1 92.62 225 LEU A O 1
ATOM 1851 N N . TYR A 1 226 ? 0.446 -10.406 15.898 1 94.94 226 TYR A N 1
ATOM 1852 C CA . TYR A 1 226 ? 0.772 -11.828 15.93 1 94.94 226 TYR A CA 1
ATOM 1853 C C . TYR A 1 226 ? 1.697 -12.203 14.773 1 94.94 226 TYR A C 1
ATOM 1855 O O . TYR A 1 226 ? 1.359 -11.992 13.609 1 94.94 226 TYR A O 1
ATOM 1863 N N . PRO A 1 227 ? 2.867 -12.766 15.086 1 94.62 227 PRO A N 1
ATOM 1864 C CA . PRO A 1 227 ? 3.727 -13.273 14.016 1 94.62 227 PRO A CA 1
ATOM 1865 C C . PRO A 1 227 ? 3.061 -14.375 13.195 1 94.62 227 PRO A C 1
ATOM 1867 O O . PRO A 1 227 ? 2.361 -15.227 13.75 1 94.62 227 PRO A O 1
ATOM 1870 N N . ILE A 1 228 ? 3.172 -14.297 11.93 1 97.12 228 ILE A N 1
ATOM 1871 C CA . ILE A 1 228 ? 2.658 -15.336 11.039 1 97.12 228 ILE A CA 1
ATOM 1872 C C . ILE A 1 228 ? 3.771 -16.328 10.703 1 97.12 228 ILE A C 1
ATOM 1874 O O . ILE A 1 228 ? 4.891 -15.922 10.367 1 97.12 228 ILE A O 1
ATOM 1878 N N . VAL A 1 229 ? 3.412 -17.578 10.758 1 97.38 229 VAL A N 1
ATOM 1879 C CA . VAL A 1 229 ? 4.355 -18.641 10.453 1 97.38 229 VAL A CA 1
ATOM 1880 C C . VAL A 1 229 ? 4.191 -19.078 9 1 97.38 229 VAL A C 1
ATOM 1882 O O . VAL A 1 229 ? 5.18 -19.266 8.281 1 97.38 229 VAL A O 1
ATOM 1885 N N . LYS A 1 230 ? 2.994 -19.219 8.656 1 97.62 230 LYS A N 1
ATOM 1886 C CA . LYS A 1 230 ? 2.68 -19.75 7.332 1 97.62 230 LYS A CA 1
ATOM 1887 C C . LYS A 1 230 ? 1.363 -19.188 6.812 1 97.62 230 LYS A C 1
ATOM 1889 O O . LYS A 1 230 ? 0.433 -18.953 7.586 1 97.62 230 LYS A O 1
ATOM 1894 N N . MET A 1 231 ? 1.309 -18.969 5.566 1 97.81 231 MET A N 1
ATOM 1895 C CA . MET A 1 231 ? 0.075 -18.656 4.848 1 97.81 231 MET A CA 1
ATOM 1896 C C . MET A 1 231 ? -0.082 -19.562 3.629 1 97.81 231 MET A C 1
ATOM 1898 O O . MET A 1 231 ? 0.849 -19.703 2.834 1 97.81 231 MET A O 1
ATOM 1902 N N . SER A 1 232 ? -1.186 -20.172 3.469 1 97 232 SER A N 1
ATOM 1903 C CA . SER A 1 232 ? -1.545 -20.922 2.273 1 97 232 SER A CA 1
ATOM 1904 C C . SER A 1 232 ? -2.625 -20.203 1.471 1 97 232 SER A C 1
ATOM 1906 O O . SER A 1 232 ? -3.629 -19.766 2.029 1 97 232 SER A O 1
ATOM 1908 N N . THR A 1 233 ? -2.428 -20.125 0.197 1 97.19 233 THR A N 1
ATOM 1909 C CA . THR A 1 233 ? -3.33 -19.328 -0.616 1 97.19 233 THR A CA 1
ATOM 1910 C C . THR A 1 233 ? -3.76 -20.078 -1.866 1 97.19 233 THR A C 1
ATOM 1912 O O . THR A 1 233 ? -2.98 -20.859 -2.428 1 97.19 233 THR A O 1
ATOM 1915 N N . ALA A 1 234 ? -4.969 -19.875 -2.297 1 96.88 234 ALA A N 1
ATOM 1916 C CA . ALA A 1 234 ? -5.508 -20.391 -3.553 1 96.88 234 ALA A CA 1
ATOM 1917 C C . ALA A 1 234 ? -6.426 -19.375 -4.215 1 96.88 234 ALA A C 1
ATOM 1919 O O . ALA A 1 234 ? -7.422 -18.938 -3.627 1 96.88 234 ALA A O 1
ATOM 1920 N N . TYR A 1 235 ? -6.066 -19 -5.348 1 95.94 235 TYR A N 1
ATOM 1921 C CA . TYR A 1 235 ? -6.883 -18.094 -6.145 1 95.94 235 TYR A CA 1
ATOM 1922 C C . TYR A 1 235 ? -7.789 -18.859 -7.098 1 95.94 235 TYR A C 1
ATOM 1924 O O . TYR A 1 235 ? -7.309 -19.531 -8.016 1 95.94 235 TYR A O 1
ATOM 1932 N N . THR A 1 236 ? -9.109 -18.75 -6.941 1 93 236 THR A N 1
ATOM 1933 C CA . THR A 1 236 ? -10.016 -19.609 -7.68 1 93 236 THR A CA 1
ATOM 1934 C C . THR A 1 236 ? -10.867 -18.797 -8.648 1 93 236 THR A C 1
ATOM 1936 O O . THR A 1 236 ? -11.547 -19.359 -9.516 1 93 236 THR A O 1
ATOM 1939 N N . GLY A 1 237 ? -10.875 -17.531 -8.586 1 91.75 237 GLY A N 1
ATOM 1940 C CA . GLY A 1 237 ? -11.617 -16.656 -9.477 1 91.75 237 GLY A CA 1
ATOM 1941 C C . GLY A 1 237 ? -11.125 -15.219 -9.445 1 91.75 237 GLY A C 1
ATOM 1942 O O . GLY A 1 237 ? -10.375 -14.836 -8.547 1 91.75 237 GLY A O 1
ATOM 1943 N N . GLU A 1 238 ? -11.57 -14.445 -10.414 1 93.12 238 GLU A N 1
ATOM 1944 C CA . GLU A 1 238 ? -11.18 -13.047 -10.508 1 93.12 238 GLU A CA 1
ATOM 1945 C C . GLU A 1 238 ? -12.281 -12.125 -9.992 1 93.12 238 GLU A C 1
ATOM 1947 O O . GLU A 1 238 ? -13.469 -12.453 -10.094 1 93.12 238 GLU A O 1
ATOM 1952 N N . THR A 1 239 ? -11.922 -11.086 -9.32 1 97.06 239 THR A N 1
ATOM 1953 C CA . THR A 1 239 ? -12.852 -10.023 -8.938 1 97.06 239 THR A CA 1
ATOM 1954 C C . THR A 1 239 ? -12.391 -8.688 -9.508 1 97.06 239 THR A C 1
ATOM 1956 O O . THR A 1 239 ? -11.219 -8.516 -9.852 1 97.06 239 THR A O 1
ATOM 1959 N N . LEU A 1 240 ? -13.375 -7.773 -9.625 1 96.69 240 LEU A N 1
ATOM 1960 C CA . LEU A 1 240 ? -13.125 -6.516 -10.312 1 96.69 240 LEU A CA 1
ATOM 1961 C C . LEU A 1 240 ? -13.414 -5.328 -9.398 1 96.69 240 LEU A C 1
ATOM 1963 O O . LEU A 1 240 ? -14.117 -5.469 -8.398 1 96.69 240 LEU A O 1
ATOM 1967 N N . ALA A 1 241 ? -12.883 -4.203 -9.836 1 97.5 241 ALA A N 1
ATOM 1968 C CA . ALA A 1 241 ? -13.133 -2.965 -9.102 1 97.5 241 ALA A CA 1
ATOM 1969 C C . ALA A 1 241 ? -14.633 -2.684 -8.992 1 97.5 241 ALA A C 1
ATOM 1971 O O . ALA A 1 241 ? -15.367 -2.834 -9.969 1 97.5 241 ALA A O 1
ATOM 1972 N N . GLY A 1 242 ? -15.008 -2.27 -7.781 1 96.88 242 GLY A N 1
ATOM 1973 C CA . GLY A 1 242 ? -16.391 -1.912 -7.555 1 96.88 242 GLY A CA 1
ATOM 1974 C C . GLY A 1 242 ? -17.234 -3.062 -7.02 1 96.88 242 GLY A C 1
ATOM 1975 O O . GLY A 1 242 ? -18.328 -2.852 -6.512 1 96.88 242 GLY A O 1
ATOM 1976 N N . GLU A 1 243 ? -16.75 -4.27 -7.098 1 97.94 243 GLU A N 1
ATOM 1977 C CA . GLU A 1 243 ? -17.516 -5.426 -6.637 1 97.94 243 GLU A CA 1
ATOM 1978 C C . GLU A 1 243 ? -17.484 -5.531 -5.113 1 97.94 243 GLU A C 1
ATOM 1980 O O . GLU A 1 243 ? -16.469 -5.238 -4.484 1 97.94 243 GLU A O 1
ATOM 1985 N N . GLU A 1 244 ? -18.625 -5.93 -4.578 1 97.88 244 GLU A N 1
ATOM 1986 C CA . GLU A 1 244 ? -18.75 -6.215 -3.152 1 97.88 244 GLU A CA 1
ATOM 1987 C C . GLU A 1 244 ? -18.438 -7.68 -2.855 1 97.88 244 GLU A C 1
ATOM 1989 O O . GLU A 1 244 ? -19.031 -8.578 -3.463 1 97.88 244 GLU A O 1
ATOM 1994 N N . LEU A 1 245 ? -17.547 -7.883 -1.967 1 98.56 245 LEU A N 1
ATOM 1995 C CA . LEU A 1 245 ? -17.156 -9.227 -1.578 1 98.56 245 LEU A CA 1
ATOM 1996 C C . LEU A 1 245 ? -17.5 -9.5 -0.12 1 98.56 245 LEU A C 1
ATOM 1998 O O . LEU A 1 245 ? -17.688 -8.57 0.664 1 98.56 245 LEU A O 1
ATOM 2002 N N . ILE A 1 246 ? -17.656 -10.75 0.145 1 98.44 246 ILE A N 1
ATOM 2003 C CA . ILE A 1 246 ? -17.766 -11.211 1.523 1 98.44 246 ILE A CA 1
ATOM 2004 C C . ILE A 1 246 ? -16.562 -12.078 1.883 1 98.44 246 ILE A C 1
ATOM 2006 O O . ILE A 1 246 ? -16.312 -13.094 1.231 1 98.44 246 ILE A O 1
ATOM 2010 N N . THR A 1 247 ? -15.82 -11.664 2.852 1 98.5 247 THR A N 1
ATOM 2011 C CA . THR A 1 247 ? -14.727 -12.453 3.398 1 98.5 247 THR A CA 1
ATOM 2012 C C . THR A 1 247 ? -15.148 -13.148 4.688 1 98.5 247 THR A C 1
ATOM 2014 O O . THR A 1 247 ? -15.469 -12.484 5.68 1 98.5 247 THR A O 1
ATOM 2017 N N . THR A 1 248 ? -15.117 -14.422 4.648 1 98.44 248 THR A N 1
ATOM 2018 C CA . THR A 1 248 ? -15.484 -15.219 5.812 1 98.44 248 THR A CA 1
ATOM 2019 C C . THR A 1 248 ? -14.25 -15.773 6.508 1 98.44 248 THR A C 1
ATOM 2021 O O . THR A 1 248 ? -13.305 -16.219 5.848 1 98.44 248 THR A O 1
ATOM 2024 N N . VAL A 1 249 ? -14.227 -15.719 7.855 1 98.62 249 VAL A N 1
ATOM 2025 C CA . VAL A 1 249 ? -13.07 -16.172 8.625 1 98.62 249 VAL A CA 1
ATOM 2026 C C . VAL A 1 249 ? -13.531 -16.984 9.828 1 98.62 249 VAL A C 1
ATOM 2028 O O . VAL A 1 249 ? -14.555 -16.672 10.445 1 98.62 249 VAL A O 1
ATOM 2031 N N . TRP A 1 250 ? -12.812 -18.016 10.164 1 98.12 250 TRP A N 1
ATOM 2032 C CA . TRP A 1 250 ? -13.062 -18.812 11.367 1 98.12 250 TRP A CA 1
ATOM 2033 C C . TRP A 1 250 ? -11.789 -19.484 11.859 1 98.12 250 TRP A C 1
ATOM 2035 O O . TRP A 1 250 ? -10.828 -19.625 11.102 1 98.12 250 TRP A O 1
ATOM 2045 N N . GLU A 1 251 ? -11.797 -19.828 13.109 1 97.38 251 GLU A N 1
ATOM 2046 C CA . GLU A 1 251 ? -10.688 -20.531 13.75 1 97.38 251 GLU A CA 1
ATOM 2047 C C . GLU A 1 251 ? -10.719 -22.031 13.414 1 97.38 251 GLU A C 1
ATOM 2049 O O . GLU A 1 251 ? -11.789 -22.641 13.375 1 97.38 251 GLU A O 1
ATOM 2054 N N . ASP A 1 252 ? -9.516 -22.516 13.148 1 96.12 252 ASP A N 1
ATOM 2055 C CA . ASP A 1 252 ? -9.391 -23.969 13.008 1 96.12 252 ASP A CA 1
ATOM 2056 C C . ASP A 1 252 ? -9.812 -24.688 14.297 1 96.12 252 ASP A C 1
ATOM 2058 O O . ASP A 1 252 ? -9.469 -24.234 15.398 1 96.12 252 ASP A O 1
ATOM 2062 N N . ASP A 1 253 ? -10.438 -25.828 14.203 1 92.62 253 ASP A N 1
ATOM 2063 C CA . ASP A 1 253 ? -11 -26.516 15.352 1 92.62 253 ASP A CA 1
ATOM 2064 C C . ASP A 1 253 ? -9.906 -27.109 16.234 1 92.62 253 ASP A C 1
ATOM 2066 O O . ASP A 1 253 ? -10.008 -27.062 17.469 1 92.62 253 ASP A O 1
ATOM 2070 N N . LEU A 1 254 ? -8.945 -27.641 15.664 1 93.44 254 LEU A N 1
ATOM 2071 C CA . LEU A 1 254 ? -7.898 -28.328 16.406 1 93.44 254 LEU A CA 1
ATOM 2072 C C . LEU A 1 254 ? -6.797 -27.359 16.828 1 93.44 254 LEU A C 1
ATOM 2074 O O . LEU A 1 254 ? -6.203 -27.516 17.891 1 93.44 254 LEU A O 1
ATOM 2078 N N . SER A 1 255 ? -6.504 -26.359 15.992 1 95 255 SER A N 1
ATOM 2079 C CA . SER A 1 255 ? -5.461 -25.375 16.234 1 95 255 SER A CA 1
ATOM 2080 C C . SER A 1 255 ? -6.004 -23.953 16.078 1 95 255 SER A C 1
ATOM 2082 O O . SER A 1 255 ? -5.863 -23.344 15.008 1 95 255 SER A O 1
ATOM 2084 N N . PRO A 1 256 ? -6.406 -23.422 17.109 1 93.38 256 PRO A N 1
ATOM 2085 C CA . PRO A 1 256 ? -7.109 -22.141 17.016 1 93.38 256 PRO A CA 1
ATOM 2086 C C . PRO A 1 256 ? -6.191 -21 16.609 1 93.38 256 PRO A C 1
ATOM 2088 O O . PRO A 1 256 ? -6.66 -19.891 16.328 1 93.38 256 PRO A O 1
ATOM 2091 N N . THR A 1 257 ? -4.898 -21.234 16.5 1 96.12 257 THR A N 1
ATOM 2092 C CA . THR A 1 257 ? -3.979 -20.219 15.984 1 96.12 257 THR A CA 1
ATOM 2093 C C . THR A 1 257 ? -3.984 -20.219 14.453 1 96.12 257 THR A C 1
ATOM 2095 O O . THR A 1 257 ? -3.355 -19.359 13.828 1 96.12 257 THR A O 1
ATOM 2098 N N . ILE A 1 258 ? -4.699 -21.156 13.898 1 97.81 258 ILE A N 1
ATOM 2099 C CA . ILE A 1 258 ? -4.895 -21.188 12.453 1 97.81 258 ILE A CA 1
ATOM 2100 C C . ILE A 1 258 ? -6.246 -20.578 12.102 1 97.81 258 ILE A C 1
ATOM 2102 O O . ILE A 1 258 ? -7.285 -21.016 12.594 1 97.81 258 ILE A O 1
ATOM 2106 N N . LEU A 1 259 ? -6.227 -19.547 11.312 1 98.38 259 LEU A N 1
ATOM 2107 C CA . LEU A 1 259 ? -7.453 -18.984 10.766 1 98.38 259 LEU A CA 1
ATOM 2108 C C . LEU A 1 259 ? -7.664 -19.422 9.32 1 98.38 259 LEU A C 1
ATOM 2110 O O . LEU A 1 259 ? -6.715 -19.453 8.539 1 98.38 259 LEU A O 1
ATOM 2114 N N . HIS A 1 260 ? -8.859 -19.75 9.031 1 98.12 260 HIS A N 1
ATOM 2115 C CA . HIS A 1 260 ? -9.281 -20.047 7.664 1 98.12 260 HIS A CA 1
ATOM 2116 C C . HIS A 1 260 ? -10.078 -18.906 7.066 1 98.12 260 HIS A C 1
ATOM 2118 O O . HIS A 1 260 ? -10.812 -18.219 7.781 1 98.12 260 HIS A O 1
ATOM 2124 N N . PHE A 1 261 ? -9.945 -18.734 5.766 1 98.56 261 PHE A N 1
ATOM 2125 C CA . PHE A 1 261 ? -10.625 -17.641 5.082 1 98.56 261 PHE A CA 1
ATOM 2126 C C . PHE A 1 261 ? -11.227 -18.125 3.768 1 98.56 261 PHE A C 1
ATOM 2128 O O . PHE A 1 261 ? -10.617 -18.922 3.059 1 98.56 261 PHE A O 1
ATOM 2135 N N . VAL A 1 262 ? -12.391 -17.578 3.432 1 98.19 262 VAL A N 1
ATOM 2136 C CA . VAL A 1 262 ? -13 -17.703 2.111 1 98.19 262 VAL A CA 1
ATOM 2137 C C . VAL A 1 262 ? -13.531 -16.328 1.659 1 98.19 262 VAL A C 1
ATOM 2139 O O . VAL A 1 262 ? -14.25 -15.664 2.402 1 98.19 262 VAL A O 1
ATOM 2142 N N . VAL A 1 263 ? -13.125 -15.914 0.494 1 98.44 263 VAL A N 1
ATOM 2143 C CA . VAL A 1 263 ? -13.641 -14.68 -0.102 1 98.44 263 VAL A CA 1
ATOM 2144 C C . VAL A 1 263 ? -14.594 -15.016 -1.245 1 98.44 263 VAL A C 1
ATOM 2146 O O . VAL A 1 263 ? -14.227 -15.727 -2.182 1 98.44 263 VAL A O 1
ATOM 2149 N N . LYS A 1 264 ? -15.773 -14.43 -1.207 1 97.88 264 LYS A N 1
ATOM 2150 C CA . LYS A 1 264 ? -16.797 -14.742 -2.207 1 97.88 264 LYS A CA 1
ATOM 2151 C C . LYS A 1 264 ? -17.344 -13.461 -2.838 1 97.88 264 LYS A C 1
ATOM 2153 O O . LYS A 1 264 ? -17.453 -12.43 -2.172 1 97.88 264 LYS A O 1
ATOM 2158 N N . ARG A 1 265 ? -17.594 -13.508 -4.051 1 97.25 265 ARG A N 1
ATOM 2159 C CA . ARG A 1 265 ? -18.484 -12.594 -4.754 1 97.25 265 ARG A CA 1
ATOM 2160 C C . ARG A 1 265 ? -19.859 -13.227 -4.945 1 97.25 265 ARG A C 1
ATOM 2162 O O . ARG A 1 265 ? -20.031 -14.125 -5.773 1 97.25 265 ARG A O 1
ATOM 2169 N N . GLU A 1 266 ? -20.812 -12.727 -4.227 1 94.38 266 GLU A N 1
ATOM 2170 C CA . GLU A 1 266 ? -22.094 -13.422 -4.164 1 94.38 266 GLU A CA 1
ATOM 2171 C C . GLU A 1 266 ? -21.906 -14.891 -3.801 1 94.38 266 GLU A C 1
ATOM 2173 O O . GLU A 1 266 ? -21.297 -15.211 -2.777 1 94.38 266 GLU A O 1
ATOM 2178 N N . ASP A 1 267 ? -22.156 -15.797 -4.699 1 91.38 267 ASP A N 1
ATOM 2179 C CA . ASP A 1 267 ? -22.062 -17.219 -4.379 1 91.38 267 ASP A CA 1
ATOM 2180 C C . ASP A 1 267 ? -20.844 -17.859 -5.016 1 91.38 267 ASP A C 1
ATOM 2182 O O . ASP A 1 267 ? -20.609 -19.062 -4.879 1 91.38 267 ASP A O 1
ATOM 2186 N N . THR A 1 268 ? -20.031 -17.031 -5.562 1 94.88 268 THR A N 1
ATOM 2187 C CA . THR A 1 268 ? -18.859 -17.578 -6.246 1 94.88 268 THR A CA 1
ATOM 2188 C C . THR A 1 268 ? -17.594 -17.344 -5.422 1 94.88 268 THR A C 1
ATOM 2190 O O . THR A 1 268 ? -17.297 -16.219 -5.027 1 94.88 268 THR A O 1
ATOM 2193 N N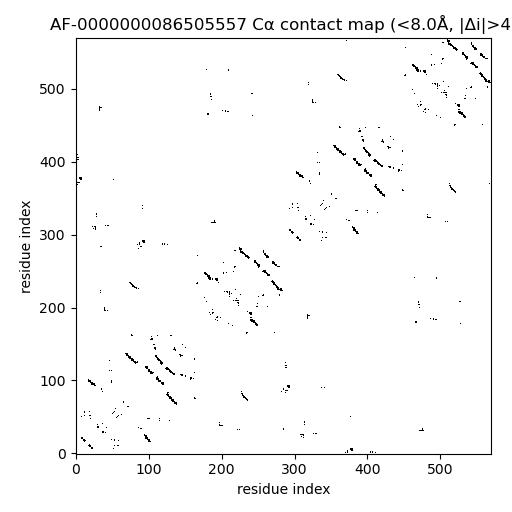 . VAL A 1 269 ? -16.859 -18.438 -5.172 1 96.44 269 VAL A N 1
ATOM 2194 C CA . VAL A 1 269 ? -15.609 -18.359 -4.418 1 96.44 269 VAL A CA 1
ATOM 2195 C C . VAL A 1 269 ? -14.508 -17.766 -5.301 1 96.44 269 VAL A C 1
ATOM 2197 O O . VAL A 1 269 ? -14.281 -18.25 -6.414 1 96.44 269 VAL A O 1
ATOM 2200 N N . ALA A 1 270 ? -13.82 -16.781 -4.789 1 96.88 270 ALA A N 1
ATOM 2201 C CA . ALA A 1 270 ? -12.742 -16.141 -5.543 1 96.88 270 ALA A CA 1
ATOM 2202 C C . ALA A 1 270 ? -11.383 -16.484 -4.945 1 96.88 270 ALA A C 1
ATOM 2204 O O . ALA A 1 270 ? -10.383 -16.547 -5.664 1 96.88 270 ALA A O 1
ATOM 2205 N N . TYR A 1 271 ? -11.367 -16.719 -3.688 1 97.69 271 TYR A N 1
ATOM 2206 C CA . TYR A 1 271 ? -10.102 -16.875 -2.99 1 97.69 271 TYR A CA 1
ATOM 2207 C C . TYR A 1 271 ? -10.266 -17.688 -1.715 1 97.69 271 TYR A C 1
ATOM 2209 O O . TYR A 1 271 ? -11.25 -17.516 -0.985 1 97.69 271 TYR A O 1
ATOM 2217 N N . ILE A 1 272 ? -9.344 -18.641 -1.428 1 97.75 272 ILE A N 1
ATOM 2218 C CA . ILE A 1 272 ? -9.281 -19.453 -0.219 1 97.75 272 ILE A CA 1
ATOM 2219 C C . ILE A 1 272 ? -7.887 -19.359 0.397 1 97.75 272 ILE A C 1
ATOM 2221 O O . ILE A 1 272 ? -6.883 -19.391 -0.316 1 97.75 272 ILE A O 1
ATOM 2225 N N . SER A 1 273 ? -7.863 -19.266 1.712 1 97.56 273 SER A N 1
ATOM 2226 C CA . SER A 1 273 ? -6.551 -19.219 2.352 1 97.56 273 SER A CA 1
ATOM 2227 C C . SER A 1 273 ? -6.625 -19.672 3.805 1 97.56 273 SER A C 1
ATOM 2229 O O . SER A 1 273 ? -7.715 -19.781 4.371 1 97.56 273 SER A O 1
ATOM 2231 N N . SER A 1 274 ? -5.531 -20 4.348 1 97.38 274 SER A N 1
ATOM 2232 C CA . SER A 1 274 ? -5.332 -20.188 5.781 1 97.38 274 SER A CA 1
ATOM 2233 C C . SER A 1 274 ? -4.055 -19.516 6.258 1 97.38 274 SER A C 1
ATOM 2235 O O . SER A 1 274 ? -3.07 -19.438 5.52 1 97.38 274 SER A O 1
ATOM 2237 N N . VAL A 1 275 ? -4.109 -19.047 7.426 1 98.44 275 VAL A N 1
ATOM 2238 C CA . VAL A 1 275 ? -2.971 -18.359 8.031 1 98.44 275 VAL A CA 1
ATOM 2239 C C . VAL A 1 275 ? -2.678 -18.969 9.406 1 98.44 275 VAL A C 1
ATOM 2241 O O . VAL A 1 275 ? -3.576 -19.094 10.242 1 98.44 275 VAL A O 1
ATOM 2244 N N . THR A 1 276 ? -1.465 -19.359 9.602 1 98.38 276 THR A N 1
ATOM 2245 C CA . THR A 1 276 ? -1.005 -19.891 10.883 1 98.38 276 THR A CA 1
ATOM 2246 C C . THR A 1 276 ? -0.224 -18.828 11.648 1 98.38 276 THR A C 1
ATOM 2248 O O . THR A 1 276 ? 0.829 -18.375 11.195 1 98.38 276 THR A O 1
ATOM 2251 N N . PHE A 1 277 ? -0.737 -18.5 12.828 1 97.94 277 PHE A N 1
ATOM 2252 C CA . PHE A 1 277 ? -0.106 -17.5 13.68 1 97.94 277 PHE A CA 1
ATOM 2253 C C . PHE A 1 277 ? 0.651 -18.156 14.828 1 97.94 277 PHE A C 1
ATOM 2255 O O . PHE A 1 277 ? 0.344 -19.297 15.203 1 97.94 277 PHE A O 1
ATOM 2262 N N . LYS A 1 278 ? 1.695 -17.453 15.312 1 95.19 278 LYS A N 1
ATOM 2263 C CA . LYS A 1 278 ? 2.205 -17.797 16.641 1 95.19 278 LYS A CA 1
ATOM 2264 C C . LYS A 1 278 ? 1.213 -17.406 17.734 1 95.19 278 LYS A C 1
ATOM 2266 O O . LYS A 1 278 ? 0.409 -16.5 17.547 1 95.19 278 LYS A O 1
ATOM 2271 N N . ASP A 1 279 ? 1.341 -18.016 18.812 1 92 279 ASP A N 1
ATOM 2272 C CA . ASP A 1 279 ? 0.383 -17.828 19.906 1 92 279 ASP A CA 1
ATOM 2273 C C . ASP A 1 279 ? 0.635 -16.531 20.656 1 92 279 ASP A C 1
ATOM 2275 O O . ASP A 1 279 ? -0.3 -15.906 21.156 1 92 279 ASP A O 1
ATOM 2279 N N . LYS A 1 280 ? 1.803 -16.109 20.734 1 90 280 LYS A N 1
ATOM 2280 C CA . LYS A 1 280 ? 2.16 -14.922 21.516 1 90 280 LYS A CA 1
ATOM 2281 C C . LYS A 1 280 ? 2.334 -13.703 20.594 1 90 280 LYS A C 1
ATOM 2283 O O . LYS A 1 280 ? 3.135 -13.734 19.656 1 90 280 LYS A O 1
ATOM 2288 N N . PRO A 1 281 ? 1.555 -12.688 20.906 1 88.75 281 PRO A N 1
ATOM 2289 C CA . PRO A 1 281 ? 1.727 -11.461 20.125 1 88.75 281 PRO A CA 1
ATOM 2290 C C . PRO A 1 281 ? 3.02 -10.727 20.469 1 88.75 281 PRO A C 1
ATOM 2292 O O . PRO A 1 281 ? 3.537 -10.852 21.578 1 88.75 281 PRO A O 1
ATOM 2295 N N . CYS A 1 282 ? 3.48 -10 19.5 1 81.25 282 CYS A N 1
ATOM 2296 C CA . CYS A 1 282 ? 4.598 -9.094 19.734 1 81.25 282 CYS A CA 1
ATOM 2297 C C . CYS A 1 282 ? 4.145 -7.863 20.516 1 81.25 282 CYS A C 1
ATOM 2299 O O . CYS A 1 282 ? 2.945 -7.633 20.672 1 81.25 282 CYS A O 1
ATOM 2301 N N . SER A 1 283 ? 5.09 -7.066 21.047 1 74.19 283 SER A N 1
ATOM 2302 C CA . SER A 1 283 ? 4.777 -5.812 21.719 1 74.19 283 SER A CA 1
ATOM 2303 C C . SER A 1 283 ? 4.461 -4.707 20.719 1 74.19 283 SER A C 1
ATOM 2305 O O . SER A 1 283 ? 5.051 -4.656 19.641 1 74.19 283 SER A O 1
ATOM 2307 N N . LYS A 1 284 ? 3.41 -3.953 21.141 1 66.69 284 LYS A N 1
ATOM 2308 C CA . LYS A 1 284 ? 3.086 -2.805 20.297 1 66.69 284 LYS A CA 1
ATOM 2309 C C . LYS A 1 284 ? 4.18 -1.741 20.375 1 66.69 284 LYS A C 1
ATOM 2311 O O . LYS A 1 284 ? 4.734 -1.491 21.438 1 66.69 284 LYS A O 1
ATOM 2316 N N . LEU A 1 285 ? 4.605 -1.238 19.281 1 61.62 285 LEU A N 1
ATOM 2317 C CA . LEU A 1 285 ? 5.582 -0.156 19.312 1 61.62 285 LEU A CA 1
ATOM 2318 C C . LEU A 1 285 ? 4.898 1.188 19.531 1 61.62 285 LEU A C 1
ATOM 2320 O O . LEU A 1 285 ? 3.797 1.418 19.016 1 61.62 285 LEU A O 1
ATOM 2324 N N . MET B 1 1 ? 17.75 -14.867 16.172 1 79.44 1 MET B N 1
ATOM 2325 C CA . MET B 1 1 ? 18.031 -13.438 16.312 1 79.44 1 MET B CA 1
ATOM 2326 C C . MET B 1 1 ? 17.312 -12.633 15.234 1 79.44 1 MET B C 1
ATOM 2328 O O . MET B 1 1 ? 17.219 -13.07 14.086 1 79.44 1 MET B O 1
ATOM 2332 N N . ALA B 1 2 ? 16.953 -11.398 15.703 1 87 2 ALA B N 1
ATOM 2333 C CA . ALA B 1 2 ? 16.266 -10.5 14.789 1 87 2 ALA B CA 1
ATOM 2334 C C . ALA B 1 2 ? 17.141 -10.141 13.594 1 87 2 ALA B C 1
ATOM 2336 O O . ALA B 1 2 ? 18.375 -10.086 13.719 1 87 2 ALA B O 1
ATOM 2337 N N . THR B 1 3 ? 16.562 -9.961 12.438 1 90.12 3 THR B N 1
ATOM 2338 C CA .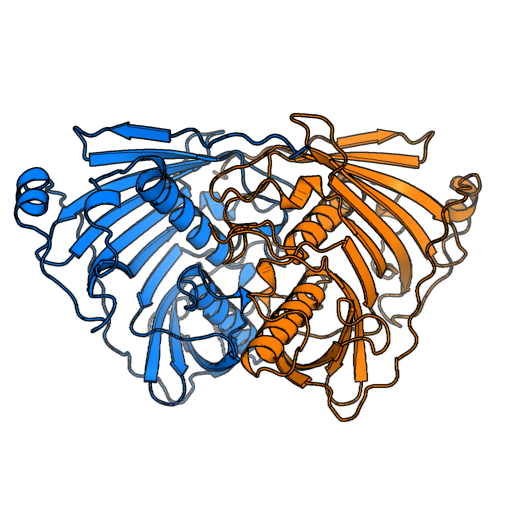 THR B 1 3 ? 17.312 -9.5 11.273 1 90.12 3 THR B CA 1
ATOM 2339 C C . THR B 1 3 ? 17.766 -8.055 11.453 1 90.12 3 THR B C 1
ATOM 2341 O O . THR B 1 3 ? 17.172 -7.305 12.234 1 90.12 3 THR B O 1
ATOM 2344 N N . GLN B 1 4 ? 18.766 -7.652 10.781 1 92.75 4 GLN B N 1
ATOM 2345 C CA . GLN B 1 4 ? 19.359 -6.332 10.922 1 92.75 4 GLN B CA 1
ATOM 2346 C C . GLN B 1 4 ? 18.547 -5.273 10.18 1 92.75 4 GLN B C 1
ATOM 2348 O O . GLN B 1 4 ? 17.875 -5.586 9.195 1 92.75 4 GLN B O 1
ATOM 2353 N N . VAL B 1 5 ? 18.625 -4.07 10.719 1 93.38 5 VAL B N 1
ATOM 2354 C CA . VAL B 1 5 ? 17.938 -2.955 10.078 1 93.38 5 VAL B CA 1
ATOM 2355 C C . VAL B 1 5 ? 18.828 -1.719 10.094 1 93.38 5 VAL B C 1
ATOM 2357 O O . VAL B 1 5 ? 19.828 -1.68 10.812 1 93.38 5 VAL B O 1
ATOM 2360 N N . LEU B 1 6 ? 18.5 -0.755 9.234 1 93.94 6 LEU B N 1
ATOM 2361 C CA . LEU B 1 6 ? 19.141 0.561 9.195 1 93.94 6 LEU B CA 1
ATOM 2362 C C . LEU B 1 6 ? 18.141 1.648 9.594 1 93.94 6 LEU B C 1
ATOM 2364 O O . LEU B 1 6 ? 16.953 1.546 9.297 1 93.94 6 LEU B O 1
ATOM 2368 N N . ASP B 1 7 ? 18.672 2.643 10.25 1 92.88 7 ASP B N 1
ATOM 2369 C CA . ASP B 1 7 ? 17.906 3.867 10.469 1 92.88 7 ASP B CA 1
ATOM 2370 C C . ASP B 1 7 ? 17.906 4.742 9.219 1 92.88 7 ASP B C 1
ATOM 2372 O O . ASP B 1 7 ? 18.844 4.695 8.422 1 92.88 7 ASP B O 1
ATOM 2376 N N . TYR B 1 8 ? 16.859 5.477 9.094 1 95.12 8 TYR B N 1
ATOM 2377 C CA . TYR B 1 8 ? 16.891 6.508 8.07 1 95.12 8 TYR B CA 1
ATOM 2378 C C . TYR B 1 8 ? 17.906 7.594 8.422 1 95.12 8 TYR B C 1
ATOM 2380 O O . TYR B 1 8 ? 18.031 7.973 9.586 1 95.12 8 TYR B O 1
ATOM 2388 N N . ARG B 1 9 ? 18.578 8.07 7.395 1 97.19 9 ARG B N 1
ATOM 2389 C CA . ARG B 1 9 ? 19.375 9.273 7.609 1 97.19 9 ARG B CA 1
ATOM 2390 C C . ARG B 1 9 ? 18.484 10.484 7.855 1 97.19 9 ARG B C 1
ATOM 2392 O O . ARG B 1 9 ? 17.531 10.727 7.117 1 97.19 9 ARG B O 1
ATOM 2399 N N . LEU B 1 10 ? 18.781 11.211 8.906 1 98.06 10 LEU B N 1
ATOM 2400 C CA . LEU B 1 10 ? 18 12.375 9.32 1 98.06 10 LEU B CA 1
ATOM 2401 C C . LEU B 1 10 ? 18.922 13.555 9.641 1 98.06 10 LEU B C 1
ATOM 2403 O O . LEU B 1 10 ? 19.922 13.398 10.352 1 98.06 10 LEU B O 1
ATOM 2407 N N . GLU B 1 11 ? 18.672 14.695 9.031 1 98.5 11 GLU B N 1
ATOM 2408 C CA . GLU B 1 11 ? 19.375 15.938 9.305 1 98.5 11 GLU B CA 1
ATOM 2409 C C . GLU B 1 11 ? 18.406 17.016 9.805 1 98.5 11 GLU B C 1
ATOM 2411 O O . GLU B 1 11 ? 17.453 17.375 9.117 1 98.5 11 GLU B O 1
ATOM 2416 N N . ILE B 1 12 ? 18.719 17.594 10.945 1 97.88 12 ILE B N 1
ATOM 2417 C CA . ILE B 1 12 ? 17.859 18.609 11.531 1 97.88 12 ILE B CA 1
ATOM 2418 C C . ILE B 1 12 ? 18.578 19.953 11.547 1 97.88 12 ILE B C 1
ATOM 2420 O O . ILE B 1 12 ? 19.734 20.031 11.969 1 97.88 12 ILE B O 1
ATOM 2424 N N . ASP B 1 13 ? 17.953 20.922 11.008 1 96.69 13 ASP B N 1
ATOM 2425 C CA . ASP B 1 13 ? 18.406 22.312 11.031 1 96.69 13 ASP B CA 1
ATOM 2426 C C . ASP B 1 13 ? 17.531 23.156 11.945 1 96.69 13 ASP B C 1
ATOM 2428 O O . ASP B 1 13 ? 16.547 23.75 11.5 1 96.69 13 ASP B O 1
ATOM 2432 N N . GLU B 1 14 ? 17.906 23.312 13.164 1 91.12 14 GLU B N 1
ATOM 2433 C CA . GLU B 1 14 ? 17.109 24.016 14.164 1 91.12 14 GLU B CA 1
ATOM 2434 C C . GLU B 1 14 ? 17.031 25.5 13.852 1 91.12 14 GLU B C 1
ATOM 2436 O O . GLU B 1 14 ? 16.031 26.156 14.156 1 91.12 14 GLU B O 1
ATOM 2441 N N . LYS B 1 15 ? 18.078 26.016 13.297 1 90.81 15 LYS B N 1
ATOM 2442 C CA . LYS B 1 15 ? 18.141 27.453 13.008 1 90.81 15 LYS B CA 1
ATOM 2443 C C . LYS B 1 15 ? 17.109 27.844 11.953 1 90.81 15 LYS B C 1
ATOM 2445 O O . LYS B 1 15 ? 16.469 28.891 12.07 1 90.81 15 LYS B O 1
ATOM 2450 N N . ASN B 1 16 ? 16.938 26.984 11 1 92.06 16 ASN B N 1
ATOM 2451 C CA . ASN B 1 16 ? 16.016 27.297 9.906 1 92.06 16 ASN B CA 1
ATOM 2452 C C . ASN B 1 16 ? 14.711 26.531 10.031 1 92.06 16 ASN B C 1
ATOM 2454 O O . ASN B 1 16 ? 13.938 26.453 9.07 1 92.06 16 ASN B O 1
ATOM 2458 N N . PHE B 1 17 ? 14.5 25.891 11.172 1 94.94 17 PHE B N 1
ATOM 2459 C CA . PHE B 1 17 ? 13.266 25.188 11.508 1 94.94 17 PHE B CA 1
ATOM 2460 C C . PHE B 1 17 ? 12.906 24.188 10.422 1 94.94 17 PHE B C 1
ATOM 2462 O O . PHE B 1 17 ? 11.773 24.156 9.945 1 94.94 17 PHE B O 1
ATOM 2469 N N . SER B 1 18 ? 13.891 23.406 10.008 1 97.31 18 SER B N 1
ATOM 2470 C CA . SER B 1 18 ? 13.672 22.406 8.977 1 97.31 18 SER B CA 1
ATOM 2471 C C . SER B 1 18 ? 14.398 21.109 9.297 1 97.31 18 SER B C 1
ATOM 2473 O O . SER B 1 18 ? 15.258 21.062 10.188 1 97.31 18 SER B O 1
ATOM 2475 N N . ALA B 1 19 ? 13.992 20.047 8.703 1 98.62 19 ALA B N 1
ATOM 2476 C CA . ALA B 1 19 ? 14.609 18.719 8.805 1 98.62 19 ALA B CA 1
ATOM 2477 C C . ALA B 1 19 ? 14.516 17.969 7.477 1 98.62 19 ALA B C 1
ATOM 2479 O O . ALA B 1 19 ? 13.562 18.156 6.719 1 98.62 19 ALA B O 1
ATOM 2480 N N . GLU B 1 20 ? 15.531 17.172 7.191 1 98.75 20 GLU B N 1
ATOM 2481 C CA . GLU B 1 20 ? 15.562 16.344 5.988 1 98.75 20 GLU B CA 1
ATOM 2482 C C . GLU B 1 20 ? 15.711 14.875 6.336 1 98.75 20 GLU B C 1
ATOM 2484 O O . GLU B 1 20 ? 16.578 14.5 7.133 1 98.75 20 GLU B O 1
ATOM 2489 N N . SER B 1 21 ? 14.844 14.117 5.852 1 98.44 21 SER B N 1
ATOM 2490 C CA . SER B 1 21 ? 14.922 12.664 5.957 1 98.44 21 SER B CA 1
ATOM 2491 C C . SER B 1 21 ? 15.211 12.031 4.602 1 98.44 21 SER B C 1
ATOM 2493 O O . SER B 1 21 ? 14.672 12.453 3.578 1 98.44 21 SER B O 1
ATOM 2495 N N . TYR B 1 22 ? 16.062 11.016 4.609 1 98.25 22 TYR B N 1
ATOM 2496 C CA . TYR B 1 22 ? 16.5 10.352 3.385 1 98.25 22 TYR B CA 1
ATOM 2497 C C . TYR B 1 22 ? 16 8.914 3.326 1 98.25 22 TYR B C 1
ATOM 2499 O O . TYR B 1 22 ? 16.125 8.172 4.297 1 98.25 22 TYR B O 1
ATOM 2507 N N . PHE B 1 23 ? 15.461 8.539 2.238 1 97.5 23 PHE B N 1
ATOM 2508 C CA . PHE B 1 23 ? 14.859 7.227 2.049 1 97.5 23 PHE B CA 1
ATOM 2509 C C . PHE B 1 23 ? 15.5 6.5 0.872 1 97.5 23 PHE B C 1
ATOM 2511 O O . PHE B 1 23 ? 15.914 7.133 -0.103 1 97.5 23 PHE B O 1
ATOM 2518 N N . PRO B 1 24 ? 15.578 5.203 0.974 1 94.38 24 PRO B N 1
ATOM 2519 C CA . PRO B 1 24 ? 16.328 4.441 -0.022 1 94.38 24 PRO B CA 1
ATOM 2520 C C . PRO B 1 24 ? 15.68 4.457 -1.4 1 94.38 24 PRO B C 1
ATOM 2522 O O . PRO B 1 24 ? 16.359 4.266 -2.414 1 94.38 24 PRO B O 1
ATOM 2525 N N . GLY B 1 25 ? 14.312 4.598 -1.435 1 92.38 25 GLY B N 1
ATOM 2526 C CA . GLY B 1 25 ? 13.688 4.707 -2.744 1 92.38 25 GLY B CA 1
ATOM 2527 C C . GLY B 1 25 ? 12.219 4.348 -2.732 1 92.38 25 GLY B C 1
ATOM 2528 O O . GLY B 1 25 ? 11.711 3.814 -1.743 1 92.38 25 GLY B O 1
ATOM 2529 N N . ILE B 1 26 ? 11.594 4.652 -3.896 1 91.62 26 ILE B N 1
ATOM 2530 C CA . ILE B 1 26 ? 10.242 4.148 -4.125 1 91.62 26 ILE B CA 1
ATOM 2531 C C . ILE B 1 26 ? 10.281 2.635 -4.328 1 91.62 26 ILE B C 1
ATOM 2533 O O . ILE B 1 26 ? 11.297 2.088 -4.762 1 91.62 26 ILE B O 1
ATOM 2537 N N . ALA B 1 27 ? 9.18 2.049 -3.928 1 90.94 27 ALA B N 1
ATOM 2538 C CA . ALA B 1 27 ? 9.109 0.592 -4 1 90.94 27 ALA B CA 1
ATOM 2539 C C . ALA B 1 27 ? 8.211 0.144 -5.145 1 90.94 27 ALA B C 1
ATOM 2541 O O . ALA B 1 27 ? 7.438 0.94 -5.684 1 90.94 27 ALA B O 1
ATOM 2542 N N . TYR B 1 28 ? 8.344 -1.117 -5.547 1 92 28 TYR B N 1
ATOM 2543 C CA . TYR B 1 28 ? 7.508 -1.733 -6.574 1 92 28 TYR B CA 1
ATOM 2544 C C . TYR B 1 28 ? 6.027 -1.508 -6.281 1 92 28 TYR B C 1
ATOM 2546 O O . TYR B 1 28 ? 5.246 -1.225 -7.191 1 92 28 TYR B O 1
ATOM 2554 N N . ASP B 1 29 ? 5.625 -1.577 -5.062 1 92.12 29 ASP B N 1
ATOM 2555 C CA . ASP B 1 29 ? 4.227 -1.492 -4.652 1 92.12 29 ASP B CA 1
ATOM 2556 C C . ASP B 1 29 ? 3.748 -0.042 -4.625 1 92.12 29 ASP B C 1
ATOM 2558 O O . ASP B 1 29 ? 2.592 0.231 -4.301 1 92.12 29 ASP B O 1
ATOM 2562 N N . ASP B 1 30 ? 4.617 0.882 -4.914 1 92.38 30 ASP B N 1
ATOM 2563 C CA . ASP B 1 30 ? 4.23 2.289 -4.957 1 92.38 30 ASP B CA 1
ATOM 2564 C C . ASP B 1 30 ? 3.582 2.639 -6.297 1 92.38 30 ASP B C 1
ATOM 2566 O O . ASP B 1 30 ? 2.961 3.695 -6.434 1 92.38 30 ASP B O 1
ATOM 2570 N N . PHE B 1 31 ? 3.707 1.757 -7.23 1 90.94 31 PHE B N 1
ATOM 2571 C CA . PHE B 1 31 ? 3.146 1.983 -8.555 1 90.94 31 PHE B CA 1
ATOM 2572 C C . PHE B 1 31 ? 1.716 1.466 -8.641 1 90.94 31 PHE B C 1
ATOM 2574 O O . PHE B 1 31 ? 1.401 0.408 -8.086 1 90.94 31 PHE B O 1
ATOM 2581 N N . ASP B 1 32 ? 0.931 2.223 -9.305 1 91.06 32 ASP B N 1
ATOM 2582 C CA . ASP B 1 32 ? -0.459 1.81 -9.477 1 91.06 32 ASP B CA 1
ATOM 2583 C C . ASP B 1 32 ? -0.623 0.93 -10.711 1 91.06 32 ASP B C 1
ATOM 2585 O O . ASP B 1 32 ? 0.365 0.521 -11.328 1 91.06 32 ASP B O 1
ATOM 2589 N N . ARG B 1 33 ? -1.862 0.556 -11.016 1 90.44 33 ARG B N 1
ATOM 2590 C CA . ARG B 1 33 ? -2.178 -0.406 -12.07 1 90.44 33 ARG B CA 1
ATOM 2591 C C . ARG B 1 33 ? -1.742 0.113 -13.438 1 90.44 33 ARG B C 1
ATOM 2593 O O . ARG B 1 33 ? -1.546 -0.669 -14.367 1 90.44 33 ARG B O 1
ATOM 2600 N N . ALA B 1 34 ? -1.624 1.471 -13.602 1 89.12 34 ALA B N 1
ATOM 2601 C CA . ALA B 1 34 ? -1.222 2.061 -14.875 1 89.12 34 ALA B CA 1
ATOM 2602 C C . ALA B 1 34 ? 0.296 2.199 -14.961 1 89.12 34 ALA B C 1
ATOM 2604 O O . ALA B 1 34 ? 0.833 2.574 -16 1 89.12 34 ALA B O 1
ATOM 2605 N N . GLY B 1 35 ? 0.941 1.97 -13.844 1 87.75 35 GLY B N 1
ATOM 2606 C CA . GLY B 1 35 ? 2.395 1.972 -13.859 1 87.75 35 GLY B CA 1
ATOM 2607 C C . GLY B 1 35 ? 2.994 3.268 -13.344 1 87.75 35 GLY B C 1
ATOM 2608 O O . GLY B 1 35 ? 4.215 3.432 -13.336 1 87.75 35 GLY B O 1
ATOM 2609 N N . GLY B 1 36 ? 2.252 4.195 -12.969 1 89.38 36 GLY B N 1
ATOM 2610 C CA . GLY B 1 36 ? 2.738 5.422 -12.359 1 89.38 36 GLY B CA 1
ATOM 2611 C C . GLY B 1 36 ? 2.742 5.371 -10.844 1 89.38 36 GLY B C 1
ATOM 2612 O O . GLY B 1 36 ? 2.109 4.5 -10.242 1 89.38 36 GLY B O 1
ATOM 2613 N N . ILE B 1 37 ? 3.488 6.297 -10.25 1 92 37 ILE B N 1
ATOM 2614 C CA . ILE B 1 37 ? 3.471 6.383 -8.797 1 92 37 ILE B CA 1
ATOM 2615 C C . ILE B 1 37 ? 2.1 6.859 -8.32 1 92 37 ILE B C 1
ATOM 2617 O O . ILE B 1 37 ? 1.564 7.844 -8.836 1 92 37 ILE B O 1
ATOM 2621 N N . SER B 1 38 ? 1.561 6.188 -7.379 1 94.12 38 SER B N 1
ATOM 2622 C CA . SER B 1 38 ? 0.228 6.512 -6.883 1 94.12 38 SER B CA 1
ATOM 2623 C C . SER B 1 38 ? 0.248 7.773 -6.027 1 94.12 38 SER B C 1
ATOM 2625 O O . SER B 1 38 ? 1.108 7.926 -5.156 1 94.12 38 SER B O 1
ATOM 2627 N N . PRO B 1 39 ? -0.745 8.656 -6.211 1 95.94 39 PRO B N 1
ATOM 2628 C CA . PRO B 1 39 ? -0.784 9.875 -5.395 1 95.94 39 PRO B CA 1
ATOM 2629 C C . PRO B 1 39 ? -0.918 9.578 -3.902 1 95.94 39 PRO B C 1
ATOM 2631 O O . PRO B 1 39 ? -0.366 10.312 -3.076 1 95.94 39 PRO B O 1
ATOM 2634 N N . TRP B 1 40 ? -1.697 8.547 -3.555 1 97.38 40 TRP B N 1
ATOM 2635 C CA . TRP B 1 40 ? -1.85 8.234 -2.139 1 97.38 40 TRP B CA 1
ATOM 2636 C C . TRP B 1 40 ? -0.55 7.691 -1.557 1 97.38 40 TRP B C 1
ATOM 2638 O O . TRP B 1 40 ? -0.298 7.816 -0.356 1 97.38 40 TRP B O 1
ATOM 2648 N N . LYS B 1 41 ? 0.299 7.094 -2.404 1 96.38 41 LYS B N 1
ATOM 2649 C CA . LYS B 1 41 ? 1.617 6.676 -1.933 1 96.38 41 LYS B CA 1
ATOM 2650 C C . LYS B 1 41 ? 2.531 7.883 -1.726 1 96.38 41 LYS B C 1
ATOM 2652 O O . LYS B 1 41 ? 3.346 7.898 -0.801 1 96.38 41 LYS B O 1
ATOM 2657 N N . ILE B 1 42 ? 2.4 8.844 -2.58 1 96.88 42 ILE B N 1
ATOM 2658 C CA . ILE B 1 42 ? 3.158 10.078 -2.391 1 96.88 42 ILE B CA 1
ATOM 2659 C C . ILE B 1 42 ? 2.748 10.742 -1.078 1 96.88 42 ILE B C 1
ATOM 2661 O O . ILE B 1 42 ? 3.594 11.258 -0.345 1 96.88 42 ILE B O 1
ATOM 2665 N N . CYS B 1 43 ? 1.474 10.719 -0.79 1 97.81 43 CYS B N 1
ATOM 2666 C CA . CYS B 1 43 ? 0.997 11.203 0.499 1 97.81 43 CYS B CA 1
ATOM 2667 C C . CYS B 1 43 ? 1.68 10.469 1.646 1 97.81 43 CYS B C 1
ATOM 2669 O O . CYS B 1 43 ? 2.08 11.094 2.633 1 97.81 43 CYS B O 1
ATOM 2671 N N . ARG B 1 44 ? 1.827 9.195 1.519 1 97 44 ARG B N 1
ATOM 2672 C CA . ARG B 1 44 ? 2.479 8.398 2.555 1 97 44 ARG B CA 1
ATOM 2673 C C . ARG B 1 44 ? 3.961 8.742 2.656 1 97 44 ARG B C 1
ATOM 2675 O O . ARG B 1 44 ? 4.539 8.703 3.744 1 97 44 ARG B O 1
ATOM 2682 N N . MET B 1 45 ? 4.574 9.062 1.527 1 97.31 45 MET B N 1
ATOM 2683 C CA . MET B 1 45 ? 5.957 9.523 1.565 1 97.31 45 MET B CA 1
ATOM 2684 C C . MET B 1 45 ? 6.078 10.805 2.377 1 97.31 45 MET B C 1
ATOM 2686 O O . MET B 1 45 ? 6.992 10.945 3.191 1 97.31 45 MET B O 1
ATOM 2690 N N . PHE B 1 46 ? 5.16 11.68 2.152 1 98.44 46 PHE B N 1
ATOM 2691 C CA . PHE B 1 46 ? 5.164 12.914 2.93 1 98.44 46 PHE B CA 1
ATOM 2692 C C . PHE B 1 46 ? 4.93 12.625 4.406 1 98.44 46 PHE B C 1
ATOM 2694 O O . PHE B 1 46 ? 5.508 13.281 5.273 1 98.44 46 PHE B O 1
ATOM 2701 N N . GLU B 1 47 ? 4.051 11.68 4.684 1 96.88 47 GLU B N 1
ATOM 2702 C CA . GLU B 1 47 ? 3.867 11.258 6.07 1 96.88 47 GLU B CA 1
ATOM 2703 C C . GLU B 1 47 ? 5.18 10.766 6.676 1 96.88 47 GLU B C 1
ATOM 2705 O O . GLU B 1 47 ? 5.52 11.133 7.805 1 96.88 47 GLU B O 1
ATOM 2710 N N . ALA B 1 48 ? 5.898 9.977 5.941 1 96.38 48 ALA B N 1
ATOM 2711 C CA . ALA B 1 48 ? 7.203 9.516 6.406 1 96.38 48 ALA B CA 1
ATOM 2712 C C . ALA B 1 48 ? 8.133 10.695 6.684 1 96.38 48 ALA B C 1
ATOM 2714 O O . ALA B 1 48 ? 8.82 10.719 7.703 1 96.38 48 ALA B O 1
ATOM 2715 N N . GLY B 1 49 ? 8.086 11.641 5.801 1 97.5 49 GLY B N 1
ATOM 2716 C CA . GLY B 1 49 ? 8.953 12.805 5.898 1 97.5 49 GLY B CA 1
ATOM 2717 C C . GLY B 1 49 ? 8.656 13.672 7.109 1 97.5 49 GLY B C 1
ATOM 2718 O O . GLY B 1 49 ? 9.492 14.484 7.516 1 97.5 49 GLY B O 1
ATOM 2719 N N . ARG B 1 50 ? 7.508 13.539 7.645 1 95.38 50 ARG B N 1
ATOM 2720 C CA . ARG B 1 50 ? 7.176 14.297 8.844 1 95.38 50 ARG B CA 1
ATOM 2721 C C . ARG B 1 50 ? 7.328 13.438 10.094 1 95.38 50 ARG B C 1
ATOM 2723 O O . ARG B 1 50 ? 7.789 13.914 11.133 1 95.38 50 ARG B O 1
ATOM 2730 N N . THR B 1 51 ? 7.004 12.172 10 1 94 51 THR B N 1
ATOM 2731 C CA . THR B 1 51 ? 6.977 11.312 11.18 1 94 51 THR B CA 1
ATOM 2732 C C . THR B 1 51 ? 8.398 10.969 11.625 1 94 51 THR B C 1
ATOM 2734 O O . THR B 1 51 ? 8.672 10.891 12.828 1 94 51 THR B O 1
ATOM 2737 N N . VAL B 1 52 ? 9.297 10.766 10.695 1 96 52 VAL B N 1
ATOM 2738 C CA . VAL B 1 52 ? 10.664 10.414 11.047 1 96 52 VAL B CA 1
ATOM 2739 C C . VAL B 1 52 ? 11.312 11.562 11.82 1 96 52 VAL B C 1
ATOM 2741 O O . VAL B 1 52 ? 11.781 11.383 12.945 1 96 52 VAL B O 1
ATOM 2744 N N . PRO B 1 53 ? 11.289 12.781 11.32 1 97.56 53 PRO B N 1
ATOM 2745 C CA . PRO B 1 53 ? 11.859 13.883 12.109 1 97.56 53 PRO B CA 1
ATOM 2746 C C . PRO B 1 53 ? 11.125 14.102 13.43 1 97.56 53 PRO B C 1
ATOM 2748 O O . PRO B 1 53 ? 11.75 14.445 14.438 1 97.56 53 PRO B O 1
ATOM 2751 N N . PHE B 1 54 ? 9.805 13.93 13.438 1 95.69 54 PHE B N 1
ATOM 2752 C CA . PHE B 1 54 ? 9.023 14.18 14.641 1 95.69 54 PHE B CA 1
ATOM 2753 C C . PHE B 1 54 ? 9.336 13.141 15.719 1 95.69 54 PHE B C 1
ATOM 2755 O O . PHE B 1 54 ? 9.742 13.5 16.828 1 95.69 54 PHE B O 1
ATOM 2762 N N . PHE B 1 55 ? 9.289 11.891 15.359 1 91.81 55 PHE B N 1
ATOM 2763 C CA . PHE B 1 55 ? 9.32 10.828 16.359 1 91.81 55 PHE B CA 1
ATOM 2764 C C . PHE B 1 55 ? 10.75 10.383 16.625 1 91.81 55 PHE B C 1
ATOM 2766 O O . PHE B 1 55 ? 11.117 10.102 17.766 1 91.81 55 PHE B O 1
ATOM 2773 N N . VAL B 1 56 ? 11.523 10.328 15.602 1 92.5 56 VAL B N 1
ATOM 2774 C CA . VAL B 1 56 ? 12.898 9.867 15.758 1 92.5 56 VAL B CA 1
ATOM 2775 C C . VAL B 1 56 ? 13.797 11.047 16.125 1 92.5 56 VAL B C 1
ATOM 2777 O O . VAL B 1 56 ? 14.656 10.93 17 1 92.5 56 VAL B O 1
ATOM 2780 N N . GLY B 1 57 ? 13.547 12.188 15.602 1 95.31 57 GLY B N 1
ATOM 2781 C CA . GLY B 1 57 ? 14.453 13.312 15.742 1 95.31 57 GLY B CA 1
ATOM 2782 C C . GLY B 1 57 ? 13.977 14.328 16.766 1 95.31 57 GLY B C 1
ATOM 2783 O O . GLY B 1 57 ? 14.711 15.266 17.109 1 95.31 57 GLY B O 1
ATOM 2784 N N . ASN B 1 58 ? 12.742 14.18 17.219 1 96.56 58 ASN B N 1
ATOM 2785 C CA . ASN B 1 58 ? 12.125 15.148 18.109 1 96.56 58 ASN B CA 1
ATOM 2786 C C . ASN B 1 58 ? 12.125 16.547 17.516 1 96.56 58 ASN B C 1
ATOM 2788 O O . ASN B 1 58 ? 12.391 17.531 18.203 1 96.56 58 ASN B O 1
ATOM 2792 N N . PHE B 1 59 ? 12.031 16.609 16.203 1 97.25 59 PHE B N 1
ATOM 2793 C CA . PHE B 1 59 ? 11.93 17.875 15.492 1 97.25 59 PHE B CA 1
ATOM 2794 C C . PHE B 1 59 ? 10.766 18.719 16.031 1 97.25 59 PHE B C 1
ATOM 2796 O O . PHE B 1 59 ? 9.68 18.188 16.266 1 97.25 59 PHE B O 1
ATOM 2803 N N . LEU B 1 60 ? 11.031 20.016 16.359 1 96.5 60 LEU B N 1
ATOM 2804 C CA . LEU B 1 60 ? 10.07 20.984 16.891 1 96.5 60 LEU B CA 1
ATOM 2805 C C . LEU B 1 60 ? 9.602 20.578 18.297 1 96.5 60 LEU B C 1
ATOM 2807 O O . LEU B 1 60 ? 8.477 20.891 18.688 1 96.5 60 LEU B O 1
ATOM 2811 N N . ASP B 1 61 ? 10.422 19.734 18.953 1 96.56 61 ASP B N 1
ATOM 2812 C CA . ASP B 1 61 ? 10.125 19.266 20.297 1 96.56 61 ASP B CA 1
ATOM 2813 C C . ASP B 1 61 ? 8.828 18.453 20.328 1 96.56 61 ASP B C 1
ATOM 2815 O O . ASP B 1 61 ? 8.031 18.562 21.25 1 96.56 61 ASP B O 1
ATOM 2819 N N . PHE B 1 62 ? 8.656 17.734 19.297 1 95.75 62 PHE B N 1
ATOM 2820 C CA . PHE B 1 62 ? 7.41 17 19.078 1 95.75 62 PHE B CA 1
ATOM 2821 C C . PHE B 1 62 ? 7.141 16.031 20.234 1 95.75 62 PHE B C 1
ATOM 2823 O O . PHE B 1 62 ? 6 15.906 20.672 1 95.75 62 PHE B O 1
ATOM 2830 N N . ASN B 1 63 ? 8.117 15.375 20.734 1 93.38 63 ASN B N 1
ATOM 2831 C CA . ASN B 1 63 ? 7.953 14.398 21.812 1 93.38 63 ASN B CA 1
ATOM 2832 C C . ASN B 1 63 ? 7.527 15.055 23.109 1 93.38 63 ASN B C 1
ATOM 2834 O O . ASN B 1 63 ? 6.859 14.43 23.938 1 93.38 63 ASN B O 1
ATOM 2838 N N . SER B 1 64 ? 7.887 16.266 23.219 1 93.94 64 SER B N 1
ATOM 2839 C CA . SER B 1 64 ? 7.477 17.016 24.391 1 93.94 64 SER B CA 1
ATOM 2840 C C . SER B 1 64 ? 6.035 17.5 24.266 1 93.94 64 SER B C 1
ATOM 2842 O O . SER B 1 64 ? 5.34 17.672 25.266 1 93.94 64 SER B O 1
ATOM 2844 N N . LEU B 1 65 ? 5.656 17.766 23.109 1 95.19 65 LEU B N 1
ATOM 2845 C CA . LEU B 1 65 ? 4.297 18.234 22.859 1 95.19 65 LEU B CA 1
ATOM 2846 C C . LEU B 1 65 ? 3.299 17.078 22.938 1 95.19 65 LEU B C 1
ATOM 2848 O O . LEU B 1 65 ? 2.174 17.266 23.406 1 95.19 65 LEU B O 1
ATOM 2852 N N . ARG B 1 66 ? 3.803 15.992 22.453 1 92.38 66 ARG B N 1
ATOM 2853 C CA . ARG B 1 66 ? 2.941 14.812 22.5 1 92.38 66 ARG B CA 1
ATOM 2854 C C . ARG B 1 66 ? 2.947 14.172 23.875 1 92.38 66 ARG B C 1
ATOM 2856 O O . ARG B 1 66 ? 4.012 13.914 24.453 1 92.38 66 ARG B O 1
ATOM 2863 N N . THR B 1 67 ? 1.797 14.055 24.469 1 90.19 67 THR B N 1
ATOM 2864 C CA . THR B 1 67 ? 1.627 13.406 25.766 1 90.19 67 THR B CA 1
ATOM 2865 C C . THR B 1 67 ? 0.509 12.367 25.719 1 90.19 67 THR B C 1
ATOM 2867 O O . THR B 1 67 ? 0.022 12.031 24.625 1 90.19 67 THR B O 1
ATOM 2870 N N . ASN B 1 68 ? 0.202 11.844 26.828 1 88.31 68 ASN B N 1
ATOM 2871 C CA . ASN B 1 68 ? -0.91 10.906 26.891 1 88.31 68 ASN B CA 1
ATOM 2872 C C . ASN B 1 68 ? -2.238 11.578 26.562 1 88.31 68 ASN B C 1
ATOM 2874 O O . ASN B 1 68 ? -3.199 10.914 26.172 1 88.31 68 ASN B O 1
ATOM 2878 N N . ASN B 1 69 ? -2.199 12.891 26.641 1 91.62 69 ASN B N 1
ATOM 2879 C CA . ASN B 1 69 ? -3.475 13.594 26.531 1 91.62 69 ASN B CA 1
ATOM 2880 C C . ASN B 1 69 ? -3.537 14.422 25.25 1 91.62 69 ASN B C 1
ATOM 2882 O O . ASN B 1 69 ? -4.617 14.836 24.828 1 91.62 69 ASN B O 1
ATOM 2886 N N . PHE B 1 70 ? -2.318 14.727 24.75 1 94 70 PHE B N 1
ATOM 2887 C CA . PHE B 1 70 ? -2.303 15.656 23.625 1 94 70 PHE B CA 1
ATOM 2888 C C . PHE B 1 70 ? -1.546 15.055 22.438 1 94 70 PHE B C 1
ATOM 2890 O O . PHE B 1 70 ? -0.625 14.258 22.625 1 94 70 PHE B O 1
ATOM 2897 N N . THR B 1 71 ? -1.981 15.422 21.297 1 93.31 71 THR B N 1
ATOM 2898 C CA . THR B 1 71 ? -1.333 14.961 20.062 1 93.31 71 THR B CA 1
ATOM 2899 C C . THR B 1 71 ? -1.573 15.945 18.922 1 93.31 71 THR B C 1
ATOM 2901 O O . THR B 1 71 ? -2.129 17.031 19.141 1 93.31 71 THR B O 1
ATOM 2904 N N . PHE B 1 72 ? -1.066 15.68 17.766 1 94.06 72 PHE B N 1
ATOM 2905 C CA . PHE B 1 72 ? -1.303 16.469 16.562 1 94.06 72 PHE B CA 1
ATOM 2906 C C . PHE B 1 72 ? -2.102 15.664 15.539 1 94.06 72 PHE B C 1
ATOM 2908 O O . PHE B 1 72 ? -1.872 14.469 15.367 1 94.06 72 PHE B O 1
ATOM 2915 N N . PHE B 1 73 ? -3.004 16.344 14.883 1 93.06 73 PHE B N 1
ATOM 2916 C CA . PHE B 1 73 ? -3.688 15.805 13.719 1 93.06 73 PHE B CA 1
ATOM 2917 C C . PHE B 1 73 ? -3.412 16.672 12.484 1 93.06 73 PHE B C 1
ATOM 2919 O O . PHE B 1 73 ? -3.295 17.891 12.594 1 93.06 73 PHE B O 1
ATOM 2926 N N . VAL B 1 74 ? -3.295 16.047 11.406 1 94.31 74 VAL B N 1
ATOM 2927 C CA . VAL B 1 74 ? -3.264 16.766 10.141 1 94.31 74 VAL B CA 1
ATOM 2928 C C . VAL B 1 74 ? -4.676 17.234 9.773 1 94.31 74 VAL B C 1
ATOM 2930 O O . VAL B 1 74 ? -5.594 16.406 9.664 1 94.31 74 VAL B O 1
ATOM 2933 N N . LEU B 1 75 ? -4.922 18.469 9.539 1 94.69 75 LEU B N 1
ATOM 2934 C CA . LEU B 1 75 ? -6.227 19.016 9.188 1 94.69 75 LEU B CA 1
ATOM 2935 C C . LEU B 1 75 ? -6.43 19 7.676 1 94.69 75 LEU B C 1
ATOM 2937 O O . LEU B 1 75 ? -7.566 19.062 7.199 1 94.69 75 LEU B O 1
ATOM 2941 N N . GLY B 1 76 ? -5.426 19.047 6.977 1 95.5 76 GLY B N 1
ATOM 2942 C CA . GLY B 1 76 ? -5.477 19.125 5.523 1 95.5 76 GLY B CA 1
ATOM 2943 C C . GLY B 1 76 ? -4.328 19.906 4.926 1 95.5 76 GLY B C 1
ATOM 2944 O O . GLY B 1 76 ? -3.348 20.203 5.609 1 95.5 76 GLY B O 1
ATOM 2945 N N . GLY B 1 77 ? -4.469 20.125 3.641 1 95.75 77 GLY B N 1
ATOM 2946 C CA . GLY B 1 77 ? -3.438 20.859 2.936 1 95.75 77 GLY B CA 1
ATOM 2947 C C . GLY B 1 77 ? -3.479 20.656 1.432 1 95.75 77 GLY B C 1
ATOM 2948 O O . GLY B 1 77 ? -4.438 20.094 0.902 1 95.75 77 GLY B O 1
ATOM 2949 N N . ASP B 1 78 ? -2.447 21.266 0.803 1 96.88 78 ASP B N 1
ATOM 2950 C CA . ASP B 1 78 ? -2.352 21.219 -0.653 1 96.88 78 ASP B CA 1
ATOM 2951 C C . ASP B 1 78 ? -1.098 20.469 -1.101 1 96.88 78 ASP B C 1
ATOM 2953 O O . ASP B 1 78 ? -0.007 20.703 -0.578 1 96.88 78 ASP B O 1
ATOM 2957 N N . TYR B 1 79 ? -1.351 19.578 -2.002 1 97.81 79 TYR B N 1
ATOM 2958 C CA . TYR B 1 79 ? -0.253 18.922 -2.703 1 97.81 79 TYR B CA 1
ATOM 2959 C C . TYR B 1 79 ? -0.052 19.531 -4.09 1 97.81 79 TYR B C 1
ATOM 2961 O O . TYR B 1 79 ? -1.021 19.781 -4.809 1 97.81 79 TYR B O 1
ATOM 2969 N N . TYR B 1 80 ? 1.163 19.734 -4.445 1 97.62 80 TYR B N 1
ATOM 2970 C CA . TYR B 1 80 ? 1.556 20.141 -5.793 1 97.62 80 TYR B CA 1
ATOM 2971 C C . TYR B 1 80 ? 2.518 19.125 -6.402 1 97.62 80 TYR B C 1
ATOM 2973 O O . TYR B 1 80 ? 3.465 18.688 -5.742 1 97.62 80 TYR B O 1
ATOM 2981 N N . PHE B 1 81 ? 2.24 18.797 -7.645 1 97 81 PHE B N 1
ATOM 2982 C CA . PHE B 1 81 ? 3.072 17.797 -8.305 1 97 81 PHE B CA 1
ATOM 2983 C C . PHE B 1 81 ? 3.742 18.375 -9.539 1 97 81 PHE B C 1
ATOM 2985 O O . PHE B 1 81 ? 3.08 19 -10.383 1 97 81 PHE B O 1
ATOM 2992 N N . ASP B 1 82 ? 4.996 18.188 -9.602 1 95.12 82 ASP B N 1
ATOM 2993 C CA . ASP B 1 82 ? 5.734 18.625 -10.789 1 95.12 82 ASP B CA 1
ATOM 2994 C C . ASP B 1 82 ? 5.52 17.656 -11.953 1 95.12 82 ASP B C 1
ATOM 2996 O O . ASP B 1 82 ? 5.512 16.438 -11.766 1 95.12 82 ASP B O 1
ATOM 3000 N N . PRO B 1 83 ? 5.496 18.188 -13.164 1 91.06 83 PRO B N 1
ATOM 3001 C CA . PRO B 1 83 ? 5.27 17.328 -14.336 1 91.06 83 PRO B CA 1
ATOM 3002 C C . PRO B 1 83 ? 6.355 16.281 -14.516 1 91.06 83 PRO B C 1
ATOM 3004 O O . PRO B 1 83 ? 6.102 15.219 -15.086 1 91.06 83 PRO B O 1
ATOM 3007 N N . CYS B 1 84 ? 7.5 16.516 -14.016 1 90.81 84 CYS B N 1
ATOM 3008 C CA . CYS B 1 84 ? 8.609 15.594 -14.195 1 90.81 84 CYS B CA 1
ATOM 3009 C C . CYS B 1 84 ? 8.336 14.273 -13.484 1 90.81 84 CYS B C 1
ATOM 3011 O O . CYS B 1 84 ? 8.953 13.25 -13.805 1 90.81 84 CYS B O 1
ATOM 3013 N N . LEU B 1 85 ? 7.438 14.344 -12.57 1 90.44 85 LEU B N 1
ATOM 3014 C CA . LEU B 1 85 ? 7.059 13.148 -11.828 1 90.44 85 LEU B CA 1
ATOM 3015 C C . LEU B 1 85 ? 6.312 12.164 -12.727 1 90.44 85 LEU B C 1
ATOM 3017 O O . LEU B 1 85 ? 6.527 10.953 -12.641 1 90.44 85 LEU B O 1
ATOM 3021 N N . TRP B 1 86 ? 5.504 12.672 -13.586 1 87.69 86 TRP B N 1
ATOM 3022 C CA . TRP B 1 86 ? 4.555 11.844 -14.328 1 87.69 86 TRP B CA 1
ATOM 3023 C C . TRP B 1 86 ? 5.16 11.367 -15.641 1 87.69 86 TRP B C 1
ATOM 3025 O O . TRP B 1 86 ? 4.629 10.453 -16.281 1 87.69 86 TRP B O 1
ATOM 3035 N N . GLU B 1 87 ? 6.238 11.992 -16.078 1 77.06 87 GLU B N 1
ATOM 3036 C CA . GLU B 1 87 ? 6.852 11.641 -17.344 1 77.06 87 GLU B CA 1
ATOM 3037 C C . GLU B 1 87 ? 7.707 10.383 -17.219 1 77.06 87 GLU B C 1
ATOM 3039 O O . GLU B 1 87 ? 8.172 9.836 -18.234 1 77.06 87 GLU B O 1
ATOM 3044 N N . VAL B 1 88 ? 7.965 9.945 -16 1 63.34 88 VAL B N 1
ATOM 3045 C CA . VAL B 1 88 ? 8.7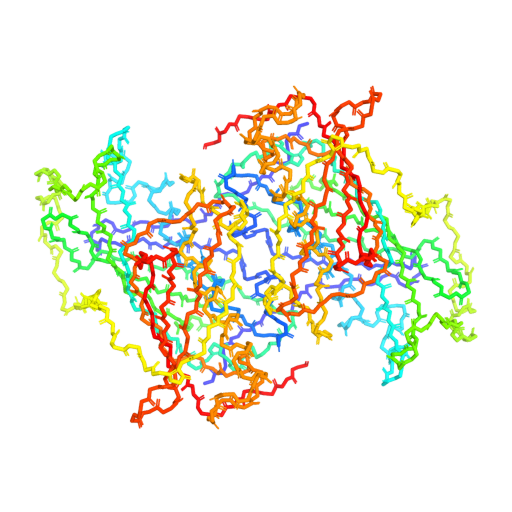81 8.766 -15.773 1 63.34 88 VAL B CA 1
ATOM 3046 C C . VAL B 1 88 ? 7.895 7.523 -15.711 1 63.34 88 VAL B C 1
ATOM 3048 O O . VAL B 1 88 ? 7.121 7.352 -14.766 1 63.34 88 VAL B O 1
ATOM 3051 N N . ALA B 1 89 ? 7.004 7.371 -16.594 1 54.09 89 ALA B N 1
ATOM 3052 C CA . ALA B 1 89 ? 6.141 6.223 -16.344 1 54.09 89 ALA B CA 1
ATOM 3053 C C . ALA B 1 89 ? 6.961 4.988 -15.977 1 54.09 89 ALA B C 1
ATOM 3055 O O . ALA B 1 89 ? 6.492 4.117 -15.242 1 54.09 89 ALA B O 1
ATOM 3056 N N . ARG B 1 90 ? 7.941 4.52 -15.406 1 67.19 90 ARG B N 1
ATOM 3057 C CA . ARG B 1 90 ? 8.359 3.219 -15.922 1 67.19 90 ARG B CA 1
ATOM 3058 C C . ARG B 1 90 ? 8.406 2.18 -14.805 1 67.19 90 ARG B C 1
ATOM 3060 O O . ARG B 1 90 ? 9.031 2.398 -13.766 1 67.19 90 ARG B O 1
ATOM 3067 N N . ARG B 1 91 ? 7.234 1.435 -14.805 1 72.69 91 ARG B N 1
ATOM 3068 C CA . ARG B 1 91 ? 7.184 0.266 -13.93 1 72.69 91 ARG B CA 1
ATOM 3069 C C . ARG B 1 91 ? 8.547 -0.4 -13.82 1 72.69 91 ARG B C 1
ATOM 3071 O O . ARG B 1 91 ? 9.305 -0.438 -14.797 1 72.69 91 ARG B O 1
ATOM 3078 N N . TYR B 1 92 ? 9.031 -0.631 -12.703 1 82.38 92 TYR B N 1
ATOM 3079 C CA . TYR B 1 92 ? 10.203 -1.443 -12.398 1 82.38 92 TYR B CA 1
ATOM 3080 C C . TYR B 1 92 ? 11.43 -0.569 -12.195 1 82.38 92 TYR B C 1
ATOM 3082 O O . TYR B 1 92 ? 12.555 -0.99 -12.484 1 82.38 92 TYR B O 1
ATOM 3090 N N . HIS B 1 93 ? 11.18 0.747 -11.977 1 91.06 93 HIS B N 1
ATOM 3091 C CA . HIS B 1 93 ? 12.273 1.651 -11.648 1 91.06 93 HIS B CA 1
ATOM 3092 C C . HIS B 1 93 ? 12.125 2.229 -10.25 1 91.06 93 HIS B C 1
ATOM 3094 O O . HIS B 1 93 ? 11.062 2.105 -9.633 1 91.06 93 HIS B O 1
ATOM 3100 N N . TYR B 1 94 ? 13.211 2.707 -9.836 1 93.19 94 TYR B N 1
ATOM 3101 C CA . TYR B 1 94 ? 13.148 3.383 -8.547 1 93.19 94 TYR B CA 1
ATOM 3102 C C . TYR B 1 94 ? 14.117 4.559 -8.5 1 93.19 94 TYR B C 1
ATOM 3104 O O . TYR B 1 94 ? 14.93 4.738 -9.414 1 93.19 94 TYR B O 1
ATOM 3112 N N . PHE B 1 95 ? 13.969 5.395 -7.574 1 94.56 95 PHE B N 1
ATOM 3113 C CA . PHE B 1 95 ? 14.93 6.441 -7.242 1 94.56 95 PHE B CA 1
ATOM 3114 C C . PHE B 1 95 ? 14.93 6.723 -5.746 1 94.56 95 PHE B C 1
ATOM 3116 O O . PHE B 1 95 ? 13.883 6.66 -5.098 1 94.56 95 PHE B O 1
ATOM 3123 N N . PRO B 1 96 ? 16.125 6.887 -5.195 1 96.75 96 PRO B N 1
ATOM 3124 C CA . PRO B 1 96 ? 16.172 7.395 -3.822 1 96.75 96 PRO B CA 1
ATOM 3125 C C . PRO B 1 96 ? 15.648 8.82 -3.703 1 96.75 96 PRO B C 1
ATOM 3127 O O . PRO B 1 96 ? 15.711 9.586 -4.668 1 96.75 96 PRO B O 1
ATOM 3130 N N . TYR B 1 97 ? 15.125 9.125 -2.545 1 97.31 97 TYR B N 1
ATOM 3131 C CA . TYR B 1 97 ? 14.555 10.461 -2.412 1 97.31 97 TYR B CA 1
ATOM 3132 C C . TYR B 1 97 ? 14.758 11.008 -1.002 1 97.31 97 TYR B C 1
ATOM 3134 O O . TYR B 1 97 ? 15.117 10.258 -0.089 1 97.31 97 TYR B O 1
ATOM 3142 N N . LYS B 1 98 ? 14.625 12.234 -0.827 1 98.62 98 LYS B N 1
ATOM 3143 C CA . LYS B 1 98 ? 14.547 12.891 0.478 1 98.62 98 LYS B CA 1
ATOM 3144 C C . LYS B 1 98 ? 13.289 13.742 0.593 1 98.62 98 LYS B C 1
ATOM 3146 O O . LYS B 1 98 ? 12.695 14.125 -0.418 1 98.62 98 LYS B O 1
ATOM 3151 N N . ILE B 1 99 ? 12.875 13.984 1.781 1 98.81 99 ILE B N 1
ATOM 3152 C CA . ILE B 1 99 ? 11.812 14.93 2.088 1 98.81 99 ILE B CA 1
ATOM 3153 C C . ILE B 1 99 ? 12.312 15.969 3.082 1 98.81 99 ILE B C 1
ATOM 3155 O O . ILE B 1 99 ? 12.852 15.617 4.137 1 98.81 99 ILE B O 1
ATOM 3159 N N . LYS B 1 100 ? 12.164 17.156 2.689 1 98.81 100 LYS B N 1
ATOM 3160 C CA . LYS B 1 100 ? 12.43 18.266 3.6 1 98.81 100 LYS B CA 1
ATOM 3161 C C . LYS B 1 100 ? 11.133 18.797 4.207 1 98.81 100 LYS B C 1
ATOM 3163 O O . LYS B 1 100 ? 10.203 19.156 3.48 1 98.81 100 LYS B O 1
ATOM 3168 N N . VAL B 1 101 ? 11.055 18.844 5.531 1 98.44 101 VAL B N 1
ATOM 3169 C CA . VAL B 1 101 ? 9.93 19.453 6.23 1 98.44 101 VAL B CA 1
ATOM 3170 C C . VAL B 1 101 ? 10.383 20.75 6.895 1 98.44 101 VAL B C 1
ATOM 3172 O O . VAL B 1 101 ? 11.445 20.797 7.512 1 98.44 101 VAL B O 1
ATOM 3175 N N . GLU B 1 102 ? 9.625 21.75 6.691 1 96.88 102 GLU B N 1
ATOM 3176 C CA . GLU B 1 102 ? 9.906 23.062 7.242 1 96.88 102 GLU B CA 1
ATOM 3177 C C . GLU B 1 102 ? 8.688 23.625 7.969 1 96.88 102 GLU B C 1
ATOM 3179 O O . GLU B 1 102 ? 7.559 23.516 7.488 1 96.88 102 GLU B O 1
ATOM 3184 N N . LEU B 1 103 ? 8.93 24.172 9.148 1 96.56 103 LEU B N 1
ATOM 3185 C CA . LEU B 1 103 ? 7.895 24.938 9.82 1 96.56 103 LEU B CA 1
ATOM 3186 C C . LEU B 1 103 ? 7.75 26.328 9.195 1 96.56 103 LEU B C 1
ATOM 3188 O O . LEU B 1 103 ? 8.703 27.109 9.172 1 96.56 103 LEU B O 1
ATOM 3192 N N . ILE B 1 104 ? 6.555 26.609 8.773 1 94.12 104 ILE B N 1
ATOM 3193 C CA . ILE B 1 104 ? 6.484 27.875 8.047 1 94.12 104 ILE B CA 1
ATOM 3194 C C . ILE B 1 104 ? 5.543 28.828 8.781 1 94.12 104 ILE B C 1
ATOM 3196 O O . ILE B 1 104 ? 5.527 30.031 8.492 1 94.12 104 ILE B O 1
ATOM 3200 N N . ASN B 1 105 ? 4.73 28.344 9.688 1 92.38 105 ASN B N 1
ATOM 3201 C CA . ASN B 1 105 ? 3.893 29.203 10.523 1 92.38 105 ASN B CA 1
ATOM 3202 C C . ASN B 1 105 ? 3.502 28.516 11.828 1 92.38 105 ASN B C 1
ATOM 3204 O O . ASN B 1 105 ? 3.246 27.312 11.844 1 92.38 105 ASN B O 1
ATOM 3208 N N . VAL B 1 106 ? 3.482 29.312 12.852 1 93.56 106 VAL B N 1
ATOM 3209 C CA . VAL B 1 106 ? 2.99 28.844 14.141 1 93.56 106 VAL B CA 1
ATOM 3210 C C . VAL B 1 106 ? 1.771 29.656 14.562 1 93.56 106 VAL B C 1
ATOM 3212 O O . VAL B 1 106 ? 1.861 30.875 14.727 1 93.56 106 VAL B O 1
ATOM 3215 N N . GLY B 1 107 ? 0.654 28.969 14.672 1 91.25 107 GLY B N 1
ATOM 3216 C CA . GLY B 1 107 ? -0.554 29.594 15.195 1 91.25 107 GLY B CA 1
ATOM 3217 C C . GLY B 1 107 ? -0.76 29.328 16.672 1 91.25 107 GLY B C 1
ATOM 3218 O O . GLY B 1 107 ? 0.147 28.859 17.359 1 91.25 107 GLY B O 1
ATOM 3219 N N . GLN B 1 108 ? -1.957 29.719 17.141 1 94.19 108 GLN B N 1
ATOM 3220 C CA . GLN B 1 108 ? -2.281 29.469 18.547 1 94.19 108 GLN B CA 1
ATOM 3221 C C . GLN B 1 108 ? -2.461 27.984 18.812 1 94.19 108 GLN B C 1
ATOM 3223 O O . GLN B 1 108 ? -2.025 27.469 19.844 1 94.19 108 GLN B O 1
ATOM 3228 N N . THR B 1 109 ? -3.1 27.281 17.875 1 96.06 109 THR B N 1
ATOM 3229 C CA . THR B 1 109 ? -3.422 25.875 18.109 1 96.06 109 THR B CA 1
ATOM 3230 C C . THR B 1 109 ? -2.846 25 17 1 96.06 109 THR B C 1
ATOM 3232 O O . THR B 1 109 ? -3.113 23.797 16.953 1 96.06 109 THR B O 1
ATOM 3235 N N . SER B 1 110 ? -2.098 25.688 16.047 1 94.19 110 SER B N 1
ATOM 3236 C CA . SER B 1 110 ? -1.75 24.922 14.859 1 94.19 110 SER B CA 1
ATOM 3237 C C . SER B 1 110 ? -0.325 25.234 14.406 1 94.19 110 SER B C 1
ATOM 3239 O O . SER B 1 110 ? 0.247 26.25 14.773 1 94.19 110 SER B O 1
ATOM 3241 N N . LEU B 1 111 ? 0.246 24.281 13.734 1 95 111 LEU B N 1
ATOM 3242 C CA . LEU B 1 111 ? 1.496 24.422 13 1 95 111 LEU B CA 1
ATOM 3243 C C . LEU B 1 111 ? 1.264 24.25 11.5 1 95 111 LEU B C 1
ATOM 3245 O O . LEU B 1 111 ? 0.506 23.375 11.078 1 95 111 LEU B O 1
ATOM 3249 N N . THR B 1 112 ? 1.842 25.141 10.703 1 95.38 112 THR B N 1
ATOM 3250 C CA . THR B 1 112 ? 1.836 24.969 9.25 1 95.38 112 THR B CA 1
ATOM 3251 C C . THR B 1 112 ? 3.217 24.562 8.75 1 95.38 112 THR B C 1
ATOM 3253 O O . THR B 1 112 ? 4.223 25.188 9.102 1 95.38 112 THR B O 1
ATOM 3256 N N . ILE B 1 113 ? 3.182 23.547 7.957 1 96.5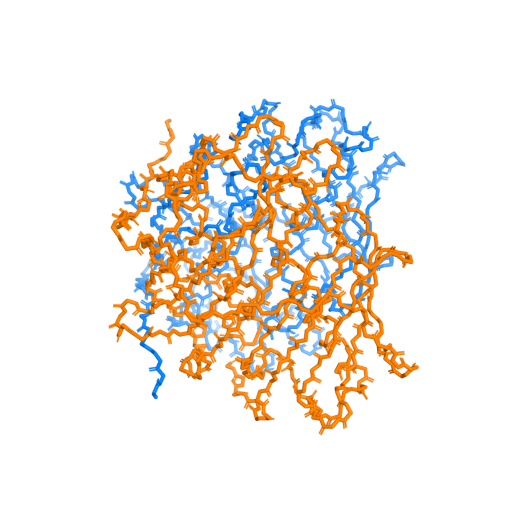6 113 ILE B N 1
ATOM 3257 C CA . ILE B 1 113 ? 4.461 23.031 7.484 1 96.56 113 ILE B CA 1
ATOM 3258 C C . ILE B 1 113 ? 4.473 23 5.957 1 96.56 113 ILE B C 1
ATOM 3260 O O . ILE B 1 113 ? 3.416 22.984 5.324 1 96.56 113 ILE B O 1
ATOM 3264 N N . ARG B 1 114 ? 5.652 23.047 5.406 1 96.94 114 ARG B N 1
ATOM 3265 C CA . ARG B 1 114 ? 5.938 22.781 4 1 96.94 114 ARG B CA 1
ATOM 3266 C C . ARG B 1 114 ? 6.863 21.578 3.854 1 96.94 114 ARG B C 1
ATOM 3268 O O . ARG B 1 114 ? 7.883 21.484 4.535 1 96.94 114 ARG B O 1
ATOM 3275 N N . GLU B 1 115 ? 6.508 20.656 3.062 1 98.31 115 GLU B N 1
ATOM 3276 C CA . GLU B 1 115 ? 7.344 19.5 2.756 1 98.31 115 GLU B CA 1
ATOM 3277 C C . GLU B 1 115 ? 7.684 19.453 1.269 1 98.31 115 GLU B C 1
ATOM 3279 O O . GLU B 1 115 ? 6.832 19.734 0.423 1 98.31 115 GLU B O 1
ATOM 3284 N N . VAL B 1 116 ? 8.922 19.125 0.96 1 98.62 116 VAL B N 1
ATOM 3285 C CA . VAL B 1 116 ? 9.367 19.016 -0.424 1 98.62 116 VAL B CA 1
ATOM 3286 C C . VAL B 1 116 ? 9.992 17.641 -0.659 1 98.62 116 VAL B C 1
ATOM 3288 O O . VAL B 1 116 ? 10.914 17.234 0.049 1 98.62 116 VAL B O 1
ATOM 3291 N N . LEU B 1 117 ? 9.43 16.953 -1.603 1 98.5 117 LEU B N 1
ATOM 3292 C CA . LEU B 1 117 ? 9.953 15.664 -2.053 1 98.5 117 LEU B CA 1
ATOM 3293 C C . LEU B 1 117 ? 10.953 15.852 -3.193 1 98.5 117 LEU B C 1
ATOM 3295 O O . LEU B 1 117 ? 10.594 16.375 -4.25 1 98.5 117 LEU B O 1
ATOM 3299 N N . THR B 1 118 ? 12.172 15.367 -3.018 1 98.38 118 THR B N 1
ATOM 3300 C CA . THR B 1 118 ? 13.242 15.57 -3.99 1 98.38 118 THR B CA 1
ATOM 3301 C C . THR B 1 118 ? 13.844 14.242 -4.422 1 98.38 118 THR B C 1
ATOM 3303 O O . THR B 1 118 ? 14.172 13.398 -3.584 1 98.38 118 THR B O 1
ATOM 3306 N N . ASN B 1 119 ? 13.938 14.062 -5.715 1 97.19 119 ASN B N 1
ATOM 3307 C CA . ASN B 1 119 ? 14.688 12.938 -6.27 1 97.19 119 ASN B CA 1
ATOM 3308 C C . ASN B 1 119 ? 16.188 13.125 -6.086 1 97.19 119 ASN B C 1
ATOM 3310 O O . ASN B 1 119 ? 16.766 14.117 -6.547 1 97.19 119 ASN B O 1
ATOM 3314 N N . LEU B 1 120 ? 16.844 12.18 -5.523 1 97.75 120 LEU B N 1
ATOM 3315 C CA . LEU B 1 120 ? 18.234 12.352 -5.148 1 97.75 120 LEU B CA 1
ATOM 3316 C C . LEU B 1 120 ? 19.156 12.078 -6.332 1 97.75 120 LEU B C 1
ATOM 3318 O O . LEU B 1 120 ? 20.344 12.391 -6.285 1 97.75 120 LEU B O 1
ATOM 3322 N N . LEU B 1 121 ? 18.656 11.5 -7.395 1 96.31 121 LEU B N 1
ATOM 3323 C CA . LEU B 1 121 ? 19.484 11.211 -8.562 1 96.31 121 LEU B CA 1
ATOM 3324 C C . LEU B 1 121 ? 19.75 12.477 -9.375 1 96.31 121 LEU B C 1
ATOM 3326 O O . LEU B 1 121 ? 20.828 12.641 -9.953 1 96.31 121 LEU B O 1
ATOM 3330 N N . ASP B 1 122 ? 18.781 13.383 -9.391 1 96.56 122 ASP B N 1
ATOM 3331 C CA . ASP B 1 122 ? 18.938 14.562 -10.227 1 96.56 122 ASP B CA 1
ATOM 3332 C C . ASP B 1 122 ? 18.594 15.836 -9.453 1 96.56 122 ASP B C 1
ATOM 3334 O O . ASP B 1 122 ? 18.578 16.938 -10.023 1 96.56 122 ASP B O 1
ATOM 3338 N N . GLN B 1 123 ? 18.172 15.734 -8.227 1 97.62 123 GLN B N 1
ATOM 3339 C CA . GLN B 1 123 ? 17.906 16.812 -7.281 1 97.62 123 GLN B CA 1
ATOM 3340 C C . GLN B 1 123 ? 16.672 17.609 -7.695 1 97.62 123 GLN B C 1
ATOM 3342 O O . GLN B 1 123 ? 16.484 18.75 -7.25 1 97.62 123 GLN B O 1
ATOM 3347 N N . LYS B 1 124 ? 15.859 17.016 -8.516 1 96.62 124 LYS B N 1
ATOM 3348 C CA . LYS B 1 124 ? 14.609 17.688 -8.875 1 96.62 124 LYS B CA 1
ATOM 3349 C C . LYS B 1 124 ? 13.594 17.594 -7.742 1 96.62 124 LYS B C 1
ATOM 3351 O O . LYS B 1 124 ? 13.414 16.516 -7.148 1 96.62 124 LYS B O 1
ATOM 3356 N N . GLU B 1 125 ? 12.969 18.719 -7.449 1 97.38 125 GLU B N 1
ATOM 3357 C CA . GLU B 1 125 ? 11.781 18.734 -6.594 1 97.38 125 GLU B CA 1
ATOM 3358 C C . GLU B 1 125 ? 10.555 18.234 -7.352 1 97.38 125 GLU B C 1
ATOM 3360 O O . GLU B 1 125 ? 10.086 18.891 -8.281 1 97.38 125 GLU B O 1
ATOM 3365 N N . ILE B 1 126 ? 10.008 17.141 -6.898 1 95.75 126 ILE B N 1
ATOM 3366 C CA . ILE B 1 126 ? 9.023 16.516 -7.77 1 95.75 126 ILE B CA 1
ATOM 3367 C C . ILE B 1 126 ? 7.625 16.703 -7.184 1 95.75 126 ILE B C 1
ATOM 3369 O O . ILE B 1 126 ? 6.621 16.531 -7.879 1 95.75 126 ILE B O 1
ATOM 3373 N N . ALA B 1 127 ? 7.492 17.031 -5.922 1 97.62 127 ALA B N 1
ATOM 3374 C CA . ALA B 1 127 ? 6.211 17.328 -5.293 1 97.62 127 ALA B CA 1
ATOM 3375 C C . ALA B 1 127 ? 6.398 18.188 -4.043 1 97.62 127 ALA B C 1
ATOM 3377 O O . ALA B 1 127 ? 7.465 18.156 -3.424 1 97.62 127 ALA B O 1
ATOM 3378 N N . THR B 1 128 ? 5.398 18.891 -3.697 1 98.06 128 THR B N 1
ATOM 3379 C CA . THR B 1 128 ? 5.383 19.734 -2.504 1 98.06 128 THR B CA 1
ATOM 3380 C C . THR B 1 128 ? 4.051 19.609 -1.768 1 98.06 128 THR B C 1
ATOM 3382 O O . THR B 1 128 ? 2.996 19.5 -2.396 1 98.06 128 THR B O 1
ATOM 3385 N N . PHE B 1 129 ? 4.129 19.594 -0.477 1 98.06 129 PHE B N 1
ATOM 3386 C CA . PHE B 1 129 ? 2.938 19.562 0.363 1 98.06 129 PHE B CA 1
ATOM 3387 C C . PHE B 1 129 ? 2.951 20.719 1.361 1 98.06 129 PHE B C 1
ATOM 3389 O O . PHE B 1 129 ? 3.936 20.922 2.076 1 98.06 129 PHE B O 1
ATOM 3396 N N . TYR B 1 130 ? 1.938 21.5 1.355 1 96.75 130 TYR B N 1
ATOM 3397 C CA . TYR B 1 130 ? 1.636 22.453 2.416 1 96.75 130 TYR B CA 1
ATOM 3398 C C . TYR B 1 130 ? 0.529 21.922 3.324 1 96.75 130 TYR B C 1
ATOM 3400 O O . TYR B 1 130 ? -0.578 21.641 2.861 1 96.75 130 TYR B O 1
ATOM 3408 N N . GLY B 1 131 ? 0.849 21.781 4.57 1 95.94 131 GLY B N 1
ATOM 3409 C CA . GLY B 1 131 ? -0.131 21.172 5.457 1 95.94 131 GLY B CA 1
ATOM 3410 C C . GLY B 1 131 ? -0.256 21.891 6.789 1 95.94 131 GLY B C 1
ATOM 3411 O O . GLY B 1 131 ? 0.666 22.594 7.211 1 95.94 131 GLY B O 1
ATOM 3412 N N . LYS B 1 132 ? -1.412 21.734 7.363 1 95.56 132 LYS B N 1
ATOM 3413 C CA . LYS B 1 132 ? -1.689 22.281 8.688 1 95.56 132 LYS B CA 1
ATOM 3414 C C . LYS B 1 132 ? -1.914 21.172 9.703 1 95.56 132 LYS B C 1
ATOM 3416 O O . LYS B 1 132 ? -2.689 20.25 9.461 1 95.56 132 LYS B O 1
ATOM 3421 N N . LEU B 1 133 ? -1.178 21.234 10.773 1 95.75 133 LEU B N 1
ATOM 3422 C CA . LEU B 1 133 ? -1.352 20.344 11.922 1 95.75 133 LEU B CA 1
ATOM 3423 C C . LEU B 1 133 ? -2.047 21.078 13.07 1 95.75 133 LEU B C 1
ATOM 3425 O O . LEU B 1 133 ? -1.769 22.25 13.328 1 95.75 133 LEU B O 1
ATOM 3429 N N . VAL B 1 134 ? -2.896 20.406 13.719 1 95.88 134 VAL B N 1
ATOM 3430 C CA . VAL B 1 134 ? -3.598 21.031 14.844 1 95.88 134 VAL B CA 1
ATOM 3431 C C . VAL B 1 134 ? -3.293 20.25 16.125 1 95.88 134 VAL B C 1
ATOM 3433 O O . VAL B 1 134 ? -3.234 19.016 16.125 1 95.88 134 VAL B O 1
ATOM 3436 N N . TYR B 1 135 ? -2.988 20.984 17.109 1 96.88 135 TYR B N 1
ATOM 3437 C CA . TYR B 1 135 ? -2.779 20.438 18.453 1 96.88 135 TYR B CA 1
ATOM 3438 C C . TYR B 1 135 ? -4.109 20.109 19.109 1 96.88 135 TYR B C 1
ATOM 3440 O O . TYR B 1 135 ? -4.984 20.969 19.219 1 96.88 135 TYR B O 1
ATOM 3448 N N . VAL B 1 136 ? -4.227 18.844 19.562 1 95.81 136 VAL B N 1
ATOM 3449 C CA . VAL B 1 136 ? -5.562 18.391 19.969 1 95.81 136 VAL B CA 1
ATOM 3450 C C . VAL B 1 136 ? -5.484 17.641 21.297 1 95.81 136 VAL B C 1
ATOM 3452 O O . VAL B 1 136 ? -4.488 16.969 21.578 1 95.81 136 VAL B O 1
ATOM 3455 N N . ASP B 1 137 ? -6.52 17.781 22.062 1 94.88 137 ASP B N 1
ATOM 3456 C CA . ASP B 1 137 ? -6.758 16.922 23.203 1 94.88 137 ASP B CA 1
ATOM 3457 C C . ASP B 1 137 ? -7.32 15.57 22.766 1 94.88 137 ASP B C 1
ATOM 3459 O O . ASP B 1 137 ? -8.383 15.508 22.141 1 94.88 137 ASP B O 1
ATOM 3463 N N . LYS B 1 138 ? -6.668 14.516 23.141 1 89.44 138 LYS B N 1
ATOM 3464 C CA . LYS B 1 138 ? -7.043 13.18 22.672 1 89.44 138 LYS B CA 1
ATOM 3465 C C . LYS B 1 138 ? -8.414 12.781 23.203 1 89.44 138 LYS B C 1
ATOM 3467 O O . LYS B 1 138 ? -9.133 12.016 22.562 1 89.44 138 LYS B O 1
ATOM 3472 N N . ASN B 1 139 ? -8.805 13.281 24.297 1 90.62 139 ASN B N 1
ATOM 3473 C CA . ASN B 1 139 ? -10.062 12.906 24.938 1 90.62 139 ASN B CA 1
ATOM 3474 C C . ASN B 1 139 ? -11.234 13.703 24.359 1 90.62 139 ASN B C 1
ATOM 3476 O O . ASN B 1 139 ? -12.211 13.117 23.875 1 90.62 139 ASN B O 1
ATOM 3480 N N . SER B 1 140 ? -11.117 14.977 24.328 1 91.19 140 SER B N 1
ATOM 3481 C CA . SER B 1 140 ? -12.211 15.82 23.844 1 91.19 140 SER B CA 1
ATOM 3482 C C . SER B 1 140 ? -12.195 15.961 22.328 1 91.19 140 SER B C 1
ATOM 3484 O O . SER B 1 140 ? -13.172 16.391 21.734 1 91.19 140 SER B O 1
ATOM 3486 N N . LYS B 1 141 ? -11.07 15.68 21.734 1 87.19 141 LYS B N 1
ATOM 3487 C CA . LYS B 1 141 ? -10.852 15.82 20.297 1 87.19 141 LYS B CA 1
ATOM 3488 C C . LYS B 1 141 ? -10.945 17.281 19.859 1 87.19 141 LYS B C 1
ATOM 3490 O O . LYS B 1 141 ? -11.156 17.578 18.688 1 87.19 141 LYS B O 1
ATOM 3495 N N . LYS B 1 142 ? -10.797 18.125 20.828 1 93.12 142 LYS B N 1
ATOM 3496 C CA . LYS B 1 142 ? -10.852 19.562 20.516 1 93.12 142 LYS B CA 1
ATOM 3497 C C . LYS B 1 142 ? -9.453 20.156 20.406 1 93.12 142 LYS B C 1
ATOM 3499 O O . LYS B 1 142 ? -8.523 19.688 21.062 1 93.12 142 LYS B O 1
ATOM 3504 N N . SER B 1 143 ? -9.445 21.203 19.641 1 95.12 143 SER B N 1
ATOM 3505 C CA . SER B 1 143 ? -8.188 21.922 19.484 1 95.12 143 SER B CA 1
ATOM 3506 C C . SER B 1 143 ? -7.742 22.547 20.797 1 95.12 143 SER B C 1
ATOM 3508 O O . SER B 1 143 ? -8.57 23.047 21.562 1 95.12 143 SER B O 1
ATOM 3510 N N . GLN B 1 144 ? -6.461 22.531 21 1 96.12 144 GLN B N 1
ATOM 3511 C CA . GLN B 1 144 ? -5.848 23.094 22.203 1 96.12 144 GLN B CA 1
ATOM 3512 C C . GLN B 1 144 ? -4.781 24.125 21.844 1 96.12 144 GLN B C 1
ATOM 3514 O O . GLN B 1 144 ? -4.094 24 20.828 1 96.12 144 GLN B O 1
ATOM 3519 N N . VAL B 1 145 ? -4.676 25.062 22.734 1 96.62 145 VAL B N 1
ATOM 3520 C CA . VAL B 1 145 ? -3.611 26.047 22.562 1 96.62 145 VAL B CA 1
ATOM 3521 C C . VAL B 1 145 ? -2.254 25.375 22.797 1 96.62 145 VAL B C 1
ATOM 3523 O O . VAL B 1 145 ? -2.08 24.625 23.75 1 96.62 145 VAL B O 1
ATOM 3526 N N . LEU B 1 146 ? -1.332 25.719 21.922 1 96.94 146 LEU B N 1
ATOM 3527 C CA . LEU B 1 146 ? 0.03 25.234 22.094 1 96.94 146 LEU B CA 1
ATOM 3528 C C . LEU B 1 146 ? 0.634 25.797 23.391 1 96.94 146 LEU B C 1
ATOM 3530 O O . LEU B 1 146 ? 0.385 26.953 23.75 1 96.94 146 LEU B O 1
ATOM 3534 N N . PRO B 1 147 ? 1.477 24.969 24.031 1 96.25 147 PRO B N 1
ATOM 3535 C CA . PRO B 1 147 ? 2.127 25.484 25.234 1 96.25 147 PRO B CA 1
ATOM 3536 C C . PRO B 1 147 ? 2.889 26.781 24.984 1 96.25 147 PRO B C 1
ATOM 3538 O O . PRO B 1 147 ? 3.504 26.938 23.922 1 96.25 147 PRO B O 1
ATOM 3541 N N . TYR B 1 148 ? 2.824 27.578 26 1 96 148 TYR B N 1
ATOM 3542 C CA . TYR B 1 148 ? 3.455 28.891 25.906 1 96 148 TYR B CA 1
ATOM 3543 C C . TYR B 1 148 ? 4.926 28.766 25.531 1 96 148 TYR B C 1
ATOM 3545 O O . TYR B 1 148 ? 5.422 29.484 24.672 1 96 148 TYR B O 1
ATOM 3553 N N . TRP B 1 149 ? 5.625 27.859 26.141 1 96.31 149 TRP B N 1
ATOM 3554 C CA . TRP B 1 149 ? 7.051 27.688 25.891 1 96.31 149 TRP B CA 1
ATOM 3555 C C . TRP B 1 149 ? 7.309 27.375 24.422 1 96.31 149 TRP B C 1
ATOM 3557 O O . TRP B 1 149 ? 8.297 27.828 23.844 1 96.31 149 TRP B O 1
ATOM 3567 N N . HIS B 1 150 ? 6.496 26.609 23.797 1 96.38 150 HIS B N 1
ATOM 3568 C CA . HIS B 1 150 ? 6.668 26.203 22.406 1 96.38 150 HIS B CA 1
ATOM 3569 C C . HIS B 1 150 ? 6.414 27.375 21.453 1 96.38 150 HIS B C 1
ATOM 3571 O O . HIS B 1 150 ? 7.195 27.609 20.531 1 96.38 150 HIS B O 1
ATOM 3577 N N . ARG B 1 151 ? 5.328 28.109 21.672 1 95.06 151 ARG B N 1
ATOM 3578 C CA . ARG B 1 151 ? 5.004 29.266 20.859 1 95.06 151 ARG B CA 1
ATOM 3579 C C . ARG B 1 151 ? 6.121 30.297 20.906 1 95.06 151 ARG B C 1
ATOM 3581 O O . ARG B 1 151 ? 6.453 30.922 19.906 1 95.06 151 ARG B O 1
ATOM 3588 N N . MET B 1 152 ? 6.695 30.453 22.078 1 94.62 152 MET B N 1
ATOM 3589 C CA . MET B 1 152 ? 7.773 31.422 22.234 1 94.62 152 MET B CA 1
ATOM 3590 C C . MET B 1 152 ? 9.039 30.953 21.531 1 94.62 152 MET B C 1
ATOM 3592 O O . MET B 1 152 ? 9.727 31.734 20.891 1 94.62 152 MET B O 1
ATOM 3596 N N . LYS B 1 153 ? 9.281 29.75 21.656 1 94.56 153 LYS B N 1
ATOM 3597 C CA . LYS B 1 153 ? 10.5 29.188 21.078 1 94.56 153 LYS B CA 1
ATOM 3598 C C . LYS B 1 153 ? 10.477 29.312 19.547 1 94.56 153 LYS B C 1
ATOM 3600 O O . LYS B 1 153 ? 11.508 29.578 18.922 1 94.56 153 LYS B O 1
ATOM 3605 N N . TYR B 1 154 ? 9.344 29.125 18.984 1 94.12 154 TYR B N 1
ATOM 3606 C CA . TYR B 1 154 ? 9.25 29.094 17.531 1 94.12 154 TYR B CA 1
ATOM 3607 C C . TYR B 1 154 ? 8.555 30.344 17 1 94.12 154 TYR B C 1
ATOM 3609 O O . TYR B 1 154 ? 8.031 30.344 15.883 1 94.12 154 TYR B O 1
ATOM 3617 N N . ARG B 1 155 ? 8.508 31.391 17.703 1 89.38 155 ARG B N 1
ATOM 3618 C CA . ARG B 1 155 ? 7.781 32.625 17.391 1 89.38 155 ARG B CA 1
ATOM 3619 C C . ARG B 1 155 ? 8.375 33.312 16.172 1 89.38 155 ARG B C 1
ATOM 3621 O O . ARG B 1 155 ? 7.688 34.062 15.484 1 89.38 155 ARG B O 1
ATOM 3628 N N . ASN B 1 156 ? 9.625 33.062 15.914 1 87.38 156 ASN B N 1
ATOM 3629 C CA . ASN B 1 156 ? 10.312 33.812 14.859 1 87.38 156 ASN B CA 1
ATOM 3630 C C . ASN B 1 156 ? 10.102 33.156 13.5 1 87.38 156 ASN B C 1
ATOM 3632 O O . ASN B 1 156 ? 10.648 33.625 12.492 1 87.38 156 ASN B O 1
ATOM 3636 N N . VAL B 1 157 ? 9.297 32.125 13.539 1 85.12 157 VAL B N 1
ATOM 3637 C CA . VAL B 1 157 ? 9 31.484 12.258 1 85.12 157 VAL B CA 1
ATOM 3638 C C . VAL B 1 157 ? 8.039 32.375 11.453 1 85.12 157 VAL B C 1
ATOM 3640 O O . VAL B 1 157 ? 6.996 32.781 11.961 1 85.12 157 VAL B O 1
ATOM 3643 N N . GLU B 1 158 ? 8.477 33.062 10.375 1 72.94 158 GLU B N 1
ATOM 3644 C CA . GLU B 1 158 ? 7.562 33.812 9.531 1 72.94 158 GLU B CA 1
ATOM 3645 C C . GLU B 1 158 ? 7.801 33.531 8.055 1 72.94 158 GLU B C 1
ATOM 3647 O O . GLU B 1 158 ? 8.93 33.625 7.57 1 72.94 158 GLU B O 1
ATOM 3652 N N . SER B 1 159 ? 6.902 32.781 7.59 1 72.62 159 SER B N 1
ATOM 3653 C CA . SER B 1 159 ? 6.926 32.562 6.148 1 72.62 159 SER B CA 1
ATOM 3654 C C . SER B 1 159 ? 5.77 33.281 5.461 1 72.62 159 SER B C 1
ATOM 3656 O O . SER B 1 159 ? 4.73 33.531 6.078 1 72.62 159 SER B O 1
ATOM 3658 N N . SER B 1 160 ? 6.016 33.688 4.27 1 71 160 SER B N 1
ATOM 3659 C CA . SER B 1 160 ? 4.98 34.312 3.445 1 71 160 SER B CA 1
ATOM 3660 C C . SER B 1 160 ? 4.008 33.281 2.898 1 71 160 SER B C 1
ATOM 3662 O O . SER B 1 160 ? 2.91 33.625 2.459 1 71 160 SER B O 1
ATOM 3664 N N . ASP B 1 161 ? 4.41 32.062 3.029 1 73.31 161 ASP B N 1
ATOM 3665 C CA . ASP B 1 161 ? 3.539 31 2.494 1 73.31 161 ASP B CA 1
ATOM 3666 C C . ASP B 1 161 ? 2.355 30.75 3.426 1 73.31 161 ASP B C 1
ATOM 3668 O O . ASP B 1 161 ? 2.516 30.719 4.648 1 73.31 161 ASP B O 1
ATOM 3672 N N . ARG B 1 162 ? 1.108 30.938 2.934 1 64.56 162 ARG B N 1
ATOM 3673 C CA . ARG B 1 162 ? -0.085 30.656 3.725 1 64.56 162 ARG B CA 1
ATOM 3674 C C . ARG B 1 162 ? -0.858 29.469 3.148 1 64.56 162 ARG B C 1
ATOM 3676 O O . ARG B 1 162 ? -0.991 29.344 1.929 1 64.56 162 ARG B O 1
ATOM 3683 N N . VAL B 1 163 ? -1.008 28.562 4.035 1 73.06 163 VAL B N 1
ATOM 3684 C CA . VAL B 1 163 ? -1.899 27.469 3.68 1 73.06 163 VAL B CA 1
ATOM 3685 C C . VAL B 1 163 ? -3.332 27.812 4.07 1 73.06 163 VAL B C 1
ATOM 3687 O O . VAL B 1 163 ? -3.611 28.109 5.238 1 73.06 163 VAL B O 1
ATOM 3690 N N . ARG B 1 164 ? -4.172 28.125 2.998 1 74.31 164 ARG B N 1
ATOM 3691 C CA . ARG B 1 164 ? -5.594 28.281 3.279 1 74.31 164 ARG B CA 1
ATOM 3692 C C . ARG B 1 164 ? -6.332 26.953 3.137 1 74.31 164 ARG B C 1
ATOM 3694 O O . ARG B 1 164 ? -6.34 26.359 2.062 1 74.31 164 ARG B O 1
ATOM 3701 N N . LEU B 1 165 ? -6.707 26.469 4.293 1 81.06 165 LEU B N 1
ATOM 3702 C CA . LEU B 1 165 ? -7.523 25.25 4.285 1 81.06 165 LEU B CA 1
ATOM 3703 C C . LEU B 1 165 ? -9.008 25.594 4.172 1 81.06 165 LEU B C 1
ATOM 3705 O O . LEU B 1 165 ? -9.531 26.359 4.98 1 81.06 165 LEU B O 1
ATOM 3709 N N . ASP B 1 166 ? -9.586 25.188 3.08 1 79.19 166 ASP B N 1
ATOM 3710 C CA . ASP B 1 166 ? -11.031 25.328 2.932 1 79.19 166 ASP B CA 1
ATOM 3711 C C . ASP B 1 166 ? -11.75 24.062 3.393 1 79.19 166 ASP B C 1
ATOM 3713 O O . ASP B 1 166 ? -11.695 23.031 2.723 1 79.19 166 ASP B O 1
ATOM 3717 N N . THR B 1 167 ? -12.438 24.156 4.531 1 79.69 167 THR B N 1
ATOM 3718 C CA . THR B 1 167 ? -13.125 23 5.098 1 79.69 167 THR B CA 1
ATOM 3719 C C . THR B 1 167 ? -14.625 23.078 4.844 1 79.69 167 THR B C 1
ATOM 3721 O O . THR B 1 167 ? -15.391 22.266 5.355 1 79.69 167 THR B O 1
ATOM 3724 N N . SER B 1 168 ? -15 24.047 4.051 1 83.94 168 SER B N 1
ATOM 3725 C CA . SER B 1 168 ? -16.422 24.188 3.785 1 83.94 168 SER B CA 1
ATOM 3726 C C . SER B 1 168 ? -16.938 23.078 2.865 1 83.94 168 SER B C 1
ATOM 3728 O O . SER B 1 168 ? -16.234 22.672 1.933 1 83.94 168 SER B O 1
ATOM 3730 N N . LEU B 1 169 ? -18.078 22.594 3.27 1 84.62 169 LEU B N 1
ATOM 3731 C CA . LEU B 1 169 ? -18.703 21.594 2.41 1 84.62 169 LEU B CA 1
ATOM 3732 C C . LEU B 1 169 ? -19.172 22.219 1.104 1 84.62 169 LEU B C 1
ATOM 3734 O O . LEU B 1 169 ? -19.984 23.156 1.116 1 84.62 169 LEU B O 1
ATOM 3738 N N . PRO B 1 170 ? -18.672 21.719 0.081 1 87.75 170 PRO B N 1
ATOM 3739 C CA . PRO B 1 170 ? -19.188 22.234 -1.194 1 87.75 170 PRO B CA 1
ATOM 3740 C C . PRO B 1 170 ? -20.594 21.734 -1.518 1 87.75 170 PRO B C 1
ATOM 3742 O O . PRO B 1 170 ? -21.031 20.719 -0.973 1 87.75 170 PRO B O 1
ATOM 3745 N N . ARG B 1 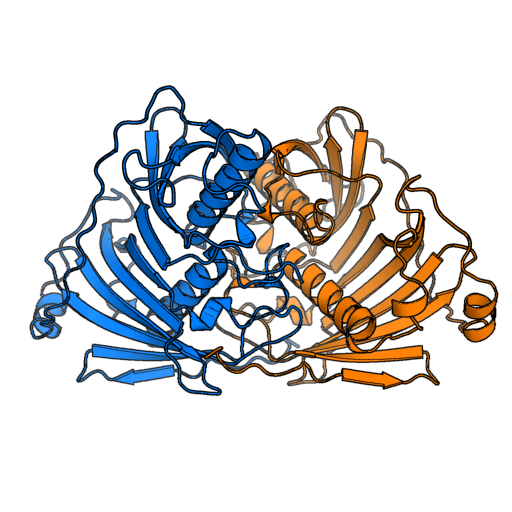171 ? -21.266 22.469 -2.342 1 91.81 171 ARG B N 1
ATOM 3746 C CA . ARG B 1 171 ? -22.562 22 -2.852 1 91.81 171 ARG B CA 1
ATOM 3747 C C . ARG B 1 171 ? -22.375 20.797 -3.77 1 91.81 171 ARG B C 1
ATOM 3749 O O . ARG B 1 171 ? -21.672 20.891 -4.781 1 91.81 171 ARG B O 1
ATOM 3756 N N . ILE B 1 172 ? -23 19.766 -3.408 1 95.88 172 ILE B N 1
ATOM 3757 C CA . ILE B 1 172 ? -22.922 18.547 -4.207 1 95.88 172 ILE B CA 1
ATOM 3758 C C . ILE B 1 172 ? -24.016 18.547 -5.266 1 95.88 172 ILE B C 1
ATOM 3760 O O . ILE B 1 172 ? -25.203 18.578 -4.934 1 95.88 172 ILE B O 1
ATOM 3764 N N . PRO B 1 173 ? -23.656 18.531 -6.438 1 96.38 173 PRO B N 1
ATOM 3765 C CA . PRO B 1 173 ? -24.688 18.531 -7.477 1 96.38 173 PRO B CA 1
ATOM 3766 C C . PRO B 1 173 ? -25.5 17.234 -7.512 1 96.38 173 PRO B C 1
ATOM 3768 O O . PRO B 1 173 ? -25.016 16.203 -7.031 1 96.38 173 PRO B O 1
ATOM 3771 N N . GLU B 1 174 ? -26.641 17.266 -8.172 1 94.06 174 GLU B N 1
ATOM 3772 C CA . GLU B 1 174 ? -27.531 16.109 -8.242 1 94.06 174 GLU B CA 1
ATOM 3773 C C . GLU B 1 174 ? -26.922 15 -9.094 1 94.06 174 GLU B C 1
ATOM 3775 O O . GLU B 1 174 ? -27.188 13.812 -8.859 1 94.06 174 GLU B O 1
ATOM 3780 N N . HIS B 1 175 ? -26.109 15.391 -10.023 1 93.81 175 HIS B N 1
ATOM 3781 C CA . HIS B 1 175 ? -25.562 14.414 -10.969 1 93.81 175 HIS B CA 1
ATOM 3782 C C . HIS B 1 175 ? -24.25 13.82 -10.461 1 93.81 175 HIS B C 1
ATOM 3784 O O . HIS B 1 175 ? -23.594 13.078 -11.18 1 93.81 175 HIS B O 1
ATOM 3790 N N . ALA B 1 176 ? -23.891 14.141 -9.305 1 97.75 176 ALA B N 1
ATOM 3791 C CA . ALA B 1 176 ? -22.672 13.594 -8.734 1 97.75 176 ALA B CA 1
ATOM 3792 C C . ALA B 1 176 ? -22.75 12.07 -8.633 1 97.75 176 ALA B C 1
ATOM 3794 O O . ALA B 1 176 ? -23.828 11.508 -8.445 1 97.75 176 ALA B O 1
ATOM 3795 N N . PHE B 1 177 ? -21.625 11.461 -8.812 1 98.5 177 PHE B N 1
ATOM 3796 C CA . PHE B 1 177 ? -21.516 10.008 -8.719 1 98.5 177 PHE B CA 1
ATOM 3797 C C . PHE B 1 177 ? -21.109 9.578 -7.316 1 98.5 177 PHE B C 1
ATOM 3799 O O . PHE B 1 177 ? -20.25 10.219 -6.695 1 98.5 177 PHE B O 1
ATOM 3806 N N . SER B 1 178 ? -21.703 8.492 -6.809 1 98.19 178 SER B N 1
ATOM 3807 C CA . SER B 1 178 ? -21.375 7.996 -5.477 1 98.19 178 SER B CA 1
ATOM 3808 C C . SER B 1 178 ? -20.875 6.555 -5.535 1 98.19 178 SER B C 1
ATOM 3810 O O . SER B 1 178 ? -21.422 5.727 -6.25 1 98.19 178 SER B O 1
ATOM 3812 N N . ALA B 1 179 ? -19.828 6.328 -4.848 1 98.19 179 ALA B N 1
ATOM 3813 C CA . ALA B 1 179 ? -19.25 4.988 -4.734 1 98.19 179 ALA B CA 1
ATOM 3814 C C . ALA B 1 179 ? -19.141 4.562 -3.273 1 98.19 179 ALA B C 1
ATOM 3816 O O . ALA B 1 179 ? -18.797 5.371 -2.406 1 98.19 179 ALA B O 1
ATOM 3817 N N . LYS B 1 180 ? -19.391 3.301 -3.043 1 97.38 180 LYS B N 1
ATOM 3818 C CA . LYS B 1 180 ? -19.266 2.74 -1.7 1 97.38 180 LYS B CA 1
ATOM 3819 C C . LYS B 1 180 ? -17.844 2.297 -1.413 1 97.38 180 LYS B C 1
ATOM 3821 O O . LYS B 1 180 ? -17.156 1.789 -2.301 1 97.38 180 LYS B O 1
ATOM 3826 N N . THR B 1 181 ? -17.453 2.52 -0.243 1 96.94 181 THR B N 1
ATOM 3827 C CA . THR B 1 181 ? -16.188 2.02 0.261 1 96.94 181 THR B CA 1
ATOM 3828 C C . THR B 1 181 ? -16.328 1.487 1.684 1 96.94 181 THR B C 1
ATOM 3830 O O . THR B 1 181 ? -17.078 2.049 2.484 1 96.94 181 THR B O 1
ATOM 3833 N N . VAL B 1 182 ? -15.688 0.422 1.997 1 97.94 182 VAL B N 1
ATOM 3834 C CA . VAL B 1 182 ? -15.594 -0.082 3.363 1 97.94 182 VAL B CA 1
ATOM 3835 C C . VAL B 1 182 ? -14.172 0.115 3.893 1 97.94 182 VAL B C 1
ATOM 3837 O O . VAL B 1 182 ? -13.203 -0.301 3.254 1 97.94 182 VAL B O 1
ATOM 3840 N N . VAL B 1 183 ? -14.086 0.748 5.051 1 98.56 183 VAL B N 1
ATOM 3841 C CA . VAL B 1 183 ? -12.773 0.991 5.645 1 98.56 183 VAL B CA 1
ATOM 3842 C C . VAL B 1 183 ? -12.203 -0.319 6.176 1 98.56 183 VAL B C 1
ATOM 3844 O O . VAL B 1 183 ? -12.789 -0.951 7.059 1 98.56 183 VAL B O 1
ATOM 3847 N N . GLY B 1 184 ? -11.078 -0.738 5.641 1 98 184 GLY B N 1
ATOM 3848 C CA . GLY B 1 184 ? -10.359 -1.866 6.215 1 98 184 GLY B CA 1
ATOM 3849 C C . GLY B 1 184 ? -9.5 -1.485 7.402 1 98 184 GLY B C 1
ATOM 3850 O O . GLY B 1 184 ? -9.055 -0.34 7.516 1 98 184 GLY B O 1
ATOM 3851 N N . ALA B 1 185 ? -9.25 -2.508 8.258 1 97.69 185 ALA B N 1
ATOM 3852 C CA . ALA B 1 185 ? -8.297 -2.252 9.336 1 97.69 185 ALA B CA 1
ATOM 3853 C C . ALA B 1 185 ? -6.945 -1.81 8.789 1 97.69 185 ALA B C 1
ATOM 3855 O O . ALA B 1 185 ? -6.242 -1.011 9.414 1 97.69 185 ALA B O 1
ATOM 3856 N N . SER B 1 186 ? -6.598 -2.293 7.613 1 97.56 186 SER B N 1
ATOM 3857 C CA . SER B 1 186 ? -5.336 -1.959 6.957 1 97.56 186 SER B CA 1
ATOM 3858 C C . SER B 1 186 ? -5.332 -0.512 6.477 1 97.56 186 SER B C 1
ATOM 3860 O O . SER B 1 186 ? -4.281 0.021 6.109 1 97.56 186 SER B O 1
ATOM 3862 N N . ASP B 1 187 ? -6.465 0.146 6.457 1 98 187 ASP B N 1
ATOM 3863 C CA . ASP B 1 187 ? -6.574 1.547 6.062 1 98 187 ASP B CA 1
ATOM 3864 C C . ASP B 1 187 ? -6.27 2.473 7.238 1 98 187 ASP B C 1
ATOM 3866 O O . ASP B 1 187 ? -6.188 3.691 7.074 1 98 187 ASP B O 1
ATOM 3870 N N . THR B 1 188 ? -6.102 1.917 8.438 1 96.75 188 THR B N 1
ATOM 3871 C CA . THR B 1 188 ? -5.992 2.732 9.641 1 96.75 188 THR B CA 1
ATOM 3872 C C . THR B 1 188 ? -4.535 2.898 10.055 1 96.75 188 THR B C 1
ATOM 3874 O O . THR B 1 188 ? -3.666 2.148 9.602 1 96.75 188 THR B O 1
ATOM 3877 N N . ASP B 1 189 ? -4.312 3.926 10.789 1 91.44 189 ASP B N 1
ATOM 3878 C CA . ASP B 1 189 ? -2.969 4.199 11.289 1 91.44 189 ASP B CA 1
ATOM 3879 C C . ASP B 1 189 ? -2.814 3.732 12.734 1 91.44 189 ASP B C 1
ATOM 3881 O O . ASP B 1 189 ? -3.641 2.967 13.234 1 91.44 189 ASP B O 1
ATOM 3885 N N . HIS B 1 190 ? -1.728 4.105 13.32 1 85.56 190 HIS B N 1
ATOM 3886 C CA . HIS B 1 190 ? -1.374 3.648 14.656 1 85.56 190 HIS B CA 1
ATOM 3887 C C . HIS B 1 190 ? -2.414 4.09 15.688 1 85.56 190 HIS B C 1
ATOM 3889 O O . HIS B 1 190 ? -2.561 3.459 16.734 1 85.56 190 HIS B O 1
ATOM 3895 N N . ASN B 1 191 ? -3.176 5.18 15.359 1 83.81 191 ASN B N 1
ATOM 3896 C CA . ASN B 1 191 ? -4.215 5.676 16.266 1 83.81 191 ASN B CA 1
ATOM 3897 C C . ASN B 1 191 ? -5.531 4.93 16.062 1 83.81 191 ASN B C 1
ATOM 3899 O O . ASN B 1 191 ? -6.492 5.148 16.797 1 83.81 191 ASN B O 1
ATOM 3903 N N . GLY B 1 192 ? -5.547 4.086 15.039 1 89 192 GLY B N 1
ATOM 3904 C CA . GLY B 1 192 ? -6.746 3.307 14.781 1 89 192 GLY B CA 1
ATOM 3905 C C . GLY B 1 192 ? -7.742 4.02 13.883 1 89 192 GLY B C 1
ATOM 3906 O O . GLY B 1 192 ? -8.867 3.553 13.703 1 89 192 GLY B O 1
ATOM 3907 N N . HIS B 1 193 ? -7.395 5.156 13.422 1 93.94 193 HIS B N 1
ATOM 3908 C CA . HIS B 1 193 ? -8.25 5.91 12.508 1 93.94 193 HIS B CA 1
ATOM 3909 C C . HIS B 1 193 ? -7.785 5.762 11.062 1 93.94 193 HIS B C 1
ATOM 3911 O O . HIS B 1 193 ? -6.617 5.457 10.812 1 93.94 193 HIS B O 1
ATOM 3917 N N . THR B 1 194 ? -8.742 6 10.18 1 97.5 194 THR B N 1
ATOM 3918 C CA . THR B 1 194 ? -8.391 5.945 8.766 1 97.5 194 THR B CA 1
ATOM 3919 C C . THR B 1 194 ? -7.234 6.898 8.461 1 97.5 194 THR B C 1
ATOM 3921 O O . THR B 1 194 ? -7.266 8.062 8.859 1 97.5 194 THR B O 1
ATOM 3924 N N . ASN B 1 195 ? -6.277 6.355 7.84 1 96.94 195 ASN B N 1
ATOM 3925 C CA . ASN B 1 195 ? -5.09 7.121 7.484 1 96.94 195 ASN B CA 1
ATOM 3926 C C . ASN B 1 195 ? -5.395 8.164 6.418 1 96.94 195 ASN B C 1
ATOM 3928 O O . ASN B 1 195 ? -6.25 7.945 5.555 1 96.94 195 ASN B O 1
ATOM 3932 N N . GLN B 1 196 ? -4.629 9.258 6.418 1 96.56 196 GLN B N 1
ATOM 3933 C CA . GLN B 1 196 ? -4.828 10.352 5.477 1 96.56 196 GLN B CA 1
ATOM 3934 C C . GLN B 1 196 ? -4.711 9.867 4.035 1 96.56 196 GLN B C 1
ATOM 3936 O O . GLN B 1 196 ? -5.496 10.273 3.174 1 96.56 196 GLN B O 1
ATOM 3941 N N . GLY B 1 197 ? -3.723 9.039 3.74 1 97.5 197 GLY B N 1
ATOM 3942 C CA . GLY B 1 197 ? -3.52 8.523 2.395 1 97.5 197 GLY B CA 1
ATOM 3943 C C . GLY B 1 197 ? -4.66 7.648 1.911 1 97.5 197 GLY B C 1
ATOM 3944 O O . GLY B 1 197 ? -4.957 7.613 0.715 1 97.5 197 GLY B O 1
ATOM 3945 N N . SER B 1 198 ? -5.309 6.949 2.816 1 98.44 198 SER B N 1
ATOM 3946 C CA . SER B 1 198 ? -6.422 6.078 2.459 1 98.44 198 SER B CA 1
ATOM 3947 C C . SER B 1 198 ? -7.602 6.879 1.915 1 98.44 198 SER B C 1
ATOM 3949 O O . SER B 1 198 ? -8.258 6.457 0.959 1 98.44 198 SER B O 1
ATOM 3951 N N . TYR B 1 199 ? -7.848 8.062 2.467 1 98.62 199 TYR B N 1
ATOM 3952 C CA . TYR B 1 199 ? -8.922 8.898 1.951 1 98.62 199 TYR B CA 1
ATOM 3953 C C . TYR B 1 199 ? -8.656 9.297 0.505 1 98.62 199 TYR B C 1
ATOM 3955 O O . TYR B 1 199 ? -9.578 9.305 -0.322 1 98.62 199 TYR B O 1
ATOM 3963 N N . ILE B 1 200 ? -7.434 9.648 0.255 1 98.56 200 ILE B N 1
ATOM 3964 C CA . ILE B 1 200 ? -7.059 10.008 -1.106 1 98.56 200 ILE B CA 1
ATOM 3965 C C . ILE B 1 200 ? -7.289 8.828 -2.039 1 98.56 200 ILE B C 1
ATOM 3967 O O . ILE B 1 200 ? -7.836 8.984 -3.133 1 98.56 200 ILE B O 1
ATOM 3971 N N . ARG B 1 201 ? -6.93 7.703 -1.605 1 98.56 201 ARG B N 1
ATOM 3972 C CA . ARG B 1 201 ? -7.121 6.488 -2.389 1 98.56 201 ARG B CA 1
ATOM 3973 C C . ARG B 1 201 ? -8.602 6.227 -2.635 1 98.56 201 ARG B C 1
ATOM 3975 O O . ARG B 1 201 ? -9.008 5.898 -3.754 1 98.56 201 ARG B O 1
ATOM 3982 N N . PHE B 1 202 ? -9.445 6.387 -1.584 1 98.75 202 PHE B N 1
ATOM 3983 C CA . PHE B 1 202 ? -10.883 6.227 -1.737 1 98.75 202 PHE B CA 1
ATOM 3984 C C . PHE B 1 202 ? -11.422 7.137 -2.838 1 98.75 202 PHE B C 1
ATOM 3986 O O . PHE B 1 202 ? -12.234 6.715 -3.66 1 98.75 202 PHE B O 1
ATOM 3993 N N . CYS B 1 203 ? -10.938 8.305 -2.855 1 98.75 203 CYS B N 1
ATOM 3994 C CA . CYS B 1 203 ? -11.398 9.297 -3.822 1 98.75 203 CYS B CA 1
ATOM 3995 C C . CYS B 1 203 ? -11.023 8.891 -5.242 1 98.75 203 CYS B C 1
ATOM 3997 O O . CYS B 1 203 ? -11.867 8.898 -6.141 1 98.75 203 CYS B O 1
ATOM 3999 N N . LEU B 1 204 ? -9.828 8.539 -5.414 1 98.62 204 LEU B N 1
ATOM 4000 C CA . LEU B 1 204 ? -9.383 8.195 -6.762 1 98.62 204 LEU B CA 1
ATOM 4001 C C . LEU B 1 204 ? -10.008 6.887 -7.23 1 98.62 204 LEU B C 1
ATOM 4003 O O . LEU B 1 204 ? -10.258 6.707 -8.422 1 98.62 204 LEU B O 1
ATOM 4007 N N . ASP B 1 205 ? -10.258 5.984 -6.305 1 98.62 205 ASP B N 1
ATOM 4008 C CA . ASP B 1 205 ? -11.031 4.797 -6.637 1 98.62 205 ASP B CA 1
ATOM 4009 C C . ASP B 1 205 ? -12.43 5.168 -7.121 1 98.62 205 ASP B C 1
ATOM 4011 O O . ASP B 1 205 ? -12.922 4.621 -8.109 1 98.62 205 ASP B O 1
ATOM 4015 N N . ALA B 1 206 ? -13.055 6.074 -6.418 1 98.75 206 ALA B N 1
ATOM 4016 C CA . ALA B 1 206 ? -14.383 6.535 -6.816 1 98.75 206 ALA B CA 1
ATOM 4017 C C . ALA B 1 206 ? -14.344 7.195 -8.188 1 98.75 206 ALA B C 1
ATOM 4019 O O . ALA B 1 206 ? -15.25 7.008 -9 1 98.75 206 ALA B O 1
ATOM 4020 N N . ALA B 1 207 ? -13.32 7.969 -8.414 1 98.62 207 ALA B N 1
ATOM 4021 C CA . ALA B 1 207 ? -13.172 8.609 -9.719 1 98.62 207 ALA B CA 1
ATOM 4022 C C . ALA B 1 207 ? -13.117 7.578 -10.836 1 98.62 207 ALA B C 1
ATOM 4024 O O . ALA B 1 207 ? -13.734 7.762 -11.891 1 98.62 207 ALA B O 1
ATOM 4025 N N . GLU B 1 208 ? -12.359 6.559 -10.625 1 98.25 208 GLU B N 1
ATOM 4026 C CA . GLU B 1 208 ? -12.258 5.512 -11.641 1 98.25 208 GLU B CA 1
ATOM 4027 C C . GLU B 1 208 ? -13.617 4.844 -11.875 1 98.25 208 GLU B C 1
ATOM 4029 O O . GLU B 1 208 ? -13.977 4.559 -13.016 1 98.25 208 GLU B O 1
ATOM 4034 N N . LEU B 1 209 ? -14.344 4.582 -10.812 1 98.25 209 LEU B N 1
ATOM 4035 C CA . LEU B 1 209 ? -15.672 3.998 -10.969 1 98.25 209 LEU B CA 1
ATOM 4036 C C . LEU B 1 209 ? -16.594 4.945 -11.719 1 98.25 209 LEU B C 1
ATOM 4038 O O . LEU B 1 209 ? -17.406 4.512 -12.547 1 98.25 209 LEU B O 1
ATOM 4042 N N . ALA B 1 210 ? -16.5 6.191 -11.414 1 98.44 210 ALA B N 1
ATOM 4043 C CA . ALA B 1 210 ? -17.281 7.195 -12.133 1 98.44 210 ALA B CA 1
ATOM 4044 C C . ALA B 1 210 ? -16.953 7.191 -13.625 1 98.44 210 ALA B C 1
ATOM 4046 O O . ALA B 1 210 ? -17.859 7.262 -14.461 1 98.44 210 ALA B O 1
ATOM 4047 N N . ARG B 1 211 ? -15.703 7.168 -13.922 1 97.31 211 ARG B N 1
ATOM 4048 C CA . ARG B 1 211 ? -15.258 7.109 -15.312 1 97.31 211 ARG B CA 1
ATOM 4049 C C . ARG B 1 211 ? -15.836 5.891 -16.016 1 97.31 211 ARG B C 1
ATOM 4051 O O . ARG B 1 211 ? -16.344 6 -17.141 1 97.31 211 ARG B O 1
ATOM 4058 N N . ARG B 1 212 ? -15.766 4.762 -15.391 1 96.38 212 ARG B N 1
ATOM 4059 C CA . ARG B 1 212 ? -16.281 3.523 -15.961 1 96.38 212 ARG B CA 1
ATOM 4060 C C . ARG B 1 212 ? -17.797 3.611 -16.188 1 96.38 212 ARG B C 1
ATOM 4062 O O . ARG B 1 212 ? -18.312 3.033 -17.141 1 96.38 212 ARG B O 1
ATOM 4069 N N . ALA B 1 213 ? -18.438 4.297 -15.328 1 97 213 ALA B N 1
ATOM 4070 C CA . ALA B 1 213 ? -19.875 4.508 -15.453 1 97 213 ALA B CA 1
ATOM 4071 C C . ALA B 1 213 ? -20.188 5.59 -16.484 1 97 213 ALA B C 1
ATOM 4073 O O . ALA B 1 213 ? -21.344 5.953 -16.688 1 97 213 ALA B O 1
ATOM 4074 N N . LYS B 1 214 ? -19.156 6.195 -17.094 1 96.19 214 LYS B N 1
ATOM 4075 C CA . LYS B 1 214 ? -19.234 7.188 -18.156 1 96.19 214 LYS B CA 1
ATOM 4076 C C . LYS B 1 214 ? -19.922 8.461 -17.672 1 96.19 214 LYS B C 1
ATOM 4078 O O . LYS B 1 214 ? -20.688 9.078 -18.406 1 96.19 214 LYS B O 1
ATOM 4083 N N . VAL B 1 215 ? -19.625 8.781 -16.438 1 95.25 215 VAL B N 1
ATOM 4084 C CA . VAL B 1 215 ? -20.234 9.992 -15.891 1 95.25 215 VAL B CA 1
ATOM 4085 C C . VAL B 1 215 ? -19.25 11.156 -16.016 1 95.25 215 VAL B C 1
ATOM 4087 O O . VAL B 1 215 ? -19.641 12.328 -15.938 1 95.25 215 VAL B O 1
ATOM 4090 N N . LEU B 1 216 ? -18 10.828 -16.109 1 95.56 216 LEU B N 1
ATOM 4091 C CA . LEU B 1 216 ? -17 11.867 -16.328 1 95.56 216 LEU B CA 1
ATOM 4092 C C . LEU B 1 216 ? -16.875 12.195 -17.812 1 95.56 216 LEU B C 1
ATOM 4094 O O . LEU B 1 216 ? -16.781 11.289 -18.641 1 95.56 216 LEU B O 1
ATOM 4098 N N . HIS B 1 217 ? -16.781 13.422 -18.156 1 94.75 217 HIS B N 1
ATOM 4099 C CA . HIS B 1 217 ? -16.828 13.836 -19.547 1 94.75 217 HIS B CA 1
ATOM 4100 C C . HIS B 1 217 ? -15.438 14.117 -20.094 1 94.75 217 HIS B C 1
ATOM 4102 O O . HIS B 1 217 ? -15.148 13.844 -21.25 1 94.75 217 HIS B O 1
ATOM 4108 N N . ARG B 1 218 ? -14.609 14.641 -19.312 1 94 218 ARG B N 1
ATOM 4109 C CA . ARG B 1 218 ? -13.297 15.055 -19.781 1 94 218 ARG B CA 1
ATOM 4110 C C . ARG B 1 218 ? -12.258 13.953 -19.547 1 94 218 ARG B C 1
ATOM 4112 O O . ARG B 1 218 ? -11.398 13.719 -20.406 1 94 218 ARG B O 1
ATOM 4119 N N . LEU B 1 219 ? -12.352 13.32 -18.453 1 96.31 219 LEU B N 1
ATOM 4120 C CA . LEU B 1 219 ? -11.422 12.266 -18.078 1 96.31 219 LEU B CA 1
ATOM 4121 C C . LEU B 1 219 ? -11.969 10.898 -18.469 1 96.31 219 LEU B C 1
ATOM 4123 O O . LEU B 1 219 ? -12.523 10.188 -17.641 1 96.31 219 LEU B O 1
ATOM 4127 N N . THR B 1 220 ? -11.68 10.492 -19.688 1 95.69 220 THR B N 1
ATOM 4128 C CA . THR B 1 220 ? -12.359 9.328 -20.25 1 95.69 220 THR B CA 1
ATOM 4129 C C . THR B 1 220 ? -11.438 8.109 -20.25 1 95.69 220 THR B C 1
ATOM 4131 O O . THR B 1 220 ? -11.867 6.996 -20.547 1 95.69 220 THR B O 1
ATOM 4134 N N . HIS B 1 221 ? -10.172 8.266 -19.984 1 94.69 221 HIS B N 1
ATOM 4135 C CA . HIS B 1 221 ? -9.234 7.16 -19.859 1 94.69 221 HIS B CA 1
ATOM 4136 C C . HIS B 1 221 ? -9.039 6.773 -18.391 1 94.69 221 HIS B C 1
ATOM 4138 O O . HIS B 1 221 ? -9.602 7.41 -17.5 1 94.69 221 HIS B O 1
ATOM 4144 N N . ASP B 1 222 ? -8.344 5.695 -18.188 1 94.06 222 ASP B N 1
ATOM 4145 C CA . ASP B 1 222 ? -8.031 5.301 -16.812 1 94.06 222 ASP B CA 1
ATOM 4146 C C . ASP B 1 222 ? -7.543 6.5 -16 1 94.06 222 ASP B C 1
ATOM 4148 O O . ASP B 1 222 ? -6.605 7.191 -16.406 1 94.06 222 ASP B O 1
ATOM 4152 N N . ILE B 1 223 ? -8.141 6.73 -14.867 1 95.75 223 ILE B N 1
ATOM 4153 C CA . ILE B 1 223 ? -7.871 7.898 -14.039 1 95.75 223 ILE B CA 1
ATOM 4154 C C . ILE B 1 223 ? -6.391 7.938 -13.664 1 95.75 223 ILE B C 1
ATOM 4156 O O . ILE B 1 223 ? -5.797 9.016 -13.562 1 95.75 223 ILE B O 1
ATOM 4160 N N . CYS B 1 224 ? -5.758 6.789 -13.586 1 93.25 224 CYS B N 1
ATOM 4161 C CA . CYS B 1 224 ? -4.367 6.691 -13.164 1 93.25 224 CYS B CA 1
ATOM 4162 C C . CYS B 1 224 ? -3.428 7.184 -14.258 1 93.25 224 CYS B C 1
ATOM 4164 O O . CYS B 1 224 ? -2.246 7.43 -14.008 1 93.25 224 CYS B O 1
ATOM 4166 N N . LEU B 1 225 ? -3.906 7.355 -15.438 1 92.62 225 LEU B N 1
ATOM 4167 C CA . LEU B 1 225 ? -3.064 7.793 -16.547 1 92.62 225 LEU B CA 1
ATOM 4168 C C . LEU B 1 225 ? -2.969 9.312 -16.594 1 92.62 225 LEU B C 1
ATOM 4170 O O . LEU B 1 225 ? -2.115 9.867 -17.281 1 92.62 225 LEU B O 1
ATOM 4174 N N . TYR B 1 226 ? -3.855 9.992 -15.914 1 94.88 226 TYR B N 1
ATOM 4175 C CA . TYR B 1 226 ? -3.861 11.445 -15.969 1 94.88 226 TYR B CA 1
ATOM 4176 C C . TYR B 1 226 ? -2.904 12.031 -14.93 1 94.88 226 TYR B C 1
ATOM 4178 O O . TYR B 1 226 ? -3.037 11.766 -13.734 1 94.88 226 TYR B O 1
ATOM 4186 N N . PRO B 1 227 ? -1.941 12.844 -15.375 1 94.69 227 PRO B N 1
ATOM 4187 C CA . PRO B 1 227 ? -1.091 13.547 -14.414 1 94.69 227 PRO B CA 1
ATOM 4188 C C . PRO B 1 227 ? -1.882 14.484 -13.5 1 94.69 227 PRO B C 1
ATOM 4190 O O . PRO B 1 227 ? -2.812 15.156 -13.953 1 94.69 227 PRO B O 1
ATOM 4193 N N . ILE B 1 228 ? -1.605 14.445 -12.258 1 97.12 228 ILE B N 1
ATOM 4194 C CA . ILE B 1 228 ? -2.219 15.352 -11.289 1 97.12 228 ILE B CA 1
ATOM 4195 C C . ILE B 1 228 ? -1.321 16.562 -11.078 1 97.12 228 ILE B C 1
ATOM 4197 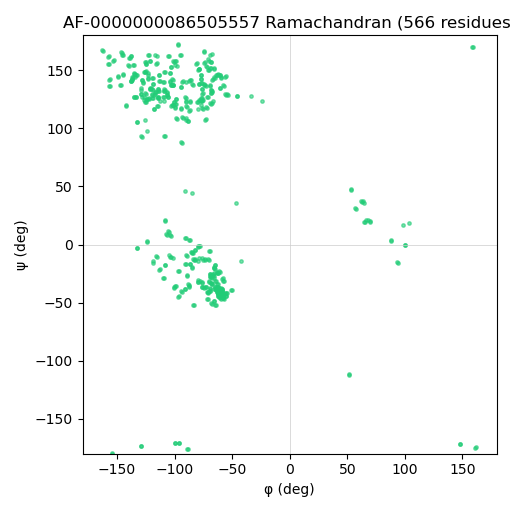O O . ILE B 1 228 ? -0.11 16.422 -10.891 1 97.12 228 ILE B O 1
ATOM 4201 N N . VAL B 1 229 ? -1.946 17.703 -11.062 1 97.5 229 VAL B N 1
ATOM 4202 C CA . VAL B 1 229 ? -1.233 18.969 -10.867 1 97.5 229 VAL B CA 1
ATOM 4203 C C . VAL B 1 229 ? -1.31 19.375 -9.398 1 97.5 229 VAL B C 1
ATOM 4205 O O . VAL B 1 229 ? -0.305 19.781 -8.805 1 97.5 229 VAL B O 1
ATOM 4208 N N . LYS B 1 230 ? -2.461 19.25 -8.906 1 97.69 230 LYS B N 1
ATOM 4209 C CA . LYS B 1 230 ? -2.721 19.703 -7.543 1 97.69 230 LYS B CA 1
ATOM 4210 C C . LYS B 1 230 ? -3.803 18.875 -6.875 1 97.69 230 LYS B C 1
ATOM 4212 O O . LYS B 1 230 ? -4.742 18.422 -7.535 1 97.69 230 LYS B O 1
ATOM 4217 N N . MET B 1 231 ? -3.652 18.672 -5.637 1 97.81 231 MET B N 1
ATOM 4218 C CA . MET B 1 231 ? -4.691 18.109 -4.777 1 97.81 231 MET B CA 1
ATOM 4219 C C . MET B 1 231 ? -4.895 18.969 -3.537 1 97.81 231 MET B C 1
ATOM 4221 O O . MET B 1 231 ? -3.928 19.328 -2.859 1 97.81 231 MET B O 1
ATOM 4225 N N . SER B 1 232 ? -6.074 19.328 -3.236 1 97.06 232 SER B N 1
ATOM 4226 C CA . SER B 1 232 ? -6.445 20 -1.995 1 97.06 232 SER B CA 1
ATOM 4227 C C . SER B 1 232 ? -7.234 19.078 -1.076 1 97.06 232 SER B C 1
ATOM 4229 O O . SER B 1 232 ? -8.172 18.406 -1.516 1 97.06 232 SER B O 1
ATOM 4231 N N . THR B 1 233 ? -6.867 19.047 0.168 1 97.19 233 THR B N 1
ATOM 4232 C CA . THR B 1 233 ? -7.461 18.078 1.072 1 97.19 233 THR B CA 1
ATOM 4233 C C . THR B 1 233 ? -7.895 18.734 2.377 1 97.19 233 THR B C 1
ATOM 4235 O O . THR B 1 233 ? -7.238 19.672 2.852 1 97.19 233 THR B O 1
ATOM 4238 N N . ALA B 1 234 ? -8.961 18.266 2.941 1 96.94 234 ALA B N 1
ATOM 4239 C CA . ALA B 1 234 ? -9.445 18.672 4.262 1 96.94 234 ALA B CA 1
ATOM 4240 C C . ALA B 1 234 ? -10.016 17.484 5.02 1 96.94 234 ALA B C 1
ATOM 4242 O O . ALA B 1 234 ? -10.961 16.828 4.555 1 96.94 234 ALA B O 1
ATOM 4243 N N . TYR B 1 235 ? -9.453 17.219 6.094 1 95.94 235 TYR B N 1
ATOM 4244 C CA . TYR B 1 235 ? -9.938 16.156 6.977 1 95.94 235 TYR B CA 1
ATOM 4245 C C . TYR B 1 235 ? -10.867 16.734 8.039 1 95.94 235 TYR B C 1
ATOM 4247 O O . TYR B 1 235 ? -10.438 17.484 8.906 1 95.94 235 TYR B O 1
ATOM 4255 N N . THR B 1 236 ? -12.133 16.328 8.047 1 93.06 236 THR B N 1
ATOM 4256 C CA . THR B 1 236 ? -13.117 16.984 8.906 1 93.06 236 THR B CA 1
ATOM 4257 C C . THR B 1 236 ? -13.648 16.016 9.953 1 93.06 236 THR B C 1
ATOM 4259 O O . THR B 1 236 ? -14.328 16.422 10.898 1 93.06 236 THR B O 1
ATOM 4262 N N . GLY B 1 237 ? -13.375 14.766 9.875 1 91.69 237 GLY B N 1
ATOM 4263 C CA . GLY B 1 237 ? -13.797 13.758 10.828 1 91.69 237 GLY B CA 1
ATOM 4264 C C . GLY B 1 237 ? -13 12.469 10.719 1 91.69 237 GLY B C 1
ATOM 4265 O O . GLY B 1 237 ? -12.281 12.258 9.742 1 91.69 237 GLY B O 1
ATOM 4266 N N . GLU B 1 238 ? -13.156 11.625 11.727 1 93 238 GLU B N 1
ATOM 4267 C CA . GLU B 1 238 ? -12.445 10.344 11.75 1 93 238 GLU B CA 1
ATOM 4268 C C . GLU B 1 238 ? -13.375 9.195 11.359 1 93 238 GLU B C 1
ATOM 4270 O O . GLU B 1 238 ? -14.578 9.25 11.617 1 93 238 GLU B O 1
ATOM 4275 N N . THR B 1 239 ? -12.867 8.258 10.641 1 97 239 THR B N 1
ATOM 4276 C CA . THR B 1 239 ? -13.57 7.012 10.367 1 97 239 THR B CA 1
ATOM 4277 C C . THR B 1 239 ? -12.758 5.816 10.852 1 97 239 THR B C 1
ATOM 4279 O O . THR B 1 239 ? -11.547 5.926 11.055 1 97 239 THR B O 1
ATOM 4282 N N . LEU B 1 240 ? -13.492 4.711 11.07 1 96.62 240 LEU B N 1
ATOM 4283 C CA . LEU B 1 240 ? -12.883 3.547 11.703 1 96.62 240 LEU B CA 1
ATOM 4284 C C . LEU B 1 240 ? -13.008 2.312 10.82 1 96.62 240 LEU B C 1
ATOM 4286 O O . LEU B 1 240 ? -13.852 2.277 9.914 1 96.62 240 LEU B O 1
ATOM 4290 N N . ALA B 1 241 ? -12.188 1.339 11.172 1 97.44 241 ALA B N 1
ATOM 4291 C CA . ALA B 1 241 ? -12.242 0.064 10.461 1 97.44 241 ALA B CA 1
ATOM 4292 C C . ALA B 1 241 ? -13.641 -0.545 10.531 1 97.44 241 ALA B C 1
ATOM 4294 O O . ALA B 1 241 ? -14.266 -0.547 11.594 1 97.44 241 ALA B O 1
ATOM 4295 N N . GLY B 1 242 ? -14.07 -1.05 9.367 1 96.88 242 GLY B N 1
ATOM 4296 C CA . GLY B 1 242 ? -15.367 -1.71 9.312 1 96.88 242 GLY B CA 1
ATOM 4297 C C . GLY B 1 242 ? -16.484 -0.782 8.898 1 96.88 242 GLY B C 1
ATOM 4298 O O . GLY B 1 242 ? -17.578 -1.239 8.531 1 96.88 242 GLY B O 1
ATOM 4299 N N . GLU B 1 243 ? -16.281 0.499 8.938 1 97.94 243 GLU B N 1
ATOM 4300 C CA . GLU B 1 243 ? -17.344 1.454 8.594 1 97.94 243 GLU B CA 1
ATOM 4301 C C . GLU B 1 243 ? -17.531 1.539 7.082 1 97.94 243 GLU B C 1
ATOM 4303 O O . GLU B 1 243 ? -16.547 1.468 6.324 1 97.94 243 GLU B O 1
ATOM 4308 N N . GLU B 1 244 ? -18.781 1.668 6.691 1 97.94 244 GLU B N 1
ATOM 4309 C CA . GLU B 1 244 ? -19.125 1.902 5.293 1 97.94 244 GLU B CA 1
ATOM 4310 C C . GLU B 1 244 ? -19.203 3.395 4.984 1 97.94 244 GLU B C 1
ATOM 4312 O O . GLU B 1 244 ? -19.891 4.148 5.676 1 97.94 244 GLU B O 1
ATOM 4317 N N . LEU B 1 245 ? -18.5 3.783 3.996 1 98.56 245 LEU B N 1
ATOM 4318 C CA . LEU B 1 245 ? -18.453 5.18 3.58 1 98.56 245 LEU B CA 1
ATOM 4319 C C . LEU B 1 245 ? -19.047 5.348 2.182 1 98.56 245 LEU B C 1
ATOM 4321 O O . LEU B 1 245 ? -19.109 4.387 1.411 1 98.56 245 LEU B O 1
ATOM 4325 N N . ILE B 1 246 ? -19.484 6.523 1.951 1 98.44 246 ILE B N 1
ATOM 4326 C CA . ILE B 1 246 ? -19.875 6.93 0.605 1 98.44 246 ILE B CA 1
ATOM 4327 C C . ILE B 1 246 ? -18.953 8.039 0.112 1 98.44 246 ILE B C 1
ATOM 4329 O O . ILE B 1 246 ? -18.844 9.094 0.742 1 98.44 246 ILE B O 1
ATOM 4333 N N . THR B 1 247 ? -18.266 7.781 -0.947 1 98.5 247 THR B N 1
ATOM 4334 C CA . THR B 1 247 ? -17.453 8.789 -1.614 1 98.5 247 THR B CA 1
ATOM 4335 C C . THR B 1 247 ? -18.172 9.359 -2.832 1 98.5 247 THR B C 1
ATOM 4337 O O . THR B 1 247 ? -18.469 8.625 -3.785 1 98.5 247 THR B O 1
ATOM 4340 N N . THR B 1 248 ? -18.422 10.609 -2.775 1 98.44 248 THR B N 1
ATOM 4341 C CA . THR B 1 248 ? -19.109 11.289 -3.873 1 98.44 248 THR B CA 1
ATOM 4342 C C . THR B 1 248 ? -18.109 12.094 -4.707 1 98.44 248 THR B C 1
ATOM 4344 O O . THR B 1 248 ? -17.219 12.75 -4.164 1 98.44 248 THR B O 1
ATOM 4347 N N . VAL B 1 249 ? -18.25 12.016 -6.047 1 98.69 249 VAL B N 1
ATOM 4348 C CA . VAL B 1 249 ? -17.312 12.695 -6.949 1 98.69 249 VAL B CA 1
ATOM 4349 C C . VAL B 1 249 ? -18.094 13.375 -8.078 1 98.69 249 VAL B C 1
ATOM 4351 O O . VAL B 1 249 ? -19.094 12.844 -8.562 1 98.69 249 VAL B O 1
ATOM 4354 N N . TRP B 1 250 ? -17.672 14.555 -8.477 1 98.12 250 TRP B N 1
ATOM 4355 C CA . TRP B 1 250 ? -18.234 15.242 -9.625 1 98.12 250 TRP B CA 1
ATOM 4356 C C . TRP B 1 250 ? -17.219 16.172 -10.258 1 98.12 250 TRP B C 1
ATOM 4358 O O . TRP B 1 250 ? -16.219 16.547 -9.625 1 98.12 250 TRP B O 1
ATOM 4368 N N . GLU B 1 251 ? -17.453 16.5 -11.5 1 97.44 251 GLU B N 1
ATOM 4369 C CA . GLU B 1 251 ? -16.625 17.438 -12.258 1 97.44 251 GLU B CA 1
ATOM 4370 C C . GLU B 1 251 ? -16.938 18.875 -11.906 1 97.44 251 GLU B C 1
ATOM 4372 O O . GLU B 1 251 ? -18.109 19.234 -11.719 1 97.44 251 GLU B O 1
ATOM 4377 N N . ASP B 1 252 ? -15.867 19.625 -11.789 1 96.19 252 ASP B N 1
ATOM 4378 C CA . ASP B 1 252 ? -16.047 21.078 -11.641 1 96.19 252 ASP B CA 1
ATOM 4379 C C . ASP B 1 252 ? -16.781 21.656 -12.852 1 96.19 252 ASP B C 1
ATOM 4381 O O . ASP B 1 252 ? -16.484 21.297 -13.992 1 96.19 252 ASP B O 1
ATOM 4385 N N . ASP B 1 253 ? -17.625 22.625 -12.664 1 92.62 253 ASP B N 1
ATOM 4386 C CA . ASP B 1 253 ? -18.469 23.156 -13.719 1 92.62 253 ASP B CA 1
ATOM 4387 C C . ASP B 1 253 ? -17.656 23.953 -14.727 1 92.62 253 ASP B C 1
ATOM 4389 O O . ASP B 1 253 ? -17.891 23.891 -15.938 1 92.62 253 ASP B O 1
ATOM 4393 N N . LEU B 1 254 ? -16.766 24.703 -14.266 1 93.44 254 LEU B N 1
ATOM 4394 C CA . LEU B 1 254 ? -16 25.609 -15.125 1 93.44 254 LEU B CA 1
ATOM 4395 C C . LEU B 1 254 ? -14.766 24.906 -15.688 1 93.44 254 LEU B C 1
ATOM 4397 O O . LEU B 1 254 ? -14.359 25.172 -16.812 1 93.44 254 LEU B O 1
ATOM 4401 N N . SER B 1 255 ? -14.164 24 -14.922 1 94.88 255 SER B N 1
ATOM 4402 C CA . SER B 1 255 ? -12.969 23.266 -15.305 1 94.88 255 SER B CA 1
ATOM 4403 C C . SER B 1 255 ? -13.156 21.766 -15.102 1 94.88 255 SER B C 1
ATOM 4405 O O . SER B 1 255 ? -12.75 21.219 -14.07 1 94.88 255 SER B O 1
ATOM 4407 N N . PRO B 1 256 ? -13.547 21.141 -16.094 1 93.31 256 PRO B N 1
ATOM 4408 C CA . PRO B 1 256 ? -13.922 19.734 -15.922 1 93.31 256 PRO B CA 1
ATOM 4409 C C . PRO B 1 256 ? -12.727 18.844 -15.648 1 93.31 256 PRO B C 1
ATOM 4411 O O . PRO B 1 256 ? -12.898 17.656 -15.336 1 93.31 256 PRO B O 1
ATOM 4414 N N . THR B 1 257 ? -11.516 19.359 -15.695 1 96.12 257 THR B N 1
ATOM 4415 C CA . THR B 1 257 ? -10.336 18.594 -15.312 1 96.12 257 THR B CA 1
ATOM 4416 C C . THR B 1 257 ? -10.148 18.609 -13.797 1 96.12 257 THR B C 1
ATOM 4418 O O . THR B 1 257 ? -9.266 17.938 -13.266 1 96.12 257 THR B O 1
ATOM 4421 N N . ILE B 1 258 ? -10.984 19.359 -13.148 1 97.81 258 ILE B N 1
ATOM 4422 C CA . ILE B 1 258 ? -11 19.359 -11.688 1 97.81 258 ILE B CA 1
ATOM 4423 C C . ILE B 1 258 ? -12.125 18.469 -11.172 1 97.81 258 ILE B C 1
ATOM 4425 O O . ILE B 1 258 ? -13.289 18.656 -11.531 1 97.81 258 ILE B O 1
ATOM 4429 N N . LEU B 1 259 ? -11.781 17.484 -10.406 1 98.38 259 LEU B N 1
ATOM 4430 C CA . LEU B 1 259 ? -12.773 16.672 -9.719 1 98.38 259 LEU B CA 1
ATOM 4431 C C . LEU B 1 259 ? -12.898 17.062 -8.258 1 98.38 259 LEU B C 1
ATOM 4433 O O . LEU B 1 259 ? -11.891 17.328 -7.594 1 98.38 259 LEU B O 1
ATOM 4437 N N . HIS B 1 260 ? -14.102 17.125 -7.809 1 98.19 260 HIS B N 1
ATOM 4438 C CA . HIS B 1 260 ? -14.398 17.344 -6.398 1 98.19 260 HIS B CA 1
ATOM 4439 C C . HIS B 1 260 ? -14.844 16.047 -5.723 1 98.19 260 HIS B C 1
ATOM 4441 O O . HIS B 1 260 ? -15.492 15.203 -6.348 1 98.19 260 HIS B O 1
ATOM 4447 N N . PHE B 1 261 ? -14.5 15.938 -4.457 1 98.56 261 PHE B N 1
ATOM 4448 C CA . PHE B 1 261 ? -14.844 14.734 -3.707 1 98.56 261 PHE B CA 1
ATOM 4449 C C . PHE B 1 261 ? -15.367 15.086 -2.322 1 98.56 261 PHE B C 1
ATOM 4451 O O . PHE B 1 261 ? -14.867 16.016 -1.682 1 98.56 261 PHE B O 1
ATOM 4458 N N . VAL B 1 262 ? -16.328 14.312 -1.857 1 98.25 262 VAL B N 1
ATOM 4459 C CA . VAL B 1 262 ? -16.781 14.305 -0.471 1 98.25 262 VAL B CA 1
ATOM 4460 C C . VAL B 1 262 ? -16.938 12.867 0.021 1 98.25 262 VAL B C 1
ATOM 4462 O O . VAL B 1 262 ? -17.562 12.039 -0.638 1 98.25 262 VAL B O 1
ATOM 4465 N N . VAL B 1 263 ? -16.312 12.555 1.125 1 98.5 263 VAL B N 1
ATOM 4466 C CA . VAL B 1 263 ? -16.453 11.25 1.762 1 98.5 263 VAL B CA 1
ATOM 4467 C C . VAL B 1 263 ? -17.312 11.383 3.02 1 98.5 263 VAL B C 1
ATOM 4469 O O . VAL B 1 263 ? -17 12.172 3.912 1 98.5 263 VAL B O 1
ATOM 4472 N N . LYS B 1 264 ? -18.328 10.547 3.117 1 97.88 264 LYS B N 1
ATOM 4473 C CA . LYS B 1 264 ? -19.25 10.633 4.242 1 97.88 264 LYS B CA 1
ATOM 4474 C C . LYS B 1 264 ? -19.422 9.281 4.918 1 97.88 264 LYS B C 1
ATOM 4476 O O . LYS B 1 264 ? -19.391 8.242 4.258 1 97.88 264 LYS B O 1
ATOM 4481 N N . ARG B 1 265 ? -19.516 9.281 6.152 1 97.19 265 ARG B N 1
ATOM 4482 C CA . ARG B 1 265 ? -20.094 8.211 6.949 1 97.19 265 ARG B CA 1
ATOM 4483 C C . ARG B 1 265 ? -21.547 8.516 7.32 1 97.19 265 ARG B C 1
ATOM 4485 O O . ARG B 1 265 ? -21.812 9.367 8.172 1 97.19 265 ARG B O 1
ATOM 4492 N N . GLU B 1 266 ? -22.438 7.812 6.715 1 94.31 266 GLU B N 1
ATOM 4493 C CA . GLU B 1 266 ? -23.844 8.203 6.82 1 94.31 266 GLU B CA 1
ATOM 4494 C C . GLU B 1 266 ? -24.031 9.68 6.457 1 94.31 266 GLU B C 1
ATOM 4496 O O . GLU B 1 266 ? -23.625 10.109 5.375 1 94.31 266 GLU B O 1
ATOM 4501 N N . ASP B 1 267 ? -24.375 10.508 7.391 1 91.25 267 ASP B N 1
ATOM 4502 C CA . ASP B 1 267 ? -24.656 11.906 7.078 1 91.25 267 ASP B CA 1
ATOM 4503 C C . ASP B 1 267 ? -23.516 12.812 7.57 1 91.25 267 ASP B C 1
ATOM 4505 O O . ASP B 1 267 ? -23.594 14.031 7.418 1 91.25 267 ASP B O 1
ATOM 4509 N N . THR B 1 268 ? -22.484 12.211 8 1 94.88 268 THR B N 1
ATOM 4510 C CA . THR B 1 268 ? -21.375 13.008 8.547 1 94.88 268 THR B CA 1
ATOM 4511 C C . THR B 1 268 ? -20.219 13.047 7.566 1 94.88 268 THR B C 1
ATOM 4513 O O . THR B 1 268 ? -19.734 12.008 7.125 1 94.88 268 THR B O 1
ATOM 4516 N N . VAL B 1 269 ? -19.781 14.281 7.25 1 96.5 269 VAL B N 1
ATOM 4517 C CA . VAL B 1 269 ? -18.641 14.461 6.344 1 96.5 269 VAL B CA 1
ATOM 4518 C C . VAL B 1 269 ? -17.344 14.148 7.07 1 96.5 269 VAL B C 1
ATOM 4520 O O . VAL B 1 269 ? -17.094 14.68 8.156 1 96.5 269 VAL B O 1
ATOM 4523 N N . ALA B 1 270 ? -16.516 13.312 6.465 1 96.94 270 ALA B N 1
ATOM 4524 C CA . ALA B 1 270 ? -15.242 12.938 7.066 1 96.94 270 ALA B CA 1
ATOM 4525 C C . ALA B 1 270 ? -14.078 13.562 6.309 1 96.94 270 ALA B C 1
ATOM 4527 O O . ALA B 1 270 ? -13.039 13.867 6.898 1 96.94 270 ALA B O 1
ATOM 4528 N N . TYR B 1 271 ? -14.273 13.789 5.051 1 97.62 271 TYR B N 1
ATOM 4529 C CA . TYR B 1 271 ? -13.164 14.203 4.207 1 97.62 271 TYR B CA 1
ATOM 4530 C C . TYR B 1 271 ? -13.672 14.945 2.973 1 97.62 271 TYR B C 1
ATOM 4532 O O . TYR B 1 271 ? -14.672 14.555 2.369 1 97.62 271 TYR B O 1
ATOM 4540 N N . ILE B 1 272 ? -13.023 16.078 2.598 1 97.81 272 ILE B N 1
ATOM 4541 C CA . ILE B 1 272 ? -13.297 16.875 1.403 1 97.81 272 ILE B CA 1
ATOM 4542 C C . ILE B 1 272 ? -12 17.078 0.617 1 97.81 272 ILE B C 1
ATOM 4544 O O . ILE B 1 272 ? -10.953 17.359 1.201 1 97.81 272 ILE B O 1
ATOM 4548 N N . SER B 1 273 ? -12.125 16.984 -0.688 1 97.56 273 SER B N 1
ATOM 4549 C CA . SER B 1 273 ? -10.93 17.203 -1.484 1 97.56 273 SER B CA 1
ATOM 4550 C C . SER B 1 273 ? -11.281 17.609 -2.91 1 97.56 273 SER B C 1
ATOM 4552 O O . SER B 1 273 ? -12.43 17.469 -3.338 1 97.56 273 SER B O 1
ATOM 4554 N N . SER B 1 274 ? -10.359 18.172 -3.576 1 97.38 274 SER B N 1
ATOM 4555 C CA . SER B 1 274 ? -10.383 18.391 -5.02 1 97.38 274 SER B CA 1
ATOM 4556 C C . SER B 1 274 ? -9.055 18.016 -5.66 1 97.38 274 SER B C 1
ATOM 4558 O O . SER B 1 274 ? -7.996 18.172 -5.051 1 97.38 274 SER B O 1
ATOM 4560 N N . VAL B 1 275 ? -9.148 17.5 -6.816 1 98.44 275 VAL B N 1
ATOM 4561 C CA . VAL B 1 275 ? -7.973 17.094 -7.57 1 98.44 275 VAL B CA 1
ATOM 4562 C C . VAL B 1 275 ? -7.992 17.734 -8.953 1 98.44 275 VAL B C 1
ATOM 4564 O O . VAL B 1 275 ? -8.992 17.641 -9.672 1 98.44 275 VAL B O 1
ATOM 4567 N N . THR B 1 276 ? -6.922 18.391 -9.289 1 98.44 276 THR B N 1
ATOM 4568 C CA . THR B 1 276 ? -6.75 18.984 -10.609 1 98.44 276 THR B CA 1
ATOM 4569 C C . THR B 1 276 ? -5.855 18.109 -11.484 1 98.44 276 THR B C 1
ATOM 4571 O O . THR B 1 276 ? -4.68 17.906 -11.172 1 98.44 276 THR B O 1
ATOM 4574 N N . PHE B 1 277 ? -6.422 17.656 -12.602 1 97.94 277 PHE B N 1
ATOM 4575 C CA . PHE B 1 277 ? -5.699 16.812 -13.547 1 97.94 277 PHE B CA 1
ATOM 4576 C C . PHE B 1 277 ? -5.258 17.609 -14.758 1 97.94 277 PHE B C 1
ATOM 4578 O O . PHE B 1 277 ? -5.855 18.641 -15.086 1 97.94 277 PHE B O 1
ATOM 4585 N N . LYS B 1 278 ? -4.156 17.141 -15.383 1 95.25 278 LYS B N 1
ATOM 4586 C CA . LYS B 1 278 ? -3.902 17.578 -16.75 1 95.25 278 LYS B CA 1
ATOM 4587 C C . LYS B 1 278 ? -4.906 16.953 -17.719 1 95.25 278 LYS B C 1
ATOM 4589 O O . LYS B 1 278 ? -5.449 15.875 -17.453 1 95.25 278 LYS B O 1
ATOM 4594 N N . ASP B 1 279 ? -5.043 17.547 -18.828 1 91.94 279 ASP B N 1
ATOM 4595 C CA . ASP B 1 279 ? -6.059 17.141 -19.781 1 91.94 279 ASP B CA 1
ATOM 4596 C C . ASP B 1 279 ? -5.613 15.914 -20.578 1 91.94 279 ASP B C 1
ATOM 4598 O O . ASP B 1 279 ? -6.438 15.094 -20.969 1 91.94 279 ASP B O 1
ATOM 4602 N N . LYS B 1 280 ? -4.402 15.766 -20.797 1 90 280 LYS B N 1
ATOM 4603 C CA . LYS B 1 280 ? -3.885 14.68 -21.625 1 90 280 LYS B CA 1
ATOM 4604 C C . LYS B 1 280 ? -3.336 13.547 -20.766 1 90 280 LYS B C 1
ATOM 4606 O O . LYS B 1 280 ? -2.449 13.766 -19.938 1 90 280 LYS B O 1
ATOM 4611 N N . PRO B 1 281 ? -3.902 12.375 -20.984 1 88.62 281 PRO B N 1
ATOM 4612 C CA . PRO B 1 281 ? -3.371 11.234 -20.25 1 88.62 281 PRO B CA 1
ATOM 4613 C C . PRO B 1 281 ? -1.998 10.789 -20.75 1 88.62 281 PRO B C 1
ATOM 4615 O O . PRO B 1 281 ? -1.66 11.016 -21.906 1 88.62 281 PRO B O 1
ATOM 4618 N N . CYS B 1 282 ? -1.272 10.203 -19.844 1 81.31 282 CYS B N 1
ATOM 4619 C CA . CYS B 1 282 ? -0.019 9.562 -20.219 1 81.31 282 CYS B CA 1
ATOM 4620 C C . CYS B 1 282 ? -0.278 8.25 -20.953 1 81.31 282 CYS B C 1
ATOM 4622 O O . CYS B 1 282 ? -1.407 7.758 -20.969 1 81.31 282 CYS B O 1
ATOM 4624 N N . SER B 1 283 ? 0.742 7.68 -21.625 1 74.12 283 SER B N 1
ATOM 4625 C CA . SER B 1 283 ? 0.638 6.379 -22.266 1 74.12 283 SER B CA 1
ATOM 4626 C C . SER B 1 283 ? 0.699 5.246 -21.25 1 74.12 283 SER B C 1
ATOM 4628 O O . SER B 1 283 ? 1.415 5.34 -20.25 1 74.12 283 SER B O 1
ATOM 4630 N N . LYS B 1 284 ? -0.204 4.27 -21.547 1 67.12 284 LYS B N 1
ATOM 4631 C CA . LYS B 1 284 ? -0.164 3.088 -20.703 1 67.12 284 LYS B CA 1
ATOM 4632 C C . LYS B 1 284 ? 1.113 2.285 -20.922 1 67.12 284 LYS B C 1
ATOM 4634 O O . LYS B 1 284 ? 1.569 2.148 -22.062 1 67.12 284 LYS B O 1
ATOM 4639 N N . LEU B 1 285 ? 1.751 1.893 -19.875 1 61.16 285 LEU B N 1
ATOM 4640 C CA . LEU B 1 285 ? 2.93 1.051 -20.047 1 61.16 285 LEU B CA 1
ATOM 4641 C C . LEU B 1 285 ? 2.537 -0.418 -20.172 1 61.16 285 LEU B C 1
ATOM 4643 O O . LEU B 1 285 ? 1.586 -0.864 -19.516 1 61.16 285 LEU B O 1
#

Secondary structure (DSSP, 8-state):
-PPP-EEPEEEEETTTTEEEEEES---GGGB-TTSSBPHHHHHHHHHHHHHIIIIIT-GGGHHHH--SSEEEEEEEEEEEE-HHHHT---TTEE--EEEEEEEEEE-SSEEEEEEEEEETTT--EEEEEEEEEEEEETTT--B-PPPHHHHHHTTT---S-------PPPPPPTT-EEEEEE--GGGB-TTSBBPHHHHHHHHHHHHHHHHHTT--SS--S-GGGSPEEEEEEEE-S--BTT-EEEEEEEE-SS-TTEEEEEEEETTEEEEEEEEEEPSSPPPP-/-PPP-EEPEEEEETTTTEEEEEES---GGGB-TTSSBPHHHHHHHHHHHHHIIIIIT-GGGHHHH--SSEEEEEEEEEEEE-HHHHT---TTEE--EEEEEEEEEE-SSEEEEEEEEEETTT--EEEEEEEEEEEEETTT--B-PPPHHHHHHTTT---S-------PPPPPPTT-EEEEEE--GGGB-TTSBBPHHHHHHHHHHHHHHHHHTT--SS--S-GGGSPEEEEEEEE-S--BTT-EEEEEEEE-SS-TTEEEEEEEETTEEEEEEEEEEPSSPPPP-

Foldseek 3Di:
DDDDDDDWDKDDDLPQLKIKTKDQKDDLVQADPLQAGDPLVVVVVVVVQPCCCVPVVCRLVNVVLDDPFKHKDWFWWKKFFAPVRLVPRHRPDIFIKMKMKHFQDDDQFKTWIKIWIAGPVVRDGGMMIITMMGMATPVVRDTDGGDPVSCVSCVPRHHPDDTDADPDDDDDDPLWFKDKDAAAQVQADPVQWGDPSSVVVVQLVSVQVCLVVVSQDQPNDRSSQWAWGMKTKGFDATDHHGAMKMKIWAADPVHRQKIWIFIDRVPHTGMTMIIHTDRDGHDRD/DDDDDDDWDKDDDLPQLKIKTKDQKDDLVQADPLQAGDPLVVVVVVVVQPCCCVPVVCRLVNVVLDDPFKHKDWFWWKKFFAPVRQVPRHRPDIFIKMKMKHFQDDDQFKTWIKIWIAGPVVRDGGMMIITMMGMATPVVRDTDGGDPVSCVSCVPRHDPDDTDADPDDDDDDPLWFKDKDAAAQVQADPVQWGDPSSVVVVQLVSVQVCLVVVSQDQPNDRSSQWAWGMKTKGFDATDHHGAMKMKIWAADPVHRQKIWIFIDRVPHTGMTMIIHTDRDGHDRD

InterPro domains:
  IPR029069 HotDog domain superfamily [SSF54637] (177-263)